Protein 2IH3 (pdb70)

B-factor: mean 35.13, std 12.29, range [11.4, 79.04]

GO terms:
  GO:0042802 identical protein binding (F, IPI)

Secondary structure (DSSP, 8-state):
--SEE--SEEEE-TT--EEEEEEE-S---TT-EEEEEEE-TTS--EEEEEEETTTTEEEE-TTS---EEEEEETTTTEEEEEE-S--GGG-EEEEEEEE-SSSS--EE---EEEEE-SSPPBPPEEEEE---TTPPP-SEEEEEEEEEEEBSS--EEEEGGGTB-TTEEEPPPEE-SS-EEEEEEEEEEGGGTTTS--EEEEEEGGGTEEEEEE-----/---EE---SEEEE-TT--EEEEEEESS--TT-EEEEEE-TT---EEEEETTTEE-TTS-TTEEEEEETTEEEEEESS--GGG-SEEEEEE-SSSSPEE---EEEEE----BPPEEEEEPPPHHHHTTTEEEEEEEEEEEBSS--EEEEEETTEEE-TTEEEEEPPPPTTTS-EEEEEEEEEEHHHHHT--EEEEEEE-TT-SSPEEEEEE--/-HHHHHHHHHHHHHHHHHHHHHHHHHHHTTSTT----SHHHHHHHHHHHHTT---SS---SHHHHHHHHHHHHHHHHHHHHHHHHHHHHHHHHHHH-

Radius of gyration: 29.9 Å; Cα contacts (8 Å, |Δi|>4): 1295; chains: 3; bounding box: 66×59×108 Å

Structure (mmCIF, N/CA/C/O backbone):
data_2IH3
#
_entry.id   2IH3
#
_cell.length_a   155.724
_cell.length_b   155.724
_cell.length_c   75.741
_cell.angle_alpha   90.000
_cell.angle_beta   90.000
_cell.angle_gamma   90.000
#
_symmetry.space_group_name_H-M   'I 4'
#
loop_
_entity.id
_entity.type
_entity.pdbx_description
1 polymer 'FAB Heavy Chain'
2 polymer 'FAB Light Chain'
3 polymer 'Voltage-gated potassium channel'
4 non-polymer 'POTASSIUM ION'
5 non-polymer '(1S)-2-HYDROXY-1-[(NONANOYLOXY)METHYL]ETHYL MYRISTATE'
6 water water
#
loop_
_atom_site.group_PDB
_atom_site.id
_atom_site.type_symbol
_atom_site.label_atom_id
_atom_site.label_alt_id
_atom_site.label_comp_id
_atom_site.label_asym_id
_atom_site.label_entity_id
_atom_site.label_seq_id
_atom_site.pdbx_PDB_ins_code
_atom_site.Cartn_x
_atom_site.Cartn_y
_atom_site.Cartn_z
_atom_site.occupancy
_atom_site.B_iso_or_equiv
_atom_site.auth_seq_id
_atom_site.auth_comp_id
_atom_site.auth_asym_id
_atom_site.auth_atom_id
_atom_site.pdbx_PDB_model_num
ATOM 1 N N . GLN A 1 1 ? 32.786 124.338 -15.197 1.00 37.66 1 GLN A N 1
ATOM 2 C CA . GLN A 1 1 ? 33.974 125.020 -14.617 1.00 38.93 1 GLN A CA 1
ATOM 3 C C . GLN A 1 1 ? 33.599 126.388 -13.946 1.00 39.00 1 GLN A C 1
ATOM 4 O O . GLN A 1 1 ? 32.568 126.982 -14.339 1.00 38.22 1 GLN A O 1
ATOM 10 N N . VAL A 1 2 ? 34.376 126.853 -12.951 1.00 37.16 2 VAL A N 1
ATOM 11 C CA . VAL A 1 2 ? 34.107 128.139 -12.269 1.00 36.83 2 VAL A CA 1
ATOM 12 C C . VAL A 1 2 ? 33.908 129.260 -13.311 1.00 35.22 2 VAL A C 1
ATOM 13 O O . VAL A 1 2 ? 34.834 129.582 -14.070 1.00 36.03 2 VAL A O 1
ATOM 17 N N . GLN A 1 3 ? 32.752 129.914 -13.308 1.00 33.71 3 GLN A N 1
ATOM 18 C CA . GLN A 1 3 ? 32.539 130.949 -14.327 1.00 31.83 3 GLN A CA 1
ATOM 19 C C . GLN A 1 3 ? 33.294 132.277 -14.086 1.00 30.55 3 GLN A C 1
ATOM 20 O O . GLN A 1 3 ? 33.787 132.946 -15.038 1.00 30.31 3 GLN A O 1
ATOM 26 N N . LEU A 1 4 ? 33.451 132.663 -12.819 1.00 28.10 4 LEU A N 1
ATOM 27 C CA . LEU A 1 4 ? 34.121 133.914 -12.504 1.00 28.43 4 LEU A CA 1
ATOM 28 C C . LEU A 1 4 ? 35.201 133.677 -11.446 1.00 28.71 4 LEU A C 1
ATOM 29 O O . LEU A 1 4 ? 34.869 133.307 -10.321 1.00 28.92 4 LEU A O 1
ATOM 34 N N . GLN A 1 5 ? 36.452 133.965 -11.795 1.00 28.75 5 GLN A N 1
ATOM 35 C CA . GLN A 1 5 ? 37.592 133.694 -10.899 1.00 30.46 5 GLN A CA 1
ATOM 36 C C . GLN A 1 5 ? 38.143 134.922 -10.296 1.00 27.29 5 GLN A C 1
ATOM 37 O O . GLN A 1 5 ? 38.597 135.803 -11.018 1.00 28.43 5 GLN A O 1
ATOM 43 N N . GLN A 1 6 ? 38.114 135.026 -8.968 1.00 27.31 6 GLN A N 1
ATOM 44 C CA . GLN A 1 6 ? 38.690 136.187 -8.319 1.00 27.05 6 GLN A CA 1
ATOM 45 C C . GLN A 1 6 ? 39.782 135.736 -7.317 1.00 28.71 6 GLN A C 1
ATOM 46 O O . GLN A 1 6 ? 39.627 134.689 -6.693 1.00 29.29 6 GLN A O 1
ATOM 52 N N . PRO A 1 7 ? 40.808 136.553 -7.107 1.00 30.50 7 PRO A N 1
ATOM 53 C CA . PRO A 1 7 ? 41.899 136.268 -6.155 1.00 31.52 7 PRO A CA 1
ATOM 54 C C . PRO A 1 7 ? 41.270 136.268 -4.740 1.00 32.03 7 PRO A C 1
ATOM 55 O O . PRO A 1 7 ? 40.326 137.031 -4.459 1.00 30.67 7 PRO A O 1
ATOM 59 N N . GLY A 1 8 ? 41.800 135.452 -3.826 1.00 29.58 8 GLY A N 1
ATOM 60 C CA . GLY A 1 8 ? 41.196 135.395 -2.509 1.00 29.06 8 GLY A CA 1
ATOM 61 C C . GLY A 1 8 ? 41.348 136.602 -1.601 1.00 28.66 8 GLY A C 1
ATOM 62 O O . GLY A 1 8 ? 40.506 136.851 -0.742 1.00 29.02 8 GLY A O 1
ATOM 63 N N . ALA A 1 9 ? 42.419 137.375 -1.744 1.00 29.11 9 ALA A N 1
ATOM 64 C CA . ALA A 1 9 ? 42.628 138.467 -0.826 1.00 30.43 9 ALA A CA 1
ATOM 65 C C . ALA A 1 9 ? 43.589 139.510 -1.322 1.00 31.77 9 ALA A C 1
ATOM 66 O O . ALA A 1 9 ? 44.410 139.265 -2.214 1.00 33.31 9 ALA A O 1
ATOM 68 N N . GLU A 1 10 ? 43.451 140.691 -0.754 1.00 32.82 10 GLU A N 1
ATOM 69 C CA . GLU A 1 10 ? 44.350 141.801 -1.065 1.00 34.19 10 GLU A CA 1
ATOM 70 C C . GLU A 1 10 ? 44.500 142.618 0.210 1.00 35.87 10 GLU A C 1
ATOM 71 O O . GLU A 1 10 ? 43.495 143.017 0.833 1.00 35.15 10 GLU A O 1
ATOM 77 N N . LEU A 1 11 ? 45.751 142.872 0.629 1.00 36.54 11 LEU A N 1
ATOM 78 C CA . LEU A 1 11 ? 46.022 143.695 1.818 1.00 37.07 11 LEU A CA 1
ATOM 79 C C . LEU A 1 11 ? 46.395 145.068 1.269 1.00 37.74 11 LEU A C 1
ATOM 80 O O . LEU A 1 11 ? 47.226 145.153 0.385 1.00 38.12 11 LEU A O 1
ATOM 85 N N . VAL A 1 12 ? 45.801 146.129 1.809 1.00 38.41 12 VAL A N 1
ATOM 86 C CA . VAL A 1 12 ? 46.035 147.490 1.320 1.00 39.85 12 VAL A CA 1
ATOM 87 C C . VAL A 1 12 ? 46.291 148.477 2.467 1.00 41.22 12 VAL A C 1
ATOM 88 O O . VAL A 1 12 ? 45.544 148.552 3.449 1.00 41.22 12 VAL A O 1
ATOM 92 N N . LYS A 1 13 ? 47.346 149.273 2.349 1.00 43.70 13 LYS A N 1
ATOM 93 C CA . LYS A 1 13 ? 47.621 150.249 3.418 1.00 45.45 13 LYS A CA 1
ATOM 94 C C . LYS A 1 13 ? 46.681 151.421 3.256 1.00 46.35 13 LYS A C 1
ATOM 95 O O . LYS A 1 13 ? 46.337 151.769 2.129 1.00 46.58 13 LYS A O 1
ATOM 101 N N . PRO A 1 14 ? 46.242 152.038 4.372 1.00 46.96 14 PRO A N 1
ATOM 102 C CA . PRO A 1 14 ? 45.343 153.184 4.283 1.00 47.12 14 PRO A CA 1
ATOM 103 C C . PRO A 1 14 ? 45.912 154.227 3.361 1.00 47.62 14 PRO A C 1
ATOM 104 O O . PRO A 1 14 ? 47.064 154.645 3.525 1.00 47.49 14 PRO A O 1
ATOM 108 N N . GLY A 1 15 ? 45.100 154.630 2.389 1.00 47.46 15 GLY A N 1
ATOM 109 C CA . GLY A 1 15 ? 45.480 155.653 1.435 1.00 46.50 15 GLY A CA 1
ATOM 110 C C . GLY A 1 15 ? 45.957 155.102 0.135 1.00 45.47 15 GLY A C 1
ATOM 111 O O . GLY A 1 15 ? 45.986 155.840 -0.831 1.00 47.41 15 GLY A O 1
ATOM 112 N N . ALA A 1 16 ? 46.340 153.829 0.092 1.00 44.52 16 ALA A N 1
ATOM 113 C CA . ALA A 1 16 ? 46.813 153.230 -1.157 1.00 44.33 16 ALA A CA 1
ATOM 114 C C . ALA A 1 16 ? 45.629 152.725 -1.967 1.00 44.64 16 ALA A C 1
ATOM 115 O O . ALA A 1 16 ? 44.507 152.690 -1.468 1.00 45.42 16 ALA A O 1
ATOM 117 N N . SER A 1 17 ? 45.885 152.339 -3.204 1.00 44.66 17 SER A N 1
ATOM 118 C CA . SER A 1 17 ? 44.829 151.834 -4.058 1.00 44.59 17 SER A CA 1
ATOM 119 C C . SER A 1 17 ? 45.141 150.381 -4.466 1.00 43.85 17 SER A C 1
ATOM 120 O O . SER A 1 17 ? 46.262 149.899 -4.282 1.00 43.88 17 SER A O 1
ATOM 123 N N . VAL A 1 18 ? 44.140 149.661 -4.969 1.00 41.45 18 VAL A N 1
ATOM 124 C CA . VAL A 1 18 ? 44.331 148.277 -5.386 1.00 39.74 18 VAL A CA 1
ATOM 125 C C . VAL A 1 18 ? 43.397 147.985 -6.551 1.00 39.46 18 VAL A C 1
ATOM 126 O O . VAL A 1 18 ? 42.324 148.562 -6.640 1.00 39.41 18 VAL A O 1
ATOM 130 N N . LYS A 1 19 ? 43.819 147.113 -7.444 1.00 38.62 19 LYS A N 1
ATOM 131 C CA . LYS A 1 19 ? 43.031 146.769 -8.611 1.00 38.86 19 LYS A CA 1
ATOM 132 C C . LYS A 1 19 ? 42.595 145.305 -8.538 1.00 37.60 19 LYS A C 1
ATOM 133 O O . LYS A 1 19 ? 43.417 144.392 -8.661 1.00 37.36 19 LYS A O 1
ATOM 139 N N . LEU A 1 20 ? 41.304 145.073 -8.317 1.00 34.66 20 LEU A N 1
ATOM 140 C CA . LEU A 1 20 ? 40.766 143.737 -8.220 1.00 33.39 20 LEU A CA 1
ATOM 141 C C . LEU A 1 20 ? 40.441 143.181 -9.598 1.00 33.76 20 LEU A C 1
ATOM 142 O O . LEU A 1 20 ? 40.063 143.934 -10.514 1.00 34.30 20 LEU A O 1
ATOM 147 N N . SER A 1 21 ? 40.560 141.872 -9.744 1.00 32.36 21 SER A N 1
ATOM 148 C CA . SER A 1 21 ? 40.283 141.249 -11.014 1.00 32.41 21 SER A CA 1
ATOM 149 C C . SER A 1 21 ? 39.204 140.164 -10.957 1.00 31.31 21 SER A C 1
ATOM 150 O O . SER A 1 21 ? 38.950 139.522 -9.932 1.00 30.32 21 SER A O 1
ATOM 153 N N . CYS A 1 22 ? 38.578 139.933 -12.097 1.00 30.62 22 CYS A N 1
ATOM 154 C CA . CYS A 1 22 ? 37.497 138.942 -12.186 1.00 31.12 22 CYS A CA 1
ATOM 155 C C . CYS A 1 22 ? 37.578 138.338 -13.567 1.00 32.35 22 CYS A C 1
ATOM 156 O O . CYS A 1 22 ? 37.139 138.953 -14.538 1.00 31.96 22 CYS A O 1
ATOM 159 N N . LYS A 1 23 ? 38.148 137.143 -13.673 1.00 31.54 23 LYS A N 1
ATOM 160 C CA . LYS A 1 23 ? 38.316 136.471 -14.966 1.00 33.13 23 LYS A CA 1
ATOM 161 C C . LYS A 1 23 ? 37.114 135.606 -15.273 1.00 32.45 23 LYS A C 1
ATOM 162 O O . LYS A 1 23 ? 36.750 134.687 -14.495 1.00 32.11 23 LYS A O 1
ATOM 168 N N . ALA A 1 24 ? 36.494 135.876 -16.418 1.00 31.46 24 ALA A N 1
ATOM 169 C CA . ALA A 1 24 ? 35.291 135.143 -16.806 1.00 33.08 24 ALA A CA 1
ATOM 170 C C . ALA A 1 24 ? 35.490 134.034 -17.803 1.00 34.00 24 ALA A C 1
ATOM 171 O O . ALA A 1 24 ? 36.281 134.192 -18.720 1.00 36.68 24 ALA A O 1
ATOM 173 N N . SER A 1 25 ? 34.742 132.951 -17.656 1.00 35.03 25 SER A N 1
ATOM 174 C CA . SER A 1 25 ? 34.788 131.856 -18.619 1.00 36.51 25 SER A CA 1
ATOM 175 C C . SER A 1 25 ? 33.316 131.441 -18.902 1.00 36.05 25 SER A C 1
ATOM 176 O O . SER A 1 25 ? 32.356 132.128 -18.466 1.00 37.36 25 SER A O 1
ATOM 179 N N . GLY A 1 26 ? 33.116 130.394 -19.675 1.00 34.37 26 GLY A N 1
ATOM 180 C CA . GLY A 1 26 ? 31.772 129.968 -20.001 1.00 35.47 26 GLY A CA 1
ATOM 181 C C . GLY A 1 26 ? 31.271 130.838 -21.170 1.00 35.27 26 GLY A C 1
ATOM 182 O O . GLY A 1 26 ? 32.059 131.587 -21.790 1.00 33.98 26 GLY A O 1
ATOM 183 N N . TYR A 1 27 ? 29.974 130.752 -21.467 1.00 35.54 27 TYR A N 1
ATOM 184 C CA . TYR A 1 27 ? 29.410 131.566 -22.561 1.00 36.93 27 TYR A CA 1
ATOM 185 C C . TYR A 1 27 ? 29.508 133.060 -22.300 1.00 37.39 27 TYR A C 1
ATOM 186 O O . TYR A 1 27 ? 29.263 133.523 -21.171 1.00 35.58 27 TYR A O 1
ATOM 195 N N . THR A 1 28 ? 29.871 133.811 -23.341 1.00 38.19 28 THR A N 1
ATOM 196 C CA . THR A 1 28 ? 29.990 135.259 -23.252 1.00 39.91 28 THR A CA 1
ATOM 197 C C . THR A 1 28 ? 29.161 135.881 -24.385 1.00 40.00 28 THR A C 1
ATOM 198 O O . THR A 1 28 ? 29.205 135.424 -25.540 1.00 39.32 28 THR A O 1
ATOM 202 N N . PHE A 1 29 ? 28.370 136.887 -24.042 1.00 38.62 29 PHE A N 1
ATOM 203 C CA . PHE A 1 29 ? 27.509 137.534 -25.026 1.00 37.97 29 PHE A CA 1
ATOM 204 C C . PHE A 1 29 ? 27.675 139.028 -24.960 1.00 37.05 29 PHE A C 1
ATOM 205 O O . PHE A 1 29 ? 28.154 139.569 -23.936 1.00 36.38 29 PHE A O 1
ATOM 213 N N . THR A 1 30 ? 27.267 139.708 -26.048 1.00 34.86 30 THR A N 1
ATOM 214 C CA . THR A 1 30 ? 27.426 141.151 -26.113 1.00 33.63 30 THR A CA 1
ATOM 215 C C . THR A 1 30 ? 26.513 141.837 -25.109 1.00 31.14 30 THR A C 1
ATOM 216 O O . THR A 1 30 ? 26.741 142.971 -24.750 1.00 30.48 30 THR A O 1
ATOM 220 N N . SER A 1 31 ? 25.477 141.130 -24.695 1.00 28.67 31 SER A N 1
ATOM 221 C CA . SER A 1 31 ? 24.584 141.680 -23.726 1.00 29.11 31 SER A CA 1
ATOM 222 C C . SER A 1 31 ? 25.082 141.432 -22.267 1.00 27.34 31 SER A C 1
ATOM 223 O O . SER A 1 31 ? 24.331 141.678 -21.290 1.00 24.42 31 SER A O 1
ATOM 226 N N . ASP A 1 32 ? 26.303 140.863 -22.077 1.00 25.37 32 ASP A N 1
ATOM 227 C CA . ASP A 1 32 ? 26.666 140.640 -20.671 1.00 23.30 32 ASP A CA 1
ATOM 228 C C . ASP A 1 32 ? 27.119 141.842 -19.941 1.00 21.93 32 ASP A C 1
ATOM 229 O O . ASP A 1 32 ? 27.868 142.677 -20.486 1.00 22.79 32 ASP A O 1
ATOM 234 N N . TRP A 1 33 ? 26.717 141.923 -18.659 1.00 20.66 33 TRP A N 1
ATOM 235 C CA . TRP A 1 33 ? 27.215 142.990 -17.818 1.00 21.29 33 TRP A CA 1
ATOM 236 C C . TRP A 1 33 ? 27.887 142.294 -16.602 1.00 21.43 33 TRP A C 1
ATOM 237 O O . TRP A 1 33 ? 27.308 141.326 -16.046 1.00 21.88 33 TRP A O 1
ATOM 248 N N . ILE A 1 34 ? 29.001 142.852 -16.161 1.00 21.72 34 ILE A N 1
ATOM 249 C CA . ILE A 1 34 ? 29.684 142.379 -14.937 1.00 22.58 34 ILE A CA 1
ATOM 250 C C . ILE A 1 34 ? 29.454 143.431 -13.866 1.00 21.67 34 ILE A C 1
ATOM 251 O O . ILE A 1 34 ? 29.730 144.617 -14.051 1.00 22.89 34 ILE A O 1
ATOM 256 N N . HIS A 1 35 ? 28.947 142.982 -12.731 1.00 20.62 35 HIS A N 1
ATOM 257 C CA . HIS A 1 35 ? 28.651 143.840 -11.593 1.00 20.44 35 HIS A CA 1
ATOM 258 C C . HIS A 1 35 ? 29.606 143.568 -10.425 1.00 20.79 35 HIS A C 1
ATOM 259 O O . HIS A 1 35 ? 30.145 142.459 -10.331 1.00 21.10 35 HIS A O 1
ATOM 266 N N . TRP A 1 36 ? 29.747 144.542 -9.552 1.00 20.27 36 TRP A N 1
ATOM 267 C CA . TRP A 1 36 ? 30.594 144.372 -8.364 1.00 21.96 36 TRP A CA 1
ATOM 268 C C . TRP A 1 36 ? 29.739 144.681 -7.193 1.00 22.78 36 TRP A C 1
ATOM 269 O O . TRP A 1 36 ? 28.988 145.669 -7.228 1.00 21.42 36 TRP A O 1
ATOM 280 N N . VAL A 1 37 ? 29.865 143.858 -6.141 1.00 21.55 37 VAL A N 1
ATOM 281 C CA . VAL A 1 37 ? 29.052 143.974 -4.951 1.00 21.37 37 VAL A CA 1
ATOM 282 C C . VAL A 1 37 ? 29.927 143.954 -3.707 1.00 23.67 37 VAL A C 1
ATOM 283 O O . VAL A 1 37 ? 30.807 143.105 -3.626 1.00 23.54 37 VAL A O 1
ATOM 287 N N . LYS A 1 38 ? 29.655 144.844 -2.766 1.00 22.18 38 LYS A N 1
ATOM 288 C CA . LYS A 1 38 ? 30.483 144.933 -1.565 1.00 24.51 38 LYS A CA 1
ATOM 289 C C . LYS A 1 38 ? 29.759 144.358 -0.393 1.00 24.93 38 LYS A C 1
ATOM 290 O O . LYS A 1 38 ? 28.563 144.602 -0.220 1.00 24.10 38 LYS A O 1
ATOM 296 N N . GLN A 1 39 ? 30.463 143.557 0.439 1.00 23.94 39 GLN A N 1
ATOM 297 C CA . GLN A 1 39 ? 29.814 143.027 1.621 1.00 24.29 39 GLN A CA 1
ATOM 298 C C . GLN A 1 39 ? 30.769 143.101 2.849 1.00 27.35 39 GLN A C 1
ATOM 299 O O . GLN A 1 39 ? 31.775 142.420 2.898 1.00 25.33 39 GLN A O 1
ATOM 305 N N . ARG A 1 40 ? 30.432 143.932 3.811 1.00 29.96 40 ARG A N 1
ATOM 306 C CA . ARG A 1 40 ? 31.242 144.038 5.024 1.00 35.87 40 ARG A CA 1
ATOM 307 C C . ARG A 1 40 ? 30.876 142.893 5.922 1.00 37.36 40 ARG A C 1
ATOM 308 O O . ARG A 1 40 ? 29.744 142.399 5.896 1.00 36.04 40 ARG A O 1
ATOM 316 N N . PRO A 1 41 ? 31.845 142.441 6.759 1.00 39.72 41 PRO A N 1
ATOM 317 C CA . PRO A 1 41 ? 31.583 141.318 7.662 1.00 41.04 41 PRO A CA 1
ATOM 318 C C . PRO A 1 41 ? 30.352 141.513 8.502 1.00 41.12 41 PRO A C 1
ATOM 319 O O . PRO A 1 41 ? 30.175 142.572 9.084 1.00 42.94 41 PRO A O 1
ATOM 323 N N . GLY A 1 42 ? 29.493 140.493 8.521 1.00 41.08 42 GLY A N 1
ATOM 324 C CA . GLY A 1 42 ? 28.261 140.570 9.276 1.00 40.67 42 GLY A CA 1
ATOM 325 C C . GLY A 1 42 ? 27.192 141.460 8.669 1.00 41.17 42 GLY A C 1
ATOM 326 O O . GLY A 1 42 ? 26.126 141.610 9.270 1.00 41.27 42 GLY A O 1
ATOM 327 N N . HIS A 1 43 ? 27.439 142.048 7.492 1.00 39.64 43 HIS A N 1
ATOM 328 C CA . HIS A 1 43 ? 26.427 142.930 6.888 1.00 37.39 43 HIS A CA 1
ATOM 329 C C . HIS A 1 43 ? 25.880 142.418 5.547 1.00 34.14 43 HIS A C 1
ATOM 330 O O . HIS A 1 43 ? 26.250 141.324 5.097 1.00 30.77 43 HIS A O 1
ATOM 337 N N . GLY A 1 44 ? 25.031 143.236 4.915 1.00 30.81 44 GLY A N 1
ATOM 338 C CA . GLY A 1 44 ? 24.375 142.821 3.680 1.00 28.35 44 GLY A CA 1
ATOM 339 C C . GLY A 1 44 ? 25.172 143.068 2.410 1.00 27.45 44 GLY A C 1
ATOM 340 O O . GLY A 1 44 ? 26.331 143.441 2.434 1.00 25.78 44 GLY A O 1
ATOM 341 N N . LEU A 1 45 ? 24.492 142.892 1.283 1.00 26.47 45 LEU A N 1
ATOM 342 C CA . LEU A 1 45 ? 25.072 143.092 -0.051 1.00 25.21 45 LEU A CA 1
ATOM 343 C C . LEU A 1 45 ? 24.819 144.528 -0.551 1.00 26.40 45 LEU A C 1
ATOM 344 O O . LEU A 1 45 ? 23.679 144.978 -0.568 1.00 28.51 45 LEU A O 1
ATOM 349 N N . GLU A 1 46 ? 25.864 145.239 -0.917 1.00 23.59 46 GLU A N 1
ATOM 350 C CA . GLU A 1 46 ? 25.765 146.599 -1.424 1.00 26.37 46 GLU A CA 1
ATOM 351 C C . GLU A 1 46 ? 26.253 146.670 -2.886 1.00 24.70 46 GLU A C 1
ATOM 352 O O . GLU A 1 46 ? 27.363 146.315 -3.227 1.00 23.87 46 GLU A O 1
ATOM 358 N N . TRP A 1 47 ? 25.406 147.157 -3.782 1.00 23.10 47 TRP A N 1
ATOM 359 C CA . TRP A 1 47 ? 25.819 147.241 -5.171 1.00 22.45 47 TRP A CA 1
ATOM 360 C C . TRP A 1 47 ? 26.797 148.403 -5.356 1.00 23.11 47 TRP A C 1
ATOM 361 O O . TRP A 1 47 ? 26.505 149.552 -4.936 1.00 24.15 47 TRP A O 1
ATOM 372 N N . ILE A 1 48 ? 27.909 148.139 -6.045 1.00 20.26 48 ILE A N 1
ATOM 373 C CA . ILE A 1 48 ? 28.932 149.186 -6.296 1.00 21.94 48 ILE A CA 1
ATOM 374 C C . ILE A 1 48 ? 28.800 149.779 -7.679 1.00 21.65 48 ILE A C 1
ATOM 375 O O . ILE A 1 48 ? 28.782 151.016 -7.840 1.00 24.08 48 ILE A O 1
ATOM 380 N N . GLY A 1 49 ? 28.666 148.910 -8.676 1.00 20.52 49 GLY A N 1
ATOM 381 C CA . GLY A 1 49 ? 28.517 149.378 -10.055 1.00 20.47 49 GLY A CA 1
ATOM 382 C C . GLY A 1 49 ? 28.554 148.231 -11.074 1.00 20.18 49 GLY A C 1
ATOM 383 O O . GLY A 1 49 ? 28.616 147.027 -10.713 1.00 21.40 49 GLY A O 1
ATOM 384 N N . GLU A 1 50 ? 28.474 148.582 -12.352 1.00 19.86 50 GLU A N 1
ATOM 385 C CA . GLU A 1 50 ? 28.487 147.585 -13.400 1.00 20.46 50 GLU A CA 1
ATOM 386 C C . GLU A 1 50 ? 29.239 148.112 -14.625 1.00 22.08 50 GLU A C 1
ATOM 387 O O . GLU A 1 50 ? 29.419 149.312 -14.819 1.00 23.60 50 GLU A O 1
ATOM 393 N N . ILE A 1 51 ? 29.689 147.183 -15.435 1.00 22.41 51 ILE A N 1
ATOM 394 C CA . ILE A 1 51 ? 30.319 147.520 -16.701 1.00 24.01 51 ILE A CA 1
ATOM 395 C C . ILE A 1 51 ? 29.851 146.537 -17.769 1.00 23.06 51 ILE A C 1
ATOM 396 O O . ILE A 1 51 ? 29.519 145.343 -17.481 1.00 23.57 51 ILE A O 1
ATOM 401 N N . ILE A 1 52 ? 29.674 147.027 -19.006 1.00 25.04 52 ILE A N 1
ATOM 402 C CA . ILE A 1 52 ? 29.303 146.135 -20.121 1.00 25.39 52 ILE A CA 1
ATOM 403 C C . ILE A 1 52 ? 30.585 146.031 -20.957 1.00 28.53 52 ILE A C 1
ATOM 404 O O . ILE A 1 52 ? 31.036 147.004 -21.576 1.00 28.90 52 ILE A O 1
ATOM 409 N N . PRO A 1 53 ? 31.244 144.852 -20.912 1.00 29.47 53 PRO A N 1
ATOM 410 C CA . PRO A 1 53 ? 32.491 144.668 -21.665 1.00 33.68 53 PRO A CA 1
ATOM 411 C C . PRO A 1 53 ? 32.423 144.959 -23.141 1.00 34.10 53 PRO A C 1
ATOM 412 O O . PRO A 1 53 ? 33.314 145.582 -23.674 1.00 36.36 53 PRO A O 1
ATOM 416 N N . SER A 1 54 ? 31.345 144.548 -23.782 1.00 35.08 54 SER A N 1
ATOM 417 C CA . SER A 1 54 ? 31.219 144.722 -25.217 1.00 36.26 54 SER A CA 1
ATOM 418 C C . SER A 1 54 ? 31.341 146.179 -25.682 1.00 38.48 54 SER A C 1
ATOM 419 O O . SER A 1 54 ? 31.799 146.458 -26.805 1.00 39.85 54 SER A O 1
ATOM 422 N N . TYR A 1 55 ? 30.966 147.118 -24.819 1.00 37.67 55 TYR A N 1
ATOM 423 C CA . TYR A 1 55 ? 31.047 148.531 -25.142 1.00 38.61 55 TYR A CA 1
ATOM 424 C C . TYR A 1 55 ? 32.006 149.310 -24.199 1.00 37.19 55 TYR A C 1
ATOM 425 O O . TYR A 1 55 ? 32.448 150.396 -24.535 1.00 38.18 55 TYR A O 1
ATOM 434 N N . GLY A 1 56 ? 32.311 148.773 -23.017 1.00 37.91 56 GLY A N 1
ATOM 435 C CA . GLY A 1 56 ? 33.230 149.444 -22.094 1.00 35.47 56 GLY A CA 1
ATOM 436 C C . GLY A 1 56 ? 32.611 150.527 -21.192 1.00 35.60 56 GLY A C 1
ATOM 437 O O . GLY A 1 56 ? 33.330 151.227 -20.419 1.00 36.57 56 GLY A O 1
ATOM 438 N N . ARG A 1 57 ? 31.291 150.683 -21.229 1.00 32.91 57 ARG A N 1
ATOM 439 C CA . ARG A 1 57 ? 30.668 151.695 -20.379 1.00 32.55 57 ARG A CA 1
ATOM 440 C C . ARG A 1 57 ? 30.387 151.172 -18.978 1.00 30.23 57 ARG A C 1
ATOM 441 O O . ARG A 1 57 ? 29.969 150.051 -18.837 1.00 29.77 57 ARG A O 1
ATOM 449 N N . ALA A 1 58 ? 30.562 152.021 -17.977 1.00 29.30 58 ALA A N 1
ATOM 450 C CA . ALA A 1 58 ? 30.352 151.653 -16.568 1.00 27.45 58 ALA A CA 1
ATOM 451 C C . ALA A 1 58 ? 29.434 152.631 -15.860 1.00 26.84 58 ALA A C 1
ATOM 452 O O . ALA A 1 58 ? 29.468 153.843 -16.161 1.00 25.92 58 ALA A O 1
ATOM 454 N N . ASN A 1 59 ? 28.589 152.125 -14.953 1.00 23.09 59 ASN A N 1
ATOM 455 C CA . ASN A 1 59 ? 27.704 152.991 -14.137 1.00 23.37 59 ASN A CA 1
ATOM 456 C C . ASN A 1 59 ? 27.991 152.648 -12.702 1.00 23.43 59 ASN A C 1
ATOM 457 O O . ASN A 1 59 ? 28.437 151.484 -12.417 1.00 22.92 59 ASN A O 1
ATOM 462 N N . TYR A 1 60 ? 27.712 153.585 -11.796 1.00 23.51 60 TYR A N 1
ATOM 463 C CA . TYR A 1 60 ? 28.030 153.423 -10.387 1.00 24.83 60 TYR A CA 1
ATOM 464 C C . TYR A 1 60 ? 26.929 153.798 -9.483 1.00 25.01 60 TYR A C 1
ATOM 465 O O . TYR A 1 60 ? 26.110 154.701 -9.817 1.00 24.81 60 TYR A O 1
ATOM 474 N N . ASN A 1 61 ? 26.920 153.180 -8.298 1.00 26.11 61 ASN A N 1
ATOM 475 C CA . ASN A 1 61 ? 25.899 153.505 -7.263 1.00 27.60 61 ASN A CA 1
ATOM 476 C C . ASN A 1 61 ? 26.045 154.995 -6.881 1.00 30.07 61 ASN A C 1
ATOM 477 O O . ASN A 1 61 ? 27.101 155.390 -6.430 1.00 29.45 61 ASN A O 1
ATOM 482 N N . GLU A 1 62 ? 25.010 155.818 -7.057 1.00 29.65 62 GLU A N 1
ATOM 483 C CA . GLU A 1 62 ? 25.164 157.238 -6.712 1.00 33.31 62 GLU A CA 1
ATOM 484 C C . GLU A 1 62 ? 25.038 157.533 -5.222 1.00 33.84 62 GLU A C 1
ATOM 485 O O . GLU A 1 62 ? 25.378 158.661 -4.812 1.00 35.18 62 GLU A O 1
ATOM 491 N N . LYS A 1 63 ? 24.526 156.565 -4.454 1.00 33.44 63 LYS A N 1
ATOM 492 C CA . LYS A 1 63 ? 24.257 156.769 -3.046 1.00 37.16 63 LYS A CA 1
ATOM 493 C C . LYS A 1 63 ? 25.499 156.673 -2.184 1.00 38.62 63 LYS A C 1
ATOM 494 O O . LYS A 1 63 ? 25.520 157.175 -1.059 1.00 38.76 63 LYS A O 1
ATOM 500 N N . ILE A 1 64 ? 26.562 156.086 -2.717 1.00 38.66 64 ILE A N 1
ATOM 501 C CA . ILE A 1 64 ? 27.752 155.947 -1.896 1.00 40.06 64 ILE A CA 1
ATOM 502 C C . ILE A 1 64 ? 28.943 156.725 -2.444 1.00 41.29 64 ILE A C 1
ATOM 503 O O . ILE A 1 64 ? 28.963 157.135 -3.591 1.00 40.68 64 ILE A O 1
ATOM 508 N N . GLN A 1 65 ? 29.946 156.944 -1.605 1.00 43.86 65 GLN A N 1
ATOM 509 C CA . GLN A 1 65 ? 31.151 157.636 -2.043 1.00 45.86 65 GLN A CA 1
ATOM 510 C C . GLN A 1 65 ? 31.826 156.761 -3.096 1.00 45.91 65 GLN A C 1
ATOM 511 O O . GLN A 1 65 ? 32.003 155.557 -2.876 1.00 46.37 65 GLN A O 1
ATOM 517 N N . LYS A 1 66 ? 32.203 157.353 -4.225 1.00 45.16 66 LYS A N 1
ATOM 518 C CA . LYS A 1 66 ? 32.822 156.605 -5.300 1.00 45.18 66 LYS A CA 1
ATOM 519 C C . LYS A 1 66 ? 34.286 156.231 -5.075 1.00 44.78 66 LYS A C 1
ATOM 520 O O . LYS A 1 66 ? 35.174 157.070 -5.206 1.00 45.73 66 LYS A O 1
ATOM 526 N N . LYS A 1 67 ? 34.533 154.964 -4.777 1.00 43.69 67 LYS A N 1
ATOM 527 C CA . LYS A 1 67 ? 35.889 154.477 -4.537 1.00 42.36 67 LYS A CA 1
ATOM 528 C C . LYS A 1 67 ? 36.371 153.639 -5.709 1.00 41.19 67 LYS A C 1
ATOM 529 O O . LYS A 1 67 ? 37.579 153.357 -5.863 1.00 39.99 67 LYS A O 1
ATOM 535 N N . ALA A 1 68 ? 35.425 153.262 -6.562 1.00 38.23 68 ALA A N 1
ATOM 536 C CA . ALA A 1 68 ? 35.702 152.361 -7.677 1.00 36.80 68 ALA A CA 1
ATOM 537 C C . ALA A 1 68 ? 35.735 152.906 -9.081 1.00 36.08 68 ALA A C 1
ATOM 538 O O . ALA A 1 68 ? 34.992 153.777 -9.397 1.00 37.59 68 ALA A O 1
ATOM 540 N N . THR A 1 69 ? 36.567 152.321 -9.922 1.00 35.25 69 THR A N 1
ATOM 541 C CA . THR A 1 69 ? 36.659 152.627 -11.333 1.00 34.45 69 THR A CA 1
ATOM 542 C C . THR A 1 69 ? 36.672 151.284 -12.068 1.00 34.31 69 THR A C 1
ATOM 543 O O . THR A 1 69 ? 37.579 150.449 -11.881 1.00 32.82 69 THR A O 1
ATOM 547 N N . LEU A 1 70 ? 35.682 151.061 -12.943 1.00 31.27 70 LEU A N 1
ATOM 548 C CA . LEU A 1 70 ? 35.615 149.768 -13.639 1.00 31.07 70 LEU A CA 1
ATOM 549 C C . LEU A 1 70 ? 36.130 149.792 -15.058 1.00 31.98 70 LEU A C 1
ATOM 550 O O . LEU A 1 70 ? 35.904 150.746 -15.787 1.00 31.78 70 LEU A O 1
ATOM 555 N N . THR A 1 71 ? 36.821 148.724 -15.431 1.00 32.54 71 THR A N 1
ATOM 556 C CA . THR A 1 71 ? 37.324 148.567 -16.761 1.00 34.00 71 THR A CA 1
ATOM 557 C C . THR A 1 71 ? 37.208 147.098 -17.107 1.00 34.25 71 THR A C 1
ATOM 558 O O . THR A 1 71 ? 36.940 146.252 -16.238 1.00 32.32 71 THR A O 1
ATOM 562 N N . ALA A 1 72 ? 37.397 146.784 -18.380 1.00 34.94 72 ALA A N 1
ATOM 563 C CA . ALA A 1 72 ? 37.304 145.397 -18.807 1.00 38.09 72 ALA A CA 1
ATOM 564 C C . ALA A 1 72 ? 38.224 145.173 -19.987 1.00 41.42 72 ALA A C 1
ATOM 565 O O . ALA A 1 72 ? 38.452 146.080 -20.793 1.00 42.02 72 ALA A O 1
ATOM 567 N N . ASP A 1 73 ? 38.804 143.976 -20.050 1.00 43.37 73 ASP A N 1
ATOM 568 C CA . ASP A 1 73 ? 39.718 143.612 -21.136 1.00 45.30 73 ASP A CA 1
ATOM 569 C C . ASP A 1 73 ? 39.009 142.538 -21.927 1.00 45.54 73 ASP A C 1
ATOM 570 O O . ASP A 1 73 ? 38.781 141.462 -21.403 1.00 44.53 73 ASP A O 1
ATOM 575 N N . LYS A 1 74 ? 38.679 142.820 -23.182 1.00 46.67 74 LYS A N 1
ATOM 576 C CA . LYS A 1 74 ? 37.964 141.851 -24.012 1.00 48.32 74 LYS A CA 1
ATOM 577 C C . LYS A 1 74 ? 38.733 140.570 -24.354 1.00 47.93 74 LYS A C 1
ATOM 578 O O . LYS A 1 74 ? 38.195 139.461 -24.281 1.00 47.27 74 LYS A O 1
ATOM 584 N N . SER A 1 75 ? 39.990 140.725 -24.741 1.00 48.18 75 SER A N 1
ATOM 585 C CA . SER A 1 75 ? 40.822 139.576 -25.129 1.00 48.20 75 SER A CA 1
ATOM 586 C C . SER A 1 75 ? 41.123 138.631 -23.974 1.00 47.47 75 SER A C 1
ATOM 587 O O . SER A 1 75 ? 41.176 137.409 -24.182 1.00 47.99 75 SER A O 1
ATOM 590 N N . SER A 1 76 ? 41.308 139.166 -22.761 1.00 45.88 76 SER A N 1
ATOM 591 C CA . SER A 1 76 ? 41.581 138.297 -21.610 1.00 44.69 76 SER A CA 1
ATOM 592 C C . SER A 1 76 ? 40.317 137.963 -20.825 1.00 43.12 76 SER A C 1
ATOM 593 O O . SER A 1 76 ? 40.389 137.345 -19.777 1.00 42.89 76 SER A O 1
ATOM 596 N N . SER A 1 77 ? 39.170 138.382 -21.353 1.00 40.90 77 SER A N 1
ATOM 597 C CA . SER A 1 77 ? 37.875 138.179 -20.708 1.00 39.76 77 SER A CA 1
ATOM 598 C C . SER A 1 77 ? 37.954 138.477 -19.214 1.00 37.15 77 SER A C 1
ATOM 599 O O . SER A 1 77 ? 37.415 137.732 -18.384 1.00 36.91 77 SER A O 1
ATOM 602 N N . THR A 1 78 ? 38.644 139.555 -18.884 1.00 35.07 78 THR A N 1
ATOM 603 C CA . THR A 1 78 ? 38.776 139.973 -17.505 1.00 34.61 78 THR A CA 1
ATOM 604 C C . THR A 1 78 ? 38.187 141.350 -17.215 1.00 34.53 78 THR A C 1
ATOM 605 O O . THR A 1 78 ? 38.392 142.329 -17.984 1.00 34.68 78 THR A O 1
ATOM 609 N N . ALA A 1 79 ? 37.443 141.427 -16.107 1.00 32.77 79 ALA A N 1
ATOM 610 C CA . ALA A 1 79 ? 36.852 142.685 -15.650 1.00 32.07 79 ALA A CA 1
ATOM 611 C C . ALA A 1 79 ? 37.697 143.154 -14.456 1.00 31.67 79 ALA A C 1
ATOM 612 O O . ALA A 1 79 ? 38.102 142.339 -13.640 1.00 32.90 79 ALA A O 1
ATOM 614 N N . PHE A 1 80 ? 37.950 144.448 -14.340 1.00 31.32 80 PHE A N 1
ATOM 615 C CA . PHE A 1 80 ? 38.730 145.004 -13.245 1.00 32.38 80 PHE A CA 1
ATOM 616 C C . PHE A 1 80 ? 38.030 146.075 -12.414 1.00 32.36 80 PHE A C 1
ATOM 617 O O . PHE A 1 80 ? 37.247 146.887 -12.956 1.00 33.05 80 PHE A O 1
ATOM 625 N N . MET A 1 81 ? 38.298 146.097 -11.110 1.00 30.65 81 MET A N 1
ATOM 626 C CA . MET A 1 81 ? 37.774 147.158 -10.276 1.00 32.02 81 MET A CA 1
ATOM 627 C C . MET A 1 81 ? 38.898 147.830 -9.526 1.00 33.47 81 MET A C 1
ATOM 628 O O . MET A 1 81 ? 39.487 147.229 -8.626 1.00 33.42 81 MET A O 1
ATOM 633 N N . GLN A 1 82 ? 39.188 149.073 -9.882 1.00 36.04 82 GLN A N 1
ATOM 634 C CA . GLN A 1 82 ? 40.235 149.848 -9.222 1.00 37.58 82 GLN A CA 1
ATOM 635 C C . GLN A 1 82 ? 39.659 150.573 -8.017 1.00 37.94 82 GLN A C 1
ATOM 636 O O . GLN A 1 82 ? 38.808 151.435 -8.160 1.00 38.23 82 GLN A O 1
ATOM 642 N N . LEU A 1 83 ? 40.109 150.215 -6.826 1.00 37.26 83 LEU A N 1
ATOM 643 C CA . LEU A 1 83 ? 39.647 150.852 -5.613 1.00 39.03 83 LEU A CA 1
ATOM 644 C C . LEU A 1 83 ? 40.771 151.790 -5.217 1.00 41.31 83 LEU A C 1
ATOM 645 O O . LEU A 1 83 ? 41.925 151.373 -5.195 1.00 41.58 83 LEU A O 1
ATOM 650 N N . SER A 1 84 ? 40.464 153.045 -4.912 1.00 42.67 84 SER A N 1
ATOM 651 C CA . SER A 1 84 ? 41.567 153.967 -4.533 1.00 45.29 84 SER A CA 1
ATOM 652 C C . SER A 1 84 ? 41.420 154.754 -3.249 1.00 45.07 84 SER A C 1
ATOM 653 O O . SER A 1 84 ? 40.317 154.976 -2.796 1.00 44.40 84 SER A O 1
ATOM 656 N N . SER A 1 85 ? 42.544 155.189 -2.677 1.00 46.52 85 SER A N 1
ATOM 657 C CA . SER A 1 85 ? 42.541 155.950 -1.432 1.00 47.14 85 SER A CA 1
ATOM 658 C C . SER A 1 85 ? 41.653 155.323 -0.374 1.00 45.82 85 SER A C 1
ATOM 659 O O . SER A 1 85 ? 40.807 155.987 0.236 1.00 46.05 85 SER A O 1
ATOM 662 N N . LEU A 1 86 ? 41.898 154.048 -0.110 1.00 45.74 86 LEU A N 1
ATOM 663 C CA . LEU A 1 86 ? 41.075 153.299 0.834 1.00 45.52 86 LEU A CA 1
ATOM 664 C C . LEU A 1 86 ? 41.270 153.591 2.312 1.00 46.05 86 LEU A C 1
ATOM 665 O O . LEU A 1 86 ? 42.316 154.105 2.732 1.00 46.55 86 LEU A O 1
ATOM 670 N N . THR A 1 87 ? 40.247 153.279 3.092 1.00 45.84 87 THR A N 1
ATOM 671 C CA . THR A 1 87 ? 40.307 153.425 4.533 1.00 46.05 87 THR A CA 1
ATOM 672 C C . THR A 1 87 ? 39.705 152.119 5.053 1.00 45.67 87 THR A C 1
ATOM 673 O O . THR A 1 87 ? 39.284 151.277 4.251 1.00 44.44 87 THR A O 1
ATOM 677 N N . SER A 1 88 ? 39.667 151.956 6.378 1.00 44.84 88 SER A N 1
ATOM 678 C CA . SER A 1 88 ? 39.130 150.749 7.002 1.00 43.71 88 SER A CA 1
ATOM 679 C C . SER A 1 88 ? 37.672 150.525 6.627 1.00 42.97 88 SER A C 1
ATOM 680 O O . SER A 1 88 ? 37.168 149.397 6.672 1.00 40.84 88 SER A O 1
ATOM 683 N N . GLU A 1 89 ? 36.980 151.607 6.283 1.00 42.53 89 GLU A N 1
ATOM 684 C CA . GLU A 1 89 ? 35.578 151.487 5.867 1.00 43.22 89 GLU A CA 1
ATOM 685 C C . GLU A 1 89 ? 35.466 150.667 4.563 1.00 40.35 89 GLU A C 1
ATOM 686 O O . GLU A 1 89 ? 34.387 150.103 4.258 1.00 40.40 89 GLU A O 1
ATOM 692 N N . ASP A 1 90 ? 36.574 150.587 3.823 1.00 37.42 90 ASP A N 1
ATOM 693 C CA . ASP A 1 90 ? 36.615 149.851 2.568 1.00 34.80 90 ASP A CA 1
ATOM 694 C C . ASP A 1 90 ? 36.982 148.368 2.739 1.00 32.70 90 ASP A C 1
ATOM 695 O O . ASP A 1 90 ? 36.991 147.610 1.759 1.00 30.60 90 ASP A O 1
ATOM 700 N N . SER A 1 91 ? 37.305 147.973 3.975 1.00 30.19 91 SER A N 1
ATOM 701 C CA . SER A 1 91 ? 37.629 146.567 4.245 1.00 29.69 91 SER A CA 1
ATOM 702 C C . SER A 1 91 ? 36.311 145.773 4.096 1.00 28.03 91 SER A C 1
ATOM 703 O O . SER A 1 91 ? 35.346 146.095 4.755 1.00 28.33 91 SER A O 1
ATOM 706 N N . ALA A 1 92 ? 36.324 144.754 3.256 1.00 28.26 92 ALA A N 1
ATOM 707 C CA . ALA A 1 92 ? 35.115 143.922 2.997 1.00 27.03 92 ALA A CA 1
ATOM 708 C C . ALA A 1 92 ? 35.421 142.877 1.938 1.00 26.19 92 ALA A C 1
ATOM 709 O O . ALA A 1 92 ? 36.502 142.867 1.350 1.00 28.13 92 ALA A O 1
ATOM 711 N N . VAL A 1 93 ? 34.467 141.984 1.678 1.00 25.48 93 VAL A N 1
ATOM 712 C CA . VAL A 1 93 ? 34.617 141.028 0.575 1.00 24.18 93 VAL A CA 1
ATOM 713 C C . VAL A 1 93 ? 33.950 141.740 -0.639 1.00 25.19 93 VAL A C 1
ATOM 714 O O . VAL A 1 93 ? 32.891 142.340 -0.470 1.00 24.02 93 VAL A O 1
ATOM 718 N N . TYR A 1 94 ? 34.592 141.720 -1.793 1.00 23.00 94 TYR A N 1
ATOM 719 C CA . TYR A 1 94 ? 34.054 142.339 -3.009 1.00 24.66 94 TYR A CA 1
ATOM 720 C C . TYR A 1 94 ? 33.825 141.225 -3.993 1.00 24.36 94 TYR A C 1
ATOM 721 O O . TYR A 1 94 ? 34.768 140.506 -4.404 1.00 24.80 94 TYR A O 1
ATOM 730 N N . TYR A 1 95 ? 32.561 141.029 -4.373 1.00 22.22 95 TYR A N 1
ATOM 731 C CA . TYR A 1 95 ? 32.236 140.020 -5.332 1.00 21.30 95 TYR A CA 1
ATOM 732 C C . TYR A 1 95 ? 32.051 140.582 -6.698 1.00 22.18 95 TYR A C 1
ATOM 733 O O . TYR A 1 95 ? 31.612 141.742 -6.842 1.00 22.76 95 TYR A O 1
ATOM 742 N N . CYS A 1 96 ? 32.379 139.797 -7.707 1.00 22.33 96 CYS A N 1
ATOM 743 C CA . CYS A 1 96 ? 31.985 140.179 -9.062 1.00 23.51 96 CYS A CA 1
ATOM 744 C C . CYS A 1 96 ? 30.848 139.214 -9.416 1.00 23.59 96 CYS A C 1
ATOM 745 O O . CYS A 1 96 ? 30.718 138.113 -8.857 1.00 23.21 96 CYS A O 1
ATOM 748 N N . ALA A 1 97 ? 29.919 139.648 -10.289 1.00 21.56 97 ALA A N 1
ATOM 749 C CA . ALA A 1 97 ? 28.801 138.753 -10.642 1.00 20.03 97 ALA A CA 1
ATOM 750 C C . ALA A 1 97 ? 28.469 139.049 -12.119 1.00 21.03 97 ALA A C 1
ATOM 751 O O . ALA A 1 97 ? 28.759 140.141 -12.605 1.00 20.03 97 ALA A O 1
ATOM 753 N N . ARG A 1 98 ? 27.890 138.070 -12.792 1.00 20.05 98 ARG A N 1
ATOM 754 C CA . ARG A 1 98 ? 27.559 138.231 -14.217 1.00 19.63 98 ARG A CA 1
ATOM 755 C C . ARG A 1 98 ? 26.074 138.223 -14.391 1.00 20.38 98 ARG A C 1
ATOM 756 O O . ARG A 1 98 ? 25.367 137.357 -13.835 1.00 21.19 98 ARG A O 1
ATOM 764 N N . GLU A 1 99 ? 25.603 139.212 -15.193 1.00 21.73 99 GLU A N 1
ATOM 765 C CA . GLU A 1 99 ? 24.172 139.387 -15.483 1.00 21.23 99 GLU A CA 1
ATOM 766 C C . GLU A 1 99 ? 24.047 139.390 -17.021 1.00 19.94 99 GLU A C 1
ATOM 767 O O . GLU A 1 99 ? 24.774 140.113 -17.684 1.00 21.57 99 GLU A O 1
ATOM 773 N N . ARG A 1 100 ? 23.161 138.565 -17.535 1.00 21.13 100 ARG A N 1
ATOM 774 C CA . ARG A 1 100 ? 23.025 138.425 -18.980 1.00 23.94 100 ARG A CA 1
ATOM 775 C C . ARG A 1 100 ? 22.117 139.519 -19.568 1.00 24.62 100 ARG A C 1
ATOM 776 O O . ARG A 1 100 ? 21.444 139.251 -20.578 1.00 27.57 100 ARG A O 1
ATOM 784 N N . GLY A 1 101 ? 22.069 140.687 -18.920 1.00 21.30 101 GLY A N 1
ATOM 785 C CA . GLY A 1 101 ? 21.269 141.790 -19.460 1.00 20.03 101 GLY A CA 1
ATOM 786 C C . GLY A 1 101 ? 19.796 141.601 -19.165 1.00 19.64 101 GLY A C 1
ATOM 787 O O . GLY A 1 101 ? 18.972 142.416 -19.687 1.00 19.96 101 GLY A O 1
ATOM 788 N N . ASP A 1 102 ? 19.446 140.602 -18.345 1.00 18.17 102 ASP A N 1
ATOM 789 C CA . ASP A 1 102 ? 18.069 140.343 -18.004 1.00 19.39 102 ASP A CA 1
ATOM 790 C C . ASP A 1 102 ? 17.714 140.556 -16.516 1.00 17.64 102 ASP A C 1
ATOM 791 O O . ASP A 1 102 ? 16.699 140.056 -16.036 1.00 19.70 102 ASP A O 1
ATOM 796 N N . GLY A 1 103 ? 18.615 141.252 -15.821 1.00 17.46 103 GLY A N 1
ATOM 797 C CA . GLY A 1 103 ? 18.323 141.697 -14.459 1.00 17.44 103 GLY A CA 1
ATOM 798 C C . GLY A 1 103 ? 18.688 140.900 -13.249 1.00 19.65 103 GLY A C 1
ATOM 799 O O . GLY A 1 103 ? 18.622 141.427 -12.141 1.00 18.95 103 GLY A O 1
ATOM 800 N N . TYR A 1 104 ? 19.105 139.646 -13.414 1.00 19.89 104 TYR A N 1
ATOM 801 C CA . TYR A 1 104 ? 19.472 138.832 -12.223 1.00 18.76 104 TYR A CA 1
ATOM 802 C C . TYR A 1 104 ? 20.906 138.372 -12.383 1.00 19.26 104 TYR A C 1
ATOM 803 O O . TYR A 1 104 ? 21.473 138.347 -13.490 1.00 20.15 104 TYR A O 1
ATOM 812 N N . PHE A 1 105 ? 21.508 138.060 -11.257 1.00 20.55 105 PHE A N 1
ATOM 813 C CA . PHE A 1 105 ? 22.908 137.660 -11.237 1.00 22.56 105 PHE A CA 1
ATOM 814 C C . PHE A 1 105 ? 22.962 136.132 -11.223 1.00 24.17 105 PHE A C 1
ATOM 815 O O . PHE A 1 105 ? 22.838 135.489 -10.177 1.00 22.86 105 PHE A O 1
ATOM 823 N N . ALA A 1 106 ? 23.171 135.576 -12.409 1.00 24.77 106 ALA A N 1
ATOM 824 C CA . ALA A 1 106 ? 23.166 134.158 -12.659 1.00 25.26 106 ALA A CA 1
ATOM 825 C C . ALA A 1 106 ? 24.332 133.480 -11.921 1.00 25.21 106 ALA A C 1
ATOM 826 O O . ALA A 1 106 ? 24.193 132.383 -11.471 1.00 26.72 106 ALA A O 1
ATOM 828 N N . VAL A 1 107 ? 25.477 134.150 -11.874 1.00 23.06 107 VAL A N 1
ATOM 829 C CA . VAL A 1 107 ? 26.616 133.564 -11.215 1.00 26.13 107 VAL A CA 1
ATOM 830 C C . VAL A 1 107 ? 27.468 134.615 -10.540 1.00 26.05 107 VAL A C 1
ATOM 831 O O . VAL A 1 107 ? 27.534 135.758 -10.992 1.00 23.26 107 VAL A O 1
ATOM 835 N N . TRP A 1 108 ? 28.129 134.191 -9.449 1.00 24.96 108 TRP A N 1
ATOM 836 C CA . TRP A 1 108 ? 28.938 135.070 -8.648 1.00 24.22 108 TRP A CA 1
ATOM 837 C C . TRP A 1 108 ? 30.340 134.521 -8.497 1.00 24.92 108 TRP A C 1
ATOM 838 O O . TRP A 1 108 ? 30.515 133.270 -8.600 1.00 25.22 108 TRP A O 1
ATOM 849 N N . GLY A 1 109 ? 31.315 135.418 -8.354 1.00 23.90 109 GLY A N 1
ATOM 850 C CA . GLY A 1 109 ? 32.684 134.978 -8.081 1.00 24.97 109 GLY A CA 1
ATOM 851 C C . GLY A 1 109 ? 32.725 134.582 -6.592 1.00 24.49 109 GLY A C 1
ATOM 852 O O . GLY A 1 109 ? 31.736 134.725 -5.852 1.00 23.55 109 GLY A O 1
ATOM 853 N N . ALA A 1 110 ? 33.898 134.086 -6.121 1.00 24.74 110 ALA A N 1
ATOM 854 C CA . ALA A 1 110 ? 34.029 133.664 -4.745 1.00 25.77 110 ALA A CA 1
ATOM 855 C C . ALA A 1 110 ? 34.305 134.808 -3.841 1.00 25.75 110 ALA A C 1
ATOM 856 O O . ALA A 1 110 ? 34.260 134.661 -2.614 1.00 26.56 110 ALA A O 1
ATOM 858 N N . GLY A 1 111 ? 34.608 135.943 -4.449 1.00 26.69 111 GLY A N 1
ATOM 859 C CA . GLY A 1 111 ? 34.875 137.150 -3.697 1.00 26.23 111 GLY A CA 1
ATOM 860 C C . GLY A 1 111 ? 36.327 137.344 -3.286 1.00 28.00 111 GLY A C 1
ATOM 861 O O . GLY A 1 111 ? 37.070 136.380 -3.062 1.00 28.25 111 GLY A O 1
ATOM 862 N N . THR A 1 112 ? 36.741 138.587 -3.234 1.00 27.61 112 THR A N 1
ATOM 863 C CA . THR A 1 112 ? 38.097 138.946 -2.794 1.00 27.12 112 THR A CA 1
ATOM 864 C C . THR A 1 112 ? 37.968 139.675 -1.486 1.00 27.00 112 THR A C 1
ATOM 865 O O . THR A 1 112 ? 37.262 140.702 -1.387 1.00 25.83 112 THR A O 1
ATOM 869 N N . THR A 1 113 ? 38.641 139.156 -0.452 1.00 26.54 113 THR A N 1
ATOM 870 C CA . THR A 1 113 ? 38.612 139.785 0.852 1.00 26.39 113 THR A CA 1
ATOM 871 C C . THR A 1 113 ? 39.693 140.856 0.857 1.00 29.25 113 THR A C 1
ATOM 872 O O . THR A 1 113 ? 40.898 140.550 0.783 1.00 28.93 113 THR A O 1
ATOM 876 N N . VAL A 1 114 ? 39.276 142.119 0.937 1.00 27.74 114 VAL A N 1
ATOM 877 C CA . VAL A 1 114 ? 40.206 143.247 0.957 1.00 30.19 114 VAL A CA 1
ATOM 878 C C . VAL A 1 114 ? 40.299 143.780 2.377 1.00 30.92 114 VAL A C 1
ATOM 879 O O . VAL A 1 114 ? 39.317 144.099 3.013 1.00 31.31 114 VAL A O 1
ATOM 883 N N . THR A 1 115 ? 41.515 143.798 2.915 1.00 31.85 115 THR A N 1
ATOM 884 C CA . THR A 1 115 ? 41.758 144.305 4.253 1.00 32.81 115 THR A CA 1
ATOM 885 C C . THR A 1 115 ? 42.605 145.578 4.137 1.00 32.91 115 THR A C 1
ATOM 886 O O . THR A 1 115 ? 43.636 145.573 3.490 1.00 33.96 115 THR A O 1
ATOM 890 N N . VAL A 1 116 ? 42.123 146.672 4.703 1.00 35.73 116 VAL A N 1
ATOM 891 C CA . VAL A 1 116 ? 42.852 147.945 4.689 1.00 38.08 116 VAL A CA 1
ATOM 892 C C . VAL A 1 116 ? 43.492 148.070 6.076 1.00 39.12 116 VAL A C 1
ATOM 893 O O . VAL A 1 116 ? 42.797 148.261 7.077 1.00 39.08 116 VAL A O 1
ATOM 897 N N . SER A 1 117 ? 44.818 147.976 6.114 1.00 41.60 117 SER A N 1
ATOM 898 C CA . SER A 1 117 ? 45.555 148.015 7.394 1.00 43.08 117 SER A CA 1
ATOM 899 C C . SER A 1 117 ? 47.031 148.297 7.144 1.00 44.33 117 SER A C 1
ATOM 900 O O . SER A 1 117 ? 47.566 148.009 6.060 1.00 42.33 117 SER A O 1
ATOM 903 N N . SER A 1 118 ? 47.697 148.837 8.166 1.00 46.84 118 SER A N 1
ATOM 904 C CA . SER A 1 118 ? 49.131 149.152 8.051 1.00 48.85 118 SER A CA 1
ATOM 905 C C . SER A 1 118 ? 49.957 147.932 8.415 1.00 49.49 118 SER A C 1
ATOM 906 O O . SER A 1 118 ? 51.132 147.841 8.082 1.00 49.98 118 SER A O 1
ATOM 909 N N . ALA A 1 119 ? 49.317 146.986 9.089 1.00 49.94 119 ALA A N 1
ATOM 910 C CA . ALA A 1 119 ? 49.958 145.751 9.515 1.00 50.70 119 ALA A CA 1
ATOM 911 C C . ALA A 1 119 ? 50.580 144.981 8.366 1.00 51.08 119 ALA A C 1
ATOM 912 O O . ALA A 1 119 ? 50.217 145.188 7.214 1.00 52.17 119 ALA A O 1
ATOM 914 N N . LYS A 1 120 ? 51.504 144.071 8.669 1.00 50.76 120 LYS A N 1
ATOM 915 C CA . LYS A 1 120 ? 52.151 143.313 7.605 1.00 50.61 120 LYS A CA 1
ATOM 916 C C . LYS A 1 120 ? 51.606 141.900 7.446 1.00 49.14 120 LYS A C 1
ATOM 917 O O . LYS A 1 120 ? 51.055 141.330 8.379 1.00 47.88 120 LYS A O 1
ATOM 923 N N . THR A 1 121 ? 51.747 141.359 6.241 1.00 47.87 121 THR A N 1
ATOM 924 C CA . THR A 1 121 ? 51.285 140.010 5.922 1.00 47.42 121 THR A CA 1
ATOM 925 C C . THR A 1 121 ? 52.054 139.026 6.766 1.00 47.43 121 THR A C 1
ATOM 926 O O . THR A 1 121 ? 53.221 139.259 7.042 1.00 48.56 121 THR A O 1
ATOM 930 N N . THR A 1 122 ? 51.409 137.940 7.181 1.00 46.34 122 THR A N 1
ATOM 931 C CA . THR A 1 122 ? 52.058 136.922 8.007 1.00 44.94 122 THR A CA 1
ATOM 932 C C . THR A 1 122 ? 51.370 135.580 7.797 1.00 44.00 122 THR A C 1
ATOM 933 O O . THR A 1 122 ? 50.166 135.438 8.085 1.00 43.70 122 THR A O 1
ATOM 937 N N . PRO A 1 123 ? 52.104 134.579 7.276 1.00 42.48 123 PRO A N 1
ATOM 938 C CA . PRO A 1 123 ? 51.497 133.262 7.062 1.00 41.25 123 PRO A CA 1
ATOM 939 C C . PRO A 1 123 ? 51.195 132.629 8.432 1.00 39.58 123 PRO A C 1
ATOM 940 O O . PRO A 1 123 ? 51.812 132.959 9.438 1.00 39.39 123 PRO A O 1
ATOM 944 N N . PRO A 1 124 ? 50.245 131.713 8.486 1.00 38.16 124 PRO A N 1
ATOM 945 C CA . PRO A 1 124 ? 49.886 131.067 9.746 1.00 37.77 124 PRO A CA 1
ATOM 946 C C . PRO A 1 124 ? 50.818 129.918 10.163 1.00 38.06 124 PRO A C 1
ATOM 947 O O . PRO A 1 124 ? 51.397 129.268 9.324 1.00 37.25 124 PRO A O 1
ATOM 951 N N . SER A 1 125 ? 50.922 129.656 11.456 1.00 38.70 125 SER A N 1
ATOM 952 C CA . SER A 1 125 ? 51.680 128.472 11.916 1.00 38.69 125 SER A CA 1
ATOM 953 C C . SER A 1 125 ? 50.556 127.452 12.166 1.00 38.37 125 SER A C 1
ATOM 954 O O . SER A 1 125 ? 49.555 127.751 12.889 1.00 39.87 125 SER A O 1
ATOM 957 N N . VAL A 1 126 ? 50.681 126.276 11.570 1.00 37.35 126 VAL A N 1
ATOM 958 C CA . VAL A 1 126 ? 49.667 125.235 11.710 1.00 36.45 126 VAL A CA 1
ATOM 959 C C . VAL A 1 126 ? 50.138 124.128 12.663 1.00 37.91 126 VAL A C 1
ATOM 960 O O . VAL A 1 126 ? 51.138 123.458 12.385 1.00 37.16 126 VAL A O 1
ATOM 964 N N . TYR A 1 127 ? 49.419 123.940 13.770 1.00 37.54 127 TYR A N 1
ATOM 965 C CA . TYR A 1 127 ? 49.785 122.906 14.729 1.00 37.93 127 TYR A CA 1
ATOM 966 C C . TYR A 1 127 ? 48.698 121.852 14.810 1.00 38.32 127 TYR A C 1
ATOM 967 O O . TYR A 1 127 ? 47.499 122.133 14.670 1.00 36.07 127 TYR A O 1
ATOM 976 N N . PRO A 1 128 ? 49.107 120.598 15.055 1.00 38.03 128 PRO A N 1
ATOM 977 C CA . PRO A 1 128 ? 48.179 119.473 15.162 1.00 37.97 128 PRO A CA 1
ATOM 978 C C . PRO A 1 128 ? 47.488 119.466 16.516 1.00 36.90 128 PRO A C 1
ATOM 979 O O . PRO A 1 128 ? 48.083 119.917 17.524 1.00 37.12 128 PRO A O 1
ATOM 983 N N . LEU A 1 129 ? 46.268 118.926 16.515 1.00 35.66 129 LEU A N 1
ATOM 984 C CA . LEU A 1 129 ? 45.429 118.748 17.712 1.00 35.57 129 LEU A CA 1
ATOM 985 C C . LEU A 1 129 ? 45.025 117.297 17.749 1.00 35.11 129 LEU A C 1
ATOM 986 O O . LEU A 1 129 ? 44.100 116.874 17.032 1.00 34.71 129 LEU A O 1
ATOM 991 N N . ALA A 1 130 ? 45.728 116.521 18.588 1.00 34.64 130 ALA A N 1
ATOM 992 C CA . ALA A 1 130 ? 45.500 115.080 18.746 1.00 34.73 130 ALA A CA 1
ATOM 993 C C . ALA A 1 130 ? 45.205 114.874 20.239 1.00 34.60 130 ALA A C 1
ATOM 994 O O . ALA A 1 130 ? 45.770 115.561 21.082 1.00 33.88 130 ALA A O 1
ATOM 996 N N . PRO A 1 131 ? 44.335 113.923 20.567 1.00 34.63 131 PRO A N 1
ATOM 997 C CA . PRO A 1 131 ? 43.962 113.661 21.957 1.00 36.20 131 PRO A CA 1
ATOM 998 C C . PRO A 1 131 ? 45.147 113.362 22.853 1.00 37.82 131 PRO A C 1
ATOM 999 O O . PRO A 1 131 ? 46.201 112.953 22.374 1.00 37.22 131 PRO A O 1
ATOM 1003 N N . GLY A 1 132 ? 44.966 113.609 24.146 1.00 38.19 132 GLY A N 1
ATOM 1004 C CA . GLY A 1 132 ? 46.008 113.284 25.097 1.00 40.57 132 GLY A CA 1
ATOM 1005 C C . GLY A 1 132 ? 45.932 111.790 25.338 1.00 40.55 132 GLY A C 1
ATOM 1006 O O . GLY A 1 132 ? 44.990 111.100 24.924 1.00 39.25 132 GLY A O 1
ATOM 1007 N N . SER A 1 133 ? 46.929 111.291 26.059 1.00 43.68 133 SER A N 1
ATOM 1008 C CA . SER A 1 133 ? 47.005 109.871 26.337 1.00 46.12 133 SER A CA 1
ATOM 1009 C C . SER A 1 133 ? 45.904 109.317 27.249 1.00 46.32 133 SER A C 1
ATOM 1010 O O . SER A 1 133 ? 45.587 108.142 27.197 1.00 46.47 133 SER A O 1
ATOM 1013 N N . ALA A 1 134 ? 45.307 110.155 28.086 1.00 47.05 134 ALA A N 1
ATOM 1014 C CA . ALA A 1 134 ? 44.251 109.672 28.977 1.00 47.98 134 ALA A CA 1
ATOM 1015 C C . ALA A 1 134 ? 42.851 109.811 28.384 1.00 48.89 134 ALA A C 1
ATOM 1016 O O . ALA A 1 134 ? 41.883 109.317 28.943 1.00 48.58 134 ALA A O 1
ATOM 1018 N N . ALA A 1 135 ? 42.743 110.472 27.237 1.00 49.47 135 ALA A N 1
ATOM 1019 C CA . ALA A 1 135 ? 41.449 110.656 26.601 1.00 50.73 135 ALA A CA 1
ATOM 1020 C C . ALA A 1 135 ? 40.841 109.336 26.114 1.00 52.45 135 ALA A C 1
ATOM 1021 O O . ALA A 1 135 ? 41.457 108.612 25.302 1.00 51.75 135 ALA A O 1
ATOM 1023 N N . GLN A 1 136 ? 39.652 109.003 26.616 1.00 53.71 136 GLN A N 1
ATOM 1024 C CA . GLN A 1 136 ? 38.959 107.792 26.181 1.00 57.04 136 GLN A CA 1
ATOM 1025 C C . GLN A 1 136 ? 38.143 108.101 24.931 1.00 57.99 136 GLN A C 1
ATOM 1026 O O . GLN A 1 136 ? 37.505 109.142 24.838 1.00 58.28 136 GLN A O 1
ATOM 1032 N N . THR A 1 137 ? 38.150 107.204 23.956 1.00 59.22 137 THR A N 1
ATOM 1033 C CA . THR A 1 137 ? 37.401 107.470 22.727 1.00 59.96 137 THR A CA 1
ATOM 1034 C C . THR A 1 137 ? 36.096 106.668 22.668 1.00 59.51 137 THR A C 1
ATOM 1035 O O . THR A 1 137 ? 35.975 105.612 23.274 1.00 59.95 137 THR A O 1
ATOM 1039 N N . ASN A 1 138 ? 35.107 107.189 21.959 1.00 59.10 138 ASN A N 1
ATOM 1040 C CA . ASN A 1 138 ? 33.829 106.490 21.782 1.00 58.15 138 ASN A CA 1
ATOM 1041 C C . ASN A 1 138 ? 33.882 105.811 20.412 1.00 55.92 138 ASN A C 1
ATOM 1042 O O . ASN A 1 138 ? 34.893 105.255 20.038 1.00 56.08 138 ASN A O 1
ATOM 1047 N N . SER A 1 139 ? 32.784 105.839 19.673 1.00 52.78 139 SER A N 1
ATOM 1048 C CA . SER A 1 139 ? 32.778 105.257 18.351 1.00 49.86 139 SER A CA 1
ATOM 1049 C C . SER A 1 139 ? 33.389 106.288 17.390 1.00 46.75 139 SER A C 1
ATOM 1050 O O . SER A 1 139 ? 33.788 105.961 16.270 1.00 47.10 139 SER A O 1
ATOM 1053 N N . MET A 1 140 ? 33.482 107.532 17.843 1.00 43.19 140 MET A N 1
ATOM 1054 C CA . MET A 1 140 ? 34.042 108.614 17.028 1.00 39.86 140 MET A CA 1
ATOM 1055 C C . MET A 1 140 ? 35.209 109.288 17.737 1.00 37.46 140 MET A C 1
ATOM 1056 O O . MET A 1 140 ? 35.269 109.336 18.954 1.00 38.56 140 MET A O 1
ATOM 1061 N N . VAL A 1 141 ? 36.133 109.838 16.981 1.00 34.35 141 VAL A N 1
ATOM 1062 C CA . VAL A 1 141 ? 37.255 110.545 17.564 1.00 32.00 141 VAL A CA 1
ATOM 1063 C C . VAL A 1 141 ? 37.337 111.942 16.927 1.00 31.49 141 VAL A C 1
ATOM 1064 O O . VAL A 1 141 ? 37.153 112.106 15.707 1.00 30.65 141 VAL A O 1
ATOM 1068 N N . THR A 1 142 ? 37.616 112.952 17.751 1.00 30.37 142 THR A N 1
ATOM 1069 C CA . THR A 1 142 ? 37.769 114.300 17.241 1.00 28.41 142 THR A CA 1
ATOM 1070 C C . THR A 1 142 ? 39.183 114.777 17.232 1.00 29.38 142 THR A C 1
ATOM 1071 O O . THR A 1 142 ? 39.914 114.654 18.253 1.00 29.69 142 THR A O 1
ATOM 1075 N N . LEU A 1 143 ? 39.597 115.313 16.080 1.00 26.79 143 LEU A N 1
ATOM 1076 C CA . LEU A 1 143 ? 40.945 115.849 15.880 1.00 28.29 143 LEU A CA 1
ATOM 1077 C C . LEU A 1 143 ? 40.819 117.268 15.374 1.00 29.38 143 LEU A C 1
ATOM 1078 O O . LEU A 1 143 ? 39.697 117.767 15.111 1.00 29.24 143 LEU A O 1
ATOM 1083 N N . GLY A 1 144 ? 41.932 117.959 15.232 1.00 28.91 144 GLY A N 1
ATOM 1084 C CA . GLY A 1 144 ? 41.835 119.310 14.722 1.00 30.59 144 GLY A CA 1
ATOM 1085 C C . GLY A 1 144 ? 43.171 119.926 14.379 1.00 32.41 144 GLY A C 1
ATOM 1086 O O . GLY A 1 144 ? 44.251 119.285 14.457 1.00 30.78 144 GLY A O 1
ATOM 1087 N N . CYS A 1 145 ? 43.133 121.159 13.916 1.00 31.33 145 CYS A N 1
ATOM 1088 C CA . CYS A 1 145 ? 44.377 121.820 13.677 1.00 34.68 145 CYS A CA 1
ATOM 1089 C C . CYS A 1 145 ? 44.221 123.300 14.071 1.00 34.96 145 CYS A C 1
ATOM 1090 O O . CYS A 1 145 ? 43.170 123.940 13.856 1.00 34.28 145 CYS A O 1
ATOM 1093 N N . LEU A 1 146 ? 45.260 123.807 14.726 1.00 32.93 146 LEU A N 1
ATOM 1094 C CA . LEU A 1 146 ? 45.328 125.135 15.244 1.00 33.48 146 LEU A CA 1
ATOM 1095 C C . LEU A 1 146 ? 46.052 125.988 14.229 1.00 34.13 146 LEU A C 1
ATOM 1096 O O . LEU A 1 146 ? 47.168 125.659 13.825 1.00 32.81 146 LEU A O 1
ATOM 1101 N N . VAL A 1 147 ? 45.396 127.075 13.776 1.00 32.29 147 VAL A N 1
ATOM 1102 C CA . VAL A 1 147 ? 45.991 127.946 12.752 1.00 33.59 147 VAL A CA 1
ATOM 1103 C C . VAL A 1 147 ? 46.208 129.291 13.406 1.00 36.21 147 VAL A C 1
ATOM 1104 O O . VAL A 1 147 ? 45.256 130.061 13.594 1.00 36.12 147 VAL A O 1
ATOM 1108 N N . LYS A 1 148 ? 47.448 129.609 13.799 1.00 38.03 148 LYS A N 1
ATOM 1109 C CA . LYS A 1 148 ? 47.614 130.895 14.485 1.00 39.33 148 LYS A CA 1
ATOM 1110 C C . LYS A 1 148 ? 48.676 131.818 13.990 1.00 39.36 148 LYS A C 1
ATOM 1111 O O . LYS A 1 148 ? 49.616 131.403 13.288 1.00 37.99 148 LYS A O 1
ATOM 1117 N N . GLY A 1 149 ? 48.475 133.094 14.335 1.00 38.24 149 GLY A N 1
ATOM 1118 C CA . GLY A 1 149 ? 49.416 134.129 13.973 1.00 38.12 149 GLY A CA 1
ATOM 1119 C C . GLY A 1 149 ? 49.439 134.508 12.520 1.00 38.24 149 GLY A C 1
ATOM 1120 O O . GLY A 1 149 ? 50.520 134.596 11.927 1.00 38.14 149 GLY A O 1
ATOM 1121 N N . TYR A 1 150 ? 48.263 134.755 11.925 1.00 36.56 150 TYR A N 1
ATOM 1122 C CA . TYR A 1 150 ? 48.269 135.111 10.515 1.00 36.28 150 TYR A CA 1
ATOM 1123 C C . TYR A 1 150 ? 47.549 136.422 10.309 1.00 35.39 150 TYR A C 1
ATOM 1124 O O . TYR A 1 150 ? 46.770 136.868 11.163 1.00 34.09 150 TYR A O 1
ATOM 1133 N N . PHE A 1 151 ? 47.878 137.034 9.185 1.00 36.46 151 PHE A N 1
ATOM 1134 C CA . PHE A 1 151 ? 47.278 138.312 8.805 1.00 36.04 151 PHE A CA 1
ATOM 1135 C C . PHE A 1 151 ? 47.559 138.557 7.343 1.00 36.49 151 PHE A C 1
ATOM 1136 O O . PHE A 1 151 ? 48.632 138.237 6.851 1.00 36.20 151 PHE A O 1
ATOM 1144 N N . PRO A 1 152 ? 46.554 139.047 6.581 1.00 35.22 152 PRO A N 1
ATOM 1145 C CA . PRO A 1 152 ? 45.200 139.357 7.023 1.00 34.39 152 PRO A CA 1
ATOM 1146 C C . PRO A 1 152 ? 44.323 138.129 6.784 1.00 33.42 152 PRO A C 1
ATOM 1147 O O . PRO A 1 152 ? 44.819 137.040 6.419 1.00 34.40 152 PRO A O 1
ATOM 1151 N N . GLU A 1 153 ? 43.017 138.276 6.988 1.00 32.32 153 GLU A N 1
ATOM 1152 C CA . GLU A 1 153 ? 42.092 137.184 6.681 1.00 31.37 153 GLU A CA 1
ATOM 1153 C C . GLU A 1 153 ? 42.077 137.050 5.149 1.00 30.92 153 GLU A C 1
ATOM 1154 O O . GLU A 1 153 ? 42.518 137.942 4.458 1.00 30.72 153 GLU A O 1
ATOM 1160 N N . PRO A 1 154 ? 41.619 135.910 4.607 1.00 29.29 154 PRO A N 1
ATOM 1161 C CA . PRO A 1 154 ? 41.121 134.745 5.335 1.00 29.63 154 PRO A CA 1
ATOM 1162 C C . PRO A 1 154 ? 42.144 133.595 5.156 1.00 29.36 154 PRO A C 1
ATOM 1163 O O . PRO A 1 154 ? 43.173 133.754 4.498 1.00 29.69 154 PRO A O 1
ATOM 1167 N N . VAL A 1 155 ? 41.813 132.457 5.744 1.00 30.13 155 VAL A N 1
ATOM 1168 C CA . VAL A 1 155 ? 42.542 131.232 5.465 1.00 30.94 155 VAL A CA 1
ATOM 1169 C C . VAL A 1 155 ? 41.406 130.298 5.087 1.00 32.10 155 VAL A C 1
ATOM 1170 O O . VAL A 1 155 ? 40.248 130.525 5.461 1.00 32.70 155 VAL A O 1
ATOM 1174 N N . THR A 1 156 ? 41.716 129.280 4.300 1.00 32.20 156 THR A N 1
ATOM 1175 C CA . THR A 1 156 ? 40.754 128.255 3.963 1.00 31.39 156 THR A CA 1
ATOM 1176 C C . THR A 1 156 ? 41.349 126.933 4.469 1.00 31.68 156 THR A C 1
ATOM 1177 O O . THR A 1 156 ? 42.461 126.587 4.088 1.00 32.31 156 THR A O 1
ATOM 1181 N N . VAL A 1 157 ? 40.585 126.185 5.249 1.00 29.77 157 VAL A N 1
ATOM 1182 C CA . VAL A 1 157 ? 41.050 124.926 5.795 1.00 29.97 157 VAL A CA 1
ATOM 1183 C C . VAL A 1 157 ? 40.251 123.797 5.202 1.00 30.23 157 VAL A C 1
ATOM 1184 O O . VAL A 1 157 ? 39.019 123.843 5.147 1.00 30.45 157 VAL A O 1
ATOM 1188 N N . THR A 1 158 ? 40.948 122.765 4.711 1.00 28.10 158 THR A N 1
ATOM 1189 C CA . THR A 1 158 ? 40.256 121.601 4.230 1.00 28.73 158 THR A CA 1
ATOM 1190 C C . THR A 1 158 ? 40.891 120.373 4.930 1.00 29.34 158 THR A C 1
ATOM 1191 O O . THR A 1 158 ? 41.943 120.486 5.518 1.00 28.98 158 THR A O 1
ATOM 1195 N N . TRP A 1 159 ? 40.215 119.250 4.857 1.00 29.12 159 TRP A N 1
ATOM 1196 C CA . TRP A 1 159 ? 40.711 118.019 5.430 1.00 31.49 159 TRP A CA 1
ATOM 1197 C C . TRP A 1 159 ? 40.855 116.977 4.321 1.00 32.34 159 TRP A C 1
ATOM 1198 O O . TRP A 1 159 ? 39.920 116.706 3.539 1.00 32.53 159 TRP A O 1
ATOM 1209 N N . ASN A 1 160 ? 42.035 116.364 4.301 1.00 32.98 160 ASN A N 1
ATOM 1210 C CA . ASN A 1 160 ? 42.346 115.345 3.291 1.00 32.65 160 ASN A CA 1
ATOM 1211 C C . ASN A 1 160 ? 42.095 115.864 1.899 1.00 34.29 160 ASN A C 1
ATOM 1212 O O . ASN A 1 160 ? 41.396 115.216 1.101 1.00 35.19 160 ASN A O 1
ATOM 1217 N N . SER A 1 161 ? 42.649 117.046 1.659 1.00 35.83 161 SER A N 1
ATOM 1218 C CA . SER A 1 161 ? 42.539 117.736 0.370 1.00 38.37 161 SER A CA 1
ATOM 1219 C C . SER A 1 161 ? 41.148 117.953 -0.139 1.00 39.95 161 SER A C 1
ATOM 1220 O O . SER A 1 161 ? 40.938 118.005 -1.376 1.00 40.03 161 SER A O 1
ATOM 1223 N N . GLY A 1 162 ? 40.210 118.057 0.797 1.00 39.51 162 GLY A N 1
ATOM 1224 C CA . GLY A 1 162 ? 38.817 118.270 0.454 1.00 41.05 162 GLY A CA 1
ATOM 1225 C C . GLY A 1 162 ? 37.934 117.042 0.437 1.00 42.40 162 GLY A C 1
ATOM 1226 O O . GLY A 1 162 ? 36.700 117.168 0.471 1.00 43.24 162 GLY A O 1
ATOM 1227 N N . SER A 1 163 ? 38.536 115.850 0.393 1.00 41.73 163 SER A N 1
ATOM 1228 C CA . SER A 1 163 ? 37.763 114.608 0.356 1.00 42.57 163 SER A CA 1
ATOM 1229 C C . SER A 1 163 ? 36.986 114.308 1.623 1.00 42.39 163 SER A C 1
ATOM 1230 O O . SER A 1 163 ? 36.046 113.527 1.614 1.00 43.21 163 SER A O 1
ATOM 1233 N N . LEU A 1 164 ? 37.410 114.906 2.730 1.00 42.51 164 LEU A N 1
ATOM 1234 C CA . LEU A 1 164 ? 36.762 114.720 4.024 1.00 42.77 164 LEU A CA 1
ATOM 1235 C C . 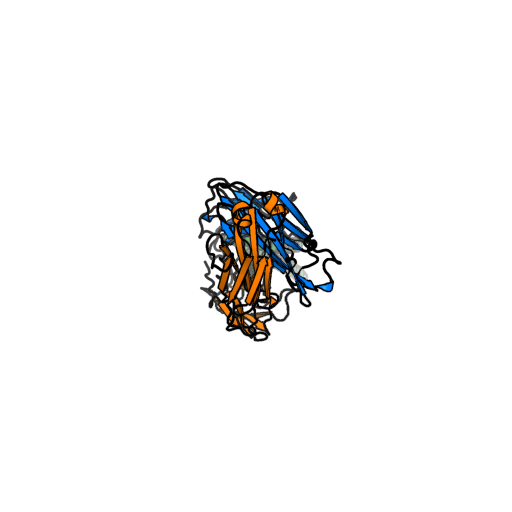LEU A 1 164 ? 36.057 116.050 4.375 1.00 43.56 164 LEU A C 1
ATOM 1236 O O . LEU A 1 164 ? 36.721 117.033 4.702 1.00 42.24 164 LEU A O 1
ATOM 1241 N N . SER A 1 165 ? 34.731 116.068 4.266 1.00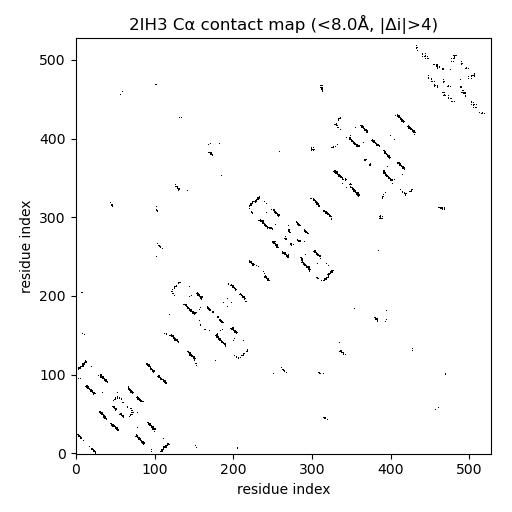 45.04 165 SER A N 1
ATOM 1242 C CA . SER A 1 165 ? 33.917 117.277 4.501 1.00 47.08 165 SER A CA 1
ATOM 1243 C C . SER A 1 165 ? 32.969 117.154 5.664 1.00 46.91 165 SER A C 1
ATOM 1244 O O . SER A 1 165 ? 32.863 118.046 6.500 1.00 48.07 165 SER A O 1
ATOM 1247 N N . SER A 1 166 ? 32.226 116.067 5.699 1.00 47.61 166 SER A N 1
ATOM 1248 C CA . SER A 1 166 ? 31.278 115.887 6.785 1.00 47.54 166 SER A CA 1
ATOM 1249 C C . SER A 1 166 ? 32.080 115.806 8.104 1.00 46.63 166 SER A C 1
ATOM 1250 O O . SER A 1 166 ? 33.231 115.341 8.132 1.00 46.93 166 SER A O 1
ATOM 1253 N N . GLY A 1 167 ? 31.462 116.263 9.188 1.00 44.75 167 GLY A N 1
ATOM 1254 C CA . GLY A 1 167 ? 32.115 116.233 10.484 1.00 40.89 167 GLY A CA 1
ATOM 1255 C C . GLY A 1 167 ? 33.190 117.302 10.654 1.00 39.43 167 GLY A C 1
ATOM 1256 O O . GLY A 1 167 ? 34.025 117.170 11.539 1.00 39.16 167 GLY A O 1
ATOM 1257 N N . VAL A 1 168 ? 33.191 118.348 9.823 1.00 36.07 168 VAL A N 1
ATOM 1258 C CA . VAL A 1 168 ? 34.170 119.404 9.947 1.00 34.95 168 VAL A CA 1
ATOM 1259 C C . VAL A 1 168 ? 33.559 120.730 10.466 1.00 36.25 168 VAL A C 1
ATOM 1260 O O . VAL A 1 168 ? 32.478 121.101 10.030 1.00 36.27 168 VAL A O 1
ATOM 1264 N N . HIS A 1 169 ? 34.245 121.395 11.394 1.00 36.03 169 HIS A N 1
ATOM 1265 C CA . HIS A 1 169 ? 33.826 122.723 11.948 1.00 36.12 169 HIS A CA 1
ATOM 1266 C C . HIS A 1 169 ? 35.055 123.606 11.914 1.00 34.09 169 HIS A C 1
ATOM 1267 O O . HIS A 1 169 ? 36.026 123.287 12.592 1.00 34.66 169 HIS A O 1
ATOM 1274 N N . THR A 1 170 ? 35.041 124.712 11.169 1.00 32.39 170 THR A N 1
ATOM 1275 C CA . THR A 1 170 ? 36.181 125.614 11.199 1.00 30.29 170 THR A CA 1
ATOM 1276 C C . THR A 1 170 ? 35.651 126.856 11.918 1.00 30.71 170 THR A C 1
ATOM 1277 O O . THR A 1 170 ? 34.655 127.449 11.496 1.00 30.73 170 THR A O 1
ATOM 1281 N N . PHE A 1 171 ? 36.270 127.222 13.028 1.00 28.53 171 PHE A N 1
ATOM 1282 C CA . PHE A 1 171 ? 35.755 128.345 13.810 1.00 27.32 171 PHE A CA 1
ATOM 1283 C C . PHE A 1 171 ? 36.149 129.690 13.280 1.00 27.29 171 PHE A C 1
ATOM 1284 O O . PHE A 1 171 ? 37.157 129.849 12.605 1.00 27.35 171 PHE A O 1
ATOM 1292 N N . PRO A 1 172 ? 35.313 130.723 13.550 1.00 27.58 172 PRO A N 1
ATOM 1293 C CA . PRO A 1 172 ? 35.645 132.080 13.098 1.00 27.50 172 PRO A CA 1
ATOM 1294 C C . PRO A 1 172 ? 36.952 132.494 13.767 1.00 28.43 172 PRO A C 1
ATOM 1295 O O . PRO A 1 172 ? 37.155 132.191 14.948 1.00 28.75 172 PRO A O 1
ATOM 1299 N N . ALA A 1 173 ? 37.783 133.253 13.075 1.00 28.30 173 ALA A N 1
ATOM 1300 C CA . ALA A 1 173 ? 39.046 133.716 13.634 1.00 32.91 173 ALA A CA 1
ATOM 1301 C C . ALA A 1 173 ? 38.846 134.782 14.707 1.00 35.43 173 ALA A C 1
ATOM 1302 O O . ALA A 1 173 ? 37.824 135.473 14.709 1.00 34.92 173 ALA A O 1
ATOM 1304 N N . VAL A 1 174 ? 39.804 134.876 15.630 1.00 37.12 174 VAL A N 1
ATOM 1305 C CA . VAL A 1 174 ? 39.808 135.889 16.690 1.00 39.11 174 VAL A CA 1
ATOM 1306 C C . VAL A 1 174 ? 41.024 136.742 16.454 1.00 40.96 174 VAL A C 1
ATOM 1307 O O . VAL A 1 174 ? 42.108 136.232 16.115 1.00 40.79 174 VAL A O 1
ATOM 1311 N N . LEU A 1 175 ? 40.852 138.050 16.596 1.00 43.03 175 LEU A N 1
ATOM 1312 C CA . LEU A 1 175 ? 41.929 138.986 16.343 1.00 45.48 175 LEU A CA 1
ATOM 1313 C C . LEU A 1 175 ? 42.539 139.524 17.618 1.00 47.32 175 LEU A C 1
ATOM 1314 O O . LEU A 1 175 ? 41.889 140.179 18.412 1.00 47.48 175 LEU A O 1
ATOM 1319 N N . GLN A 1 176 ? 43.815 139.249 17.793 1.00 49.28 176 GLN A N 1
ATOM 1320 C CA . GLN A 1 176 ? 44.521 139.721 18.972 1.00 51.77 176 GLN A CA 1
ATOM 1321 C C . GLN A 1 176 ? 45.925 140.121 18.559 1.00 52.64 176 GLN A C 1
ATOM 1322 O O . GLN A 1 176 ? 46.704 139.318 18.051 1.00 52.75 176 GLN A O 1
ATOM 1328 N N . SER A 1 177 ? 46.214 141.407 18.730 1.00 54.00 177 SER A N 1
ATOM 1329 C CA . SER A 1 177 ? 47.518 141.951 18.401 1.00 55.07 177 SER A CA 1
ATOM 1330 C C . SER A 1 177 ? 47.872 141.796 16.922 1.00 54.85 177 SER A C 1
ATOM 1331 O O . SER A 1 177 ? 48.803 141.068 16.576 1.00 55.88 177 SER A O 1
ATOM 1334 N N . ASP A 1 178 ? 47.137 142.485 16.054 1.00 54.32 178 ASP A N 1
ATOM 1335 C CA . ASP A 1 178 ? 47.374 142.429 14.612 1.00 53.39 178 ASP A CA 1
ATOM 1336 C C . ASP A 1 178 ? 47.582 141.015 14.046 1.00 50.23 178 ASP A C 1
ATOM 1337 O O . ASP A 1 178 ? 48.182 140.834 12.983 1.00 49.41 178 ASP A O 1
ATOM 1342 N N . LEU A 1 179 ? 47.073 140.008 14.743 1.00 46.95 179 LEU A N 1
ATOM 1343 C CA . LEU A 1 179 ? 47.212 138.647 14.236 1.00 44.43 179 LEU A CA 1
ATOM 1344 C C . LEU A 1 179 ? 45.960 137.816 14.497 1.00 41.93 179 LEU A C 1
ATOM 1345 O O . LEU A 1 179 ? 45.341 137.935 15.557 1.00 42.13 179 LEU A O 1
ATOM 1350 N N . TYR A 1 180 ? 45.598 136.962 13.536 1.00 39.59 180 TYR A N 1
ATOM 1351 C CA . TYR A 1 180 ? 44.421 136.116 13.698 1.00 36.51 180 TYR A CA 1
ATOM 1352 C C . TYR A 1 180 ? 44.757 134.704 14.089 1.00 34.80 180 TYR A C 1
ATOM 1353 O O . TYR A 1 180 ? 45.828 134.224 13.779 1.00 35.51 180 TYR A O 1
ATOM 1362 N N . THR A 1 181 ? 43.804 134.024 14.720 1.00 32.08 181 THR A N 1
ATOM 1363 C CA . THR A 1 181 ? 43.976 132.640 15.094 1.00 31.05 181 THR A CA 1
ATOM 1364 C C . THR A 1 181 ? 42.649 131.935 15.019 1.00 29.46 181 THR A C 1
ATOM 1365 O O . THR A 1 181 ? 41.638 132.515 15.378 1.00 29.20 181 THR A O 1
ATOM 1369 N N . LEU A 1 182 ? 42.641 130.693 14.549 1.00 28.56 182 LEU A N 1
ATOM 1370 C CA . LEU A 1 182 ? 41.414 129.895 14.573 1.00 28.31 182 LEU A CA 1
ATOM 1371 C C . LEU A 1 182 ? 41.814 128.457 14.615 1.00 29.71 182 LEU A C 1
ATOM 1372 O O . LEU A 1 182 ? 43.009 128.144 14.425 1.00 30.09 182 LEU A O 1
ATOM 1377 N N . SER A 1 183 ? 40.841 127.573 14.826 1.00 29.68 183 SER A N 1
ATOM 1378 C CA . SER A 1 183 ? 41.125 126.142 14.785 1.00 29.58 183 SER A CA 1
ATOM 1379 C C . SER A 1 183 ? 39.993 125.526 13.983 1.00 30.18 183 SER A C 1
ATOM 1380 O O . SER A 1 183 ? 38.886 126.141 13.832 1.00 29.86 183 SER A O 1
ATOM 1383 N N . SER A 1 184 ? 40.259 124.342 13.452 1.00 26.81 184 SER A N 1
ATOM 1384 C CA . SER A 1 184 ? 39.271 123.608 12.682 1.00 28.57 184 SER A CA 1
ATOM 1385 C C . SER A 1 184 ? 39.166 122.267 13.336 1.00 30.08 184 SER A C 1
ATOM 1386 O O . SER A 1 184 ? 40.173 121.729 13.800 1.00 31.06 184 SER A O 1
ATOM 1389 N N . SER A 1 185 ? 37.964 121.711 13.362 1.00 29.71 185 SER A N 1
ATOM 1390 C CA . SER A 1 185 ? 37.707 120.456 13.963 1.00 32.05 185 SER A CA 1
ATOM 1391 C C . SER A 1 185 ? 37.180 119.408 12.956 1.00 31.97 185 SER A C 1
ATOM 1392 O O . SER A 1 185 ? 36.402 119.740 12.056 1.00 30.78 185 SER A O 1
ATOM 1395 N N . VAL A 1 186 ? 37.630 118.146 13.091 1.00 30.48 186 VAL A N 1
ATOM 1396 C CA . VAL A 1 186 ? 37.114 117.091 12.248 1.00 30.78 186 VAL A CA 1
ATOM 1397 C C . VAL A 1 186 ? 36.846 115.871 13.121 1.00 31.88 186 VAL A C 1
ATOM 1398 O O . VAL A 1 186 ? 37.616 115.586 14.042 1.00 31.88 186 VAL A O 1
ATOM 1402 N N . THR A 1 187 ? 35.755 115.168 12.859 1.00 33.32 187 THR A N 1
ATOM 1403 C CA . THR A 1 187 ? 35.384 113.990 13.591 1.00 35.28 187 THR A CA 1
ATOM 1404 C C . THR A 1 187 ? 35.213 112.793 12.636 1.00 36.18 187 THR A C 1
ATOM 1405 O O . THR A 1 187 ? 34.433 112.856 11.663 1.00 35.43 187 THR A O 1
ATOM 1409 N N . VAL A 1 188 ? 35.954 111.712 12.908 1.00 35.74 188 VAL A N 1
ATOM 1410 C CA . VAL A 1 188 ? 35.904 110.488 12.105 1.00 36.44 188 VAL A CA 1
ATOM 1411 C C . VAL A 1 188 ? 35.681 109.262 13.006 1.00 36.14 188 VAL A C 1
ATOM 1412 O O . VAL A 1 188 ? 35.825 109.349 14.246 1.00 34.12 188 VAL A O 1
ATOM 1416 N N . PRO A 1 189 ? 35.252 108.117 12.415 1.00 37.06 189 PRO A N 1
ATOM 1417 C CA . PRO A 1 189 ? 35.049 106.952 13.291 1.00 36.95 189 PRO A CA 1
ATOM 1418 C C . PRO A 1 189 ? 36.403 106.625 13.938 1.00 37.22 189 PRO A C 1
ATOM 1419 O O . PRO A 1 189 ? 37.453 106.693 13.287 1.00 36.22 189 PRO A O 1
ATOM 1423 N N . SER A 1 190 ? 36.365 106.331 15.230 1.00 38.09 190 SER A N 1
ATOM 1424 C CA . SER A 1 190 ? 37.586 106.045 15.997 1.00 40.09 190 SER A CA 1
ATOM 1425 C C . SER A 1 190 ? 38.386 104.887 15.389 1.00 40.55 190 SER A C 1
ATOM 1426 O O . SER A 1 190 ? 39.619 104.889 15.422 1.00 40.82 190 SER A O 1
ATOM 1429 N N . SER A 1 191 ? 37.685 103.932 14.803 1.00 40.98 191 SER A N 1
ATOM 1430 C CA . SER A 1 191 ? 38.353 102.805 14.171 1.00 42.93 191 SER A CA 1
ATOM 1431 C C . SER A 1 191 ? 39.165 103.178 12.952 1.00 42.93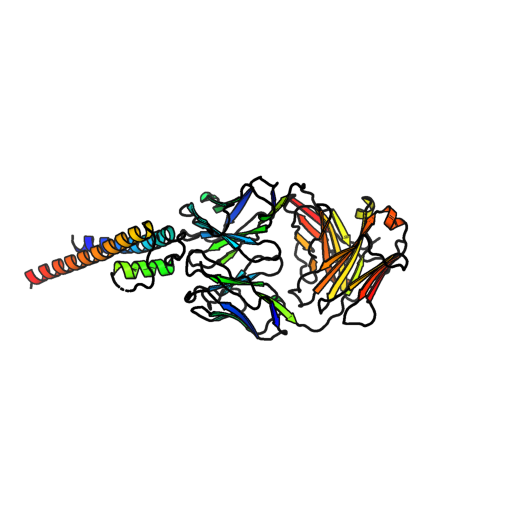 191 SER A C 1
ATOM 1432 O O . SER A 1 191 ? 40.105 102.460 12.623 1.00 44.71 191 SER A O 1
ATOM 1435 N N . SER A 1 192 ? 38.844 104.281 12.277 1.00 41.67 192 SER A N 1
ATOM 1436 C CA . SER A 1 192 ? 39.584 104.661 11.064 1.00 40.62 192 SER A CA 1
ATOM 1437 C C . SER A 1 192 ? 40.858 105.483 11.259 1.00 39.94 192 SER A C 1
ATOM 1438 O O . SER A 1 192 ? 41.601 105.711 10.299 1.00 41.84 192 SER A O 1
ATOM 1441 N N . TRP A 1 193 ? 41.133 105.951 12.472 1.00 37.35 193 TRP A N 1
ATOM 1442 C CA . TRP A 1 193 ? 42.345 106.746 12.680 1.00 36.91 193 TRP A CA 1
ATOM 1443 C C . TRP A 1 193 ? 43.131 106.081 13.815 1.00 38.46 193 TRP A C 1
ATOM 1444 O O . TRP A 1 193 ? 42.548 105.672 14.817 1.00 39.08 193 TRP A O 1
ATOM 1455 N N . PRO A 1 194 ? 44.460 106.012 13.690 1.00 39.65 194 PRO A N 1
ATOM 1456 C CA . PRO A 1 194 ? 45.286 106.497 12.584 1.00 40.22 194 PRO A CA 1
ATOM 1457 C C . PRO A 1 194 ? 45.466 105.591 11.377 1.00 40.06 194 PRO A C 1
ATOM 1458 O O . PRO A 1 194 ? 46.287 105.896 10.544 1.00 39.31 194 PRO A O 1
ATOM 1462 N N . SER A 1 195 ? 44.705 104.513 11.265 1.00 42.12 195 SER A N 1
ATOM 1463 C CA . SER A 1 195 ? 44.887 103.615 10.112 1.00 44.02 195 SER A CA 1
ATOM 1464 C C . SER A 1 195 ? 44.700 104.330 8.785 1.00 44.78 195 SER A C 1
ATOM 1465 O O . SER A 1 195 ? 45.474 104.108 7.830 1.00 44.67 195 SER A O 1
ATOM 1468 N N . GLU A 1 196 ? 43.690 105.185 8.717 1.00 44.43 196 GLU A N 1
ATOM 1469 C CA . GLU A 1 196 ? 43.432 105.971 7.513 1.00 45.16 196 GLU A CA 1
ATOM 1470 C C . GLU A 1 196 ? 43.920 107.352 7.940 1.00 44.28 196 GLU A C 1
ATOM 1471 O O . GLU A 1 196 ? 43.556 107.842 9.016 1.00 45.58 196 GLU A O 1
ATOM 1477 N N . THR A 1 197 ? 44.778 107.959 7.127 1.00 41.65 197 THR A N 1
ATOM 1478 C CA . THR A 1 197 ? 45.372 109.231 7.456 1.00 39.50 197 THR A CA 1
ATOM 1479 C C . THR A 1 197 ? 44.373 110.410 7.452 1.00 37.54 197 THR A C 1
ATOM 1480 O O . THR A 1 197 ? 43.369 110.375 6.738 1.00 35.74 197 THR A O 1
ATOM 1484 N N . VAL A 1 198 ? 44.656 111.391 8.309 1.00 35.90 198 VAL A N 1
ATOM 1485 C CA . VAL A 1 198 ? 43.847 112.640 8.428 1.00 32.99 198 VAL A CA 1
ATOM 1486 C C . VAL A 1 198 ? 44.857 113.783 8.433 1.00 32.55 198 VAL A C 1
ATOM 1487 O O . VAL A 1 198 ? 45.710 113.872 9.312 1.00 33.16 198 VAL A O 1
ATOM 1491 N N . THR A 1 199 ? 44.768 114.664 7.436 1.00 31.79 199 THR A N 1
ATOM 1492 C CA . THR A 1 199 ? 45.665 115.795 7.298 1.00 31.74 199 THR A CA 1
ATOM 1493 C C . THR A 1 199 ? 44.810 117.062 7.051 1.00 32.77 199 THR A C 1
ATOM 1494 O O . THR A 1 199 ? 43.844 117.036 6.292 1.00 31.36 199 THR A O 1
ATOM 1498 N N . CYS A 1 200 ? 45.194 118.158 7.659 1.00 32.88 200 CYS A N 1
ATOM 1499 C CA . CYS A 1 200 ? 44.447 119.390 7.414 1.00 35.08 200 CYS A CA 1
ATOM 1500 C C . CYS A 1 200 ? 45.326 120.202 6.431 1.00 35.95 200 CYS A C 1
ATOM 1501 O O . CYS A 1 200 ? 46.565 120.133 6.477 1.00 35.59 200 CYS A O 1
ATOM 1504 N N . ASN A 1 201 ? 44.676 120.864 5.468 1.00 34.89 201 ASN A N 1
ATOM 1505 C CA . ASN A 1 201 ? 45.354 121.688 4.463 1.00 35.31 201 ASN A CA 1
ATOM 1506 C C . ASN A 1 201 ? 44.914 123.127 4.720 1.00 34.52 201 ASN A C 1
ATOM 1507 O O . ASN A 1 201 ? 43.720 123.408 4.744 1.00 35.18 201 ASN A O 1
ATOM 1512 N N . VAL A 1 202 ? 45.869 124.008 4.916 1.00 33.04 202 VAL A N 1
ATOM 1513 C CA . VAL A 1 202 ? 45.608 125.389 5.215 1.00 33.71 202 VAL A CA 1
ATOM 1514 C C . VAL A 1 202 ? 46.160 126.330 4.165 1.00 34.90 202 VAL A C 1
ATOM 1515 O O . VAL A 1 202 ? 47.368 126.484 4.008 1.00 34.90 202 VAL A O 1
ATOM 1519 N N . ALA A 1 203 ? 45.251 127.006 3.476 1.00 35.04 203 ALA A N 1
ATOM 1520 C CA . ALA A 1 203 ? 45.621 127.963 2.447 1.00 35.40 203 ALA A CA 1
ATOM 1521 C C . ALA A 1 203 ? 45.490 129.404 2.960 1.00 35.73 203 ALA A C 1
ATOM 1522 O O . ALA A 1 203 ? 44.474 129.757 3.592 1.00 35.72 203 ALA A O 1
ATOM 1524 N N . HIS A 1 204 ? 46.513 130.229 2.730 1.00 35.68 204 HIS A N 1
ATOM 1525 C CA . HIS A 1 204 ? 46.466 131.621 3.150 1.00 35.47 204 HIS A CA 1
ATOM 1526 C C . HIS A 1 204 ? 46.766 132.465 1.905 1.00 36.36 204 HIS A C 1
ATOM 1527 O O . HIS A 1 204 ? 47.903 132.850 1.652 1.00 36.20 204 HIS A O 1
ATOM 1534 N N . PRO A 1 205 ? 45.723 132.784 1.122 1.00 37.43 205 PRO A N 1
ATOM 1535 C CA . PRO A 1 205 ? 45.872 133.568 -0.105 1.00 37.77 205 PRO A CA 1
ATOM 1536 C C . PRO A 1 205 ? 46.777 134.781 -0.008 1.00 37.76 205 PRO A C 1
ATOM 1537 O O . PRO A 1 205 ? 47.599 134.993 -0.903 1.00 38.71 205 PRO A O 1
ATOM 1541 N N . ALA A 1 206 ? 46.639 135.578 1.051 1.00 37.62 206 ALA A N 1
ATOM 1542 C CA . ALA A 1 206 ? 47.435 136.807 1.154 1.00 39.66 206 ALA A CA 1
ATOM 1543 C C . ALA A 1 206 ? 48.946 136.627 1.127 1.00 41.78 206 ALA A C 1
ATOM 1544 O O . ALA A 1 206 ? 49.683 137.554 0.773 1.00 42.71 206 ALA A O 1
ATOM 1546 N N . SER A 1 207 ? 49.408 135.451 1.533 1.00 43.09 207 SER A N 1
ATOM 1547 C CA . SER A 1 207 ? 50.840 135.181 1.554 1.00 44.18 207 SER A CA 1
ATOM 1548 C C . SER A 1 207 ? 51.185 134.125 0.526 1.00 45.89 207 SER A C 1
ATOM 1549 O O . SER A 1 207 ? 52.331 133.646 0.475 1.00 47.15 207 SER A O 1
ATOM 1552 N N . SER A 1 208 ? 50.196 133.735 -0.280 1.00 46.51 208 SER A N 1
ATOM 1553 C CA . SER A 1 208 ? 50.406 132.729 -1.316 1.00 47.82 208 SER A CA 1
ATOM 1554 C C . SER A 1 208 ? 51.004 131.455 -0.734 1.00 48.11 208 SER A C 1
ATOM 1555 O O . SER A 1 208 ? 51.887 130.838 -1.349 1.00 48.18 208 SER A O 1
ATOM 1558 N N . THR A 1 209 ? 50.531 131.059 0.441 1.00 47.25 209 THR A N 1
ATOM 1559 C CA . THR A 1 209 ? 51.031 129.839 1.054 1.00 46.80 209 THR A CA 1
ATOM 1560 C C . THR A 1 209 ? 49.914 128.825 1.297 1.00 46.55 209 THR A C 1
ATOM 1561 O O . THR A 1 209 ? 48.764 129.193 1.499 1.00 47.39 209 THR A O 1
ATOM 1565 N N . LYS A 1 210 ? 50.258 127.547 1.231 1.00 45.44 210 LYS A N 1
ATOM 1566 C CA . LYS A 1 210 ? 49.322 126.464 1.465 1.00 44.91 210 LYS A CA 1
ATOM 1567 C C . LYS A 1 210 ? 50.112 125.338 2.119 1.00 45.11 210 LYS A C 1
ATOM 1568 O O . LYS A 1 210 ? 50.918 124.685 1.461 1.00 45.85 210 LYS A O 1
ATOM 1574 N N . VAL A 1 211 ? 49.865 125.082 3.395 1.00 44.33 211 VAL A N 1
ATOM 1575 C CA . VAL A 1 211 ? 50.610 124.041 4.098 1.00 44.14 211 VAL A CA 1
ATOM 1576 C C . VAL A 1 211 ? 49.761 122.874 4.576 1.00 44.35 211 VAL A C 1
ATOM 1577 O O . VAL A 1 211 ? 48.525 122.984 4.727 1.00 42.81 211 VAL A O 1
ATOM 1581 N N . ASP A 1 212 ? 50.401 121.724 4.794 1.00 43.27 212 ASP A N 1
ATOM 1582 C CA . ASP A 1 212 ? 49.656 120.550 5.246 1.00 43.89 212 ASP A CA 1
ATOM 1583 C C . ASP A 1 212 ? 50.190 120.107 6.591 1.00 43.63 212 ASP A C 1
ATOM 1584 O O . ASP A 1 212 ? 51.389 120.276 6.869 1.00 43.79 212 ASP A O 1
ATOM 1589 N N . LYS A 1 213 ? 49.312 119.583 7.437 1.00 41.16 213 LYS A N 1
ATOM 1590 C CA . LYS A 1 213 ? 49.742 119.089 8.736 1.00 40.10 213 LYS A CA 1
ATOM 1591 C C . LYS A 1 213 ? 49.030 117.783 8.982 1.00 39.12 213 LYS A C 1
ATOM 1592 O O . LYS A 1 213 ? 47.824 117.752 9.174 1.00 35.69 213 LYS A O 1
ATOM 1598 N N . LYS A 1 214 ? 49.790 116.684 8.936 1.00 37.16 214 LYS A N 1
ATOM 1599 C CA . LYS A 1 214 ? 49.216 115.384 9.173 1.00 36.52 214 LYS A CA 1
ATOM 1600 C C . LYS A 1 214 ? 48.966 115.272 10.676 1.00 35.92 214 LYS A C 1
ATOM 1601 O O . LYS A 1 214 ? 49.760 115.761 11.470 1.00 35.58 214 LYS A O 1
ATOM 1607 N N . ILE A 1 215 ? 47.855 114.663 11.056 1.00 34.48 215 ILE A N 1
ATOM 1608 C CA . ILE A 1 215 ? 47.531 114.511 12.477 1.00 35.16 215 ILE A CA 1
ATOM 1609 C C . ILE A 1 215 ? 47.817 113.064 12.911 1.00 35.91 215 ILE A C 1
ATOM 1610 O O . ILE A 1 215 ? 47.103 112.105 12.548 1.00 34.51 215 ILE A O 1
ATOM 1615 N N . VAL A 1 216 ? 48.858 112.920 13.721 1.00 36.94 216 VAL A N 1
ATOM 1616 C CA . VAL A 1 216 ? 49.231 111.588 14.195 1.00 39.67 216 VAL A CA 1
ATOM 1617 C C . VAL A 1 216 ? 49.074 111.476 15.701 1.00 41.13 216 VAL A C 1
ATOM 1618 O O . VAL A 1 216 ? 49.188 112.460 16.428 1.00 40.56 216 VAL A O 1
ATOM 1622 N N . PRO A 1 217 ? 48.828 110.258 16.189 1.00 43.16 217 PRO A N 1
ATOM 1623 C CA . PRO A 1 217 ? 48.674 110.165 17.638 1.00 44.64 217 PRO A CA 1
ATOM 1624 C C . PRO A 1 217 ? 49.893 110.639 18.403 1.00 46.48 217 PRO A C 1
ATOM 1625 O O . PRO A 1 217 ? 51.008 110.618 17.904 1.00 45.82 217 PRO A O 1
ATOM 1629 N N . ARG A 1 218 ? 49.680 111.136 19.607 1.00 49.33 218 ARG A N 1
ATOM 1630 C CA . ARG A 1 218 ? 50.803 111.621 20.406 1.00 52.88 218 ARG A CA 1
ATOM 1631 C C . ARG A 1 218 ? 51.668 110.435 20.826 1.00 54.99 218 ARG A C 1
ATOM 1632 O O . ARG A 1 218 ? 51.148 109.442 21.338 1.00 54.89 218 ARG A O 1
ATOM 1640 N N . ASP A 1 219 ? 52.976 110.559 20.603 1.00 58.04 219 ASP A N 1
ATOM 1641 C CA . ASP A 1 219 ? 53.963 109.508 20.930 1.00 61.53 219 ASP A CA 1
ATOM 1642 C C . ASP A 1 219 ? 53.798 108.858 22.324 1.00 62.27 219 ASP A C 1
ATOM 1643 O O . ASP A 1 219 ? 54.700 109.040 23.171 1.00 63.02 219 ASP A O 1
ATOM 1649 N N . ASP B 2 1 ? 15.472 155.749 -5.705 1.00 40.35 1 ASP B N 1
ATOM 1650 C CA . ASP B 2 1 ? 15.904 154.310 -5.850 1.00 37.98 1 ASP B CA 1
ATOM 1651 C C . ASP B 2 1 ? 14.979 153.421 -5.048 1.00 35.44 1 ASP B C 1
ATOM 1652 O O . ASP B 2 1 ? 14.427 153.829 -4.044 1.00 36.30 1 ASP B O 1
ATOM 1657 N N . ILE B 2 2 ? 14.792 152.203 -5.509 1.00 29.51 2 ILE B N 1
ATOM 1658 C CA . ILE B 2 2 ? 13.846 151.292 -4.874 1.00 26.31 2 ILE B CA 1
ATOM 1659 C C . ILE B 2 2 ? 14.346 150.664 -3.592 1.00 26.37 2 ILE B C 1
ATOM 1660 O O . ILE B 2 2 ? 15.393 150.004 -3.557 1.00 25.97 2 ILE B O 1
ATOM 1665 N N . LEU B 2 3 ? 13.611 150.867 -2.526 1.00 24.32 3 LEU B N 1
ATOM 1666 C CA . LEU B 2 3 ? 13.964 150.286 -1.271 1.00 25.66 3 LEU B CA 1
ATOM 1667 C C . LEU B 2 3 ? 13.280 148.943 -1.094 1.00 23.56 3 LEU B C 1
ATOM 1668 O O . LEU B 2 3 ? 12.071 148.844 -1.244 1.00 23.97 3 LEU B O 1
ATOM 1673 N N . LEU B 2 4 ? 14.051 147.892 -0.746 1.00 21.54 4 LEU B N 1
ATOM 1674 C CA . LEU B 2 4 ? 13.465 146.559 -0.540 1.00 19.81 4 LEU B CA 1
ATOM 1675 C C . LEU B 2 4 ? 13.581 146.240 0.937 1.00 23.62 4 LEU B C 1
ATOM 1676 O O . LEU B 2 4 ? 14.722 146.133 1.456 1.00 24.67 4 LEU B O 1
ATOM 1681 N N . THR B 2 5 ? 12.441 146.047 1.584 1.00 21.90 5 THR B N 1
ATOM 1682 C CA . THR B 2 5 ? 12.429 145.768 3.020 1.00 23.21 5 THR B CA 1
ATOM 1683 C C . THR B 2 5 ? 12.196 144.307 3.286 1.00 23.34 5 THR B C 1
ATOM 1684 O O . THR B 2 5 ? 11.196 143.752 2.865 1.00 23.50 5 THR B O 1
ATOM 1688 N N . GLN B 2 6 ? 13.130 143.650 3.980 1.00 22.55 6 GLN B N 1
ATOM 1689 C CA . GLN B 2 6 ? 12.939 142.259 4.303 1.00 23.73 6 GLN B CA 1
ATOM 1690 C C . GLN B 2 6 ? 12.699 142.191 5.796 1.00 27.37 6 GLN B C 1
ATOM 1691 O O . GLN B 2 6 ? 13.601 142.453 6.558 1.00 31.20 6 GLN B O 1
ATOM 1697 N N . SER B 2 7 ? 11.537 141.800 6.217 1.00 29.78 7 SER B N 1
ATOM 1698 C CA . SER B 2 7 ? 11.296 141.786 7.702 1.00 33.47 7 SER B CA 1
ATOM 1699 C C . SER B 2 7 ? 10.336 140.651 7.907 1.00 35.00 7 SER B C 1
ATOM 1700 O O . SER B 2 7 ? 9.411 140.508 7.124 1.00 36.44 7 SER B O 1
ATOM 1703 N N . PRO B 2 8 ? 10.531 139.828 8.974 1.00 36.39 8 PRO B N 1
ATOM 1704 C CA . PRO B 2 8 ? 11.619 139.968 9.949 1.00 36.10 8 PRO B CA 1
ATOM 1705 C C . PRO B 2 8 ? 13.004 139.618 9.433 1.00 34.66 8 PRO B C 1
ATOM 1706 O O . PRO B 2 8 ? 13.147 138.930 8.430 1.00 34.25 8 PRO B O 1
ATOM 1710 N N . ALA B 2 9 ? 14.017 140.123 10.118 1.00 33.32 9 ALA B N 1
ATOM 1711 C CA . ALA B 2 9 ? 15.399 139.865 9.758 1.00 32.53 9 ALA B CA 1
ATOM 1712 C C . ALA B 2 9 ? 15.846 138.461 10.134 1.00 31.37 9 ALA B C 1
ATOM 1713 O O . ALA B 2 9 ? 16.839 138.004 9.610 1.00 29.47 9 ALA B O 1
ATOM 1715 N N . ILE B 2 10 ? 15.121 137.795 11.044 1.00 31.93 10 ILE B N 1
ATOM 1716 C CA . ILE B 2 10 ? 15.461 136.432 11.489 1.00 31.28 10 ILE B CA 1
ATOM 1717 C C . ILE B 2 10 ? 14.186 135.615 11.570 1.00 31.96 10 ILE B C 1
ATOM 1718 O O . ILE B 2 10 ? 13.188 136.043 12.191 1.00 32.39 10 ILE B O 1
ATOM 1723 N N . LEU B 2 11 ? 14.187 134.471 10.922 1.00 30.52 11 LEU B N 1
ATOM 1724 C CA . LEU B 2 11 ? 13.029 133.589 10.945 1.00 33.28 11 LEU B CA 1
ATOM 1725 C C . LEU B 2 11 ? 13.464 132.253 11.542 1.00 34.64 11 LEU B C 1
ATOM 1726 O O . LEU B 2 11 ? 14.414 131.651 11.051 1.00 33.81 11 LEU B O 1
ATOM 1731 N N . SER B 2 12 ? 12.764 131.793 12.587 1.00 36.76 12 SER B N 1
ATOM 1732 C CA . SER B 2 12 ? 13.029 130.498 13.274 1.00 39.78 12 SER B CA 1
ATOM 1733 C C . SER B 2 12 ? 11.880 129.535 13.057 1.00 40.94 12 SER B C 1
ATOM 1734 O O . SER B 2 12 ? 10.743 129.819 13.471 1.00 41.58 12 SER B O 1
ATOM 1737 N N . VAL B 2 13 ? 12.166 128.383 12.475 1.00 41.05 13 VAL B N 1
ATOM 1738 C CA . VAL B 2 13 ? 11.133 127.417 12.186 1.00 43.83 13 VAL B CA 1
ATOM 1739 C C . VAL B 2 13 ? 11.551 126.047 12.694 1.00 44.96 13 VAL B C 1
ATOM 1740 O O . VAL B 2 13 ? 12.714 125.830 13.008 1.00 44.92 13 VAL B O 1
ATOM 1744 N N . SER B 2 14 ? 10.611 125.112 12.763 1.00 46.11 14 SER B N 1
ATOM 1745 C CA . SER B 2 14 ? 10.934 123.756 13.199 1.00 47.87 14 SER B CA 1
ATOM 1746 C C . SER B 2 14 ? 11.211 122.907 11.951 1.00 48.28 14 SER B C 1
ATOM 1747 O O . SER B 2 14 ? 10.654 123.146 10.894 1.00 48.44 14 SER B O 1
ATOM 1750 N N . PRO B 2 15 ? 12.062 121.887 12.067 1.00 49.49 15 PRO B N 1
ATOM 1751 C CA . PRO B 2 15 ? 12.387 121.035 10.919 1.00 50.13 15 PRO B CA 1
ATOM 1752 C C . PRO B 2 15 ? 11.180 120.466 10.170 1.00 51.07 15 PRO B C 1
ATOM 1753 O O . PRO B 2 15 ? 10.254 119.954 10.786 1.00 51.83 15 PRO B O 1
ATOM 1757 N N . GLY B 2 16 ? 11.195 120.579 8.844 1.00 51.00 16 GLY B N 1
ATOM 1758 C CA . GLY B 2 16 ? 10.121 120.060 8.018 1.00 51.04 16 GLY B CA 1
ATOM 1759 C C . GLY B 2 16 ? 8.932 120.992 7.836 1.00 51.22 16 GLY B C 1
ATOM 1760 O O . GLY B 2 16 ? 8.021 120.720 7.069 1.00 51.32 16 GLY B O 1
ATOM 1761 N N . GLU B 2 17 ? 8.938 122.099 8.549 1.00 51.06 17 GLU B N 1
ATOM 1762 C CA . GLU B 2 17 ? 7.845 123.054 8.461 1.00 51.78 17 GLU B CA 1
ATOM 1763 C C . GLU B 2 17 ? 8.013 123.935 7.204 1.00 50.78 17 GLU B C 1
ATOM 1764 O O . GLU B 2 17 ? 9.112 123.999 6.645 1.00 50.50 17 GLU B O 1
ATOM 1770 N N . ARG B 2 18 ? 6.923 124.578 6.760 1.00 49.27 18 ARG B N 1
ATOM 1771 C CA . ARG B 2 18 ? 6.915 125.485 5.576 1.00 48.02 18 ARG B CA 1
ATOM 1772 C C . ARG B 2 18 ? 7.213 126.863 6.068 1.00 45.94 18 ARG B C 1
ATOM 1773 O O . ARG B 2 18 ? 6.643 127.296 7.076 1.00 46.74 18 ARG B O 1
ATOM 1781 N N . VAL B 2 19 ? 8.164 127.532 5.428 1.00 41.17 19 VAL B N 1
ATOM 1782 C CA . VAL B 2 19 ? 8.523 128.848 5.897 1.00 37.79 19 VAL B CA 1
ATOM 1783 C C . VAL B 2 19 ? 8.437 129.793 4.707 1.00 34.19 19 VAL B C 1
ATOM 1784 O O . VAL B 2 19 ? 8.579 129.370 3.569 1.00 33.00 19 VAL B O 1
ATOM 1788 N N . SER B 2 20 ? 8.186 131.052 5.012 1.00 32.83 20 SER B N 1
ATOM 1789 C CA . SER B 2 20 ? 8.057 132.097 3.996 1.00 32.20 20 SER B CA 1
ATOM 1790 C C . SER B 2 20 ? 8.814 133.362 4.394 1.00 30.95 20 SER B C 1
ATOM 1791 O O . SER B 2 20 ? 8.658 133.847 5.501 1.00 32.13 20 SER B O 1
ATOM 1794 N N . PHE B 2 21 ? 9.604 133.898 3.461 1.00 28.07 21 PHE B N 1
ATOM 1795 C CA . PHE B 2 21 ? 10.396 135.108 3.663 1.00 27.69 21 PHE B CA 1
ATOM 1796 C C . PHE B 2 21 ? 9.657 136.202 2.921 1.00 26.55 21 PHE B C 1
ATOM 1797 O O . PHE B 2 21 ? 9.216 135.962 1.797 1.00 26.82 21 PHE B O 1
ATOM 1805 N N . SER B 2 22 ? 9.644 137.394 3.493 1.00 25.24 22 SER B N 1
ATOM 1806 C CA . SER B 2 22 ? 8.947 138.518 2.889 1.00 24.92 22 SER B CA 1
ATOM 1807 C C . SER B 2 22 ? 9.889 139.574 2.316 1.00 23.34 22 SER B C 1
ATOM 1808 O O . SER B 2 22 ? 10.933 139.877 2.916 1.00 22.65 22 SER B O 1
ATOM 1811 N N . CYS B 2 23 ? 9.526 140.148 1.162 1.00 22.13 23 CYS B N 1
ATOM 1812 C CA . CYS B 2 23 ? 10.320 141.257 0.576 1.00 22.02 23 CYS B CA 1
ATOM 1813 C C . CYS B 2 23 ? 9.264 142.252 0.076 1.00 22.25 23 CYS B C 1
ATOM 1814 O O . CYS B 2 23 ? 8.399 141.908 -0.746 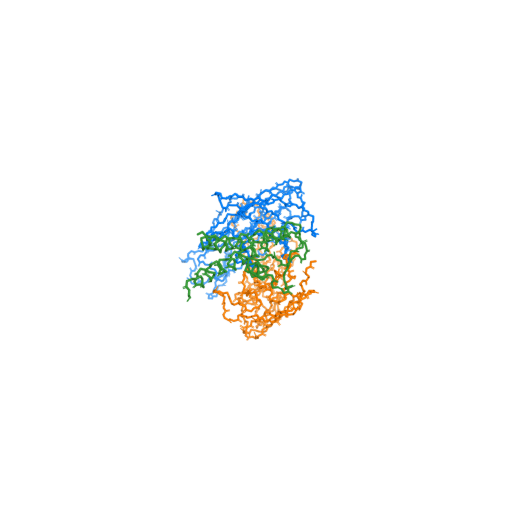1.00 24.51 23 CYS B O 1
ATOM 1817 N N . ARG B 2 24 ? 9.313 143.450 0.595 1.00 21.87 24 ARG B N 1
ATOM 1818 C CA . ARG B 2 24 ? 8.380 144.527 0.206 1.00 22.21 24 ARG B CA 1
ATOM 1819 C C . ARG B 2 24 ? 9.130 145.643 -0.477 1.00 22.09 24 ARG B C 1
ATOM 1820 O O . ARG B 2 24 ? 10.090 146.155 0.073 1.00 22.14 24 ARG B O 1
ATOM 1828 N N . ALA B 2 25 ? 8.672 146.038 -1.686 1.00 21.44 25 ALA B N 1
ATOM 1829 C CA . ALA B 2 25 ? 9.313 147.104 -2.451 1.00 22.46 25 ALA B CA 1
ATOM 1830 C C . ALA B 2 25 ? 8.615 148.454 -2.160 1.00 23.59 25 ALA B C 1
ATOM 1831 O O . ALA B 2 25 ? 7.399 148.451 -1.937 1.00 23.82 25 ALA B O 1
ATOM 1833 N N . SER B 2 26 ? 9.384 149.540 -2.229 1.00 23.40 26 SER B N 1
ATOM 1834 C CA . SER B 2 26 ? 8.887 150.891 -1.894 1.00 24.79 26 SER B CA 1
ATOM 1835 C C . SER B 2 26 ? 7.945 151.411 -2.969 1.00 27.31 26 SER B C 1
ATOM 1836 O O . SER B 2 26 ? 7.197 152.404 -2.752 1.00 26.45 26 SER B O 1
ATOM 1839 N N . GLN B 2 27 ? 7.943 150.740 -4.113 1.00 27.01 27 GLN B N 1
ATOM 1840 C CA . GLN B 2 27 ? 6.995 151.111 -5.169 1.00 28.88 27 GLN B CA 1
ATOM 1841 C C . GLN B 2 27 ? 6.794 149.847 -5.997 1.00 27.49 27 GLN B C 1
ATOM 1842 O O . GLN B 2 27 ? 7.537 148.844 -5.856 1.00 24.00 27 GLN B O 1
ATOM 1848 N N . SER B 2 28 ? 5.766 149.854 -6.830 1.00 26.04 28 SER B N 1
ATOM 1849 C CA . SER B 2 28 ? 5.437 148.660 -7.621 1.00 26.27 28 SER B CA 1
ATOM 1850 C C . SER B 2 28 ? 6.533 148.316 -8.671 1.00 25.63 28 SER B C 1
ATOM 1851 O O . SER B 2 28 ? 7.007 149.158 -9.423 1.00 26.63 28 SER B O 1
ATOM 1854 N N . ILE B 2 29 ? 6.995 147.076 -8.650 1.00 22.85 29 ILE B N 1
ATOM 1855 C CA . ILE B 2 29 ? 8.043 146.659 -9.583 1.00 22.74 29 ILE B CA 1
ATOM 1856 C C . ILE B 2 29 ? 7.674 145.442 -10.421 1.00 21.73 29 ILE B C 1
ATOM 1857 O O . ILE B 2 29 ? 8.554 144.654 -10.834 1.00 20.44 29 ILE B O 1
ATOM 1862 N N . GLY B 2 30 ? 6.370 145.216 -10.611 1.00 22.11 30 GLY B N 1
ATOM 1863 C CA . GLY B 2 30 ? 5.964 144.078 -11.451 1.00 21.56 30 GLY B CA 1
ATOM 1864 C C . GLY B 2 30 ? 6.418 142.754 -10.825 1.00 20.41 30 GLY B C 1
ATOM 1865 O O . GLY B 2 30 ? 6.090 142.470 -9.659 1.00 20.46 30 GLY B O 1
ATOM 1866 N N . THR B 2 31 ? 7.140 141.943 -11.599 1.00 18.96 31 THR B N 1
ATOM 1867 C CA . THR B 2 31 ? 7.605 140.700 -10.989 1.00 18.73 31 THR B CA 1
ATOM 1868 C C . THR B 2 31 ? 9.111 140.657 -11.074 1.00 18.06 31 THR B C 1
ATOM 1869 O O . THR B 2 31 ? 9.731 139.585 -11.032 1.00 18.69 31 THR B O 1
ATOM 1873 N N . ASP B 2 32 ? 9.726 141.838 -11.110 1.00 18.03 32 ASP B N 1
ATOM 1874 C CA . ASP B 2 32 ? 11.154 141.938 -11.295 1.00 18.34 32 ASP B CA 1
ATOM 1875 C C . ASP B 2 32 ? 11.966 141.809 -10.010 1.00 18.68 32 ASP B C 1
ATOM 1876 O O . ASP B 2 32 ? 12.796 142.707 -9.693 1.00 16.83 32 ASP B O 1
ATOM 1881 N N . ILE B 2 33 ? 11.670 140.733 -9.293 1.00 18.14 33 ILE B N 1
ATOM 1882 C CA . ILE B 2 33 ? 12.381 140.444 -8.062 1.00 17.62 33 ILE B CA 1
ATOM 1883 C C . ILE B 2 33 ? 13.115 139.069 -8.219 1.00 17.19 33 ILE B C 1
ATOM 1884 O O . ILE B 2 33 ? 12.556 138.140 -8.819 1.00 19.29 33 ILE B O 1
ATOM 1889 N N . HIS B 2 34 ? 14.317 138.952 -7.636 1.00 17.17 34 HIS B N 1
ATOM 1890 C CA . HIS B 2 34 ? 15.084 137.686 -7.755 1.00 16.26 34 HIS B CA 1
ATOM 1891 C C . HIS B 2 34 ? 15.556 137.403 -6.312 1.00 20.08 34 HIS B C 1
ATOM 1892 O O . HIS B 2 34 ? 15.865 138.358 -5.569 1.00 17.67 34 HIS B O 1
ATOM 1899 N N . TRP B 2 35 ? 15.732 136.115 -5.984 1.00 18.02 35 TRP B N 1
ATOM 1900 C CA . TRP B 2 35 ? 16.105 135.762 -4.615 1.00 18.28 35 TRP B CA 1
ATOM 1901 C C . TRP B 2 35 ? 17.423 134.999 -4.599 1.00 19.30 35 TRP B C 1
ATOM 1902 O O . TRP B 2 35 ? 17.622 134.169 -5.482 1.00 18.94 35 TRP B O 1
ATOM 1913 N N . TYR B 2 36 ? 18.254 135.260 -3.576 1.00 18.70 36 TYR B N 1
ATOM 1914 C CA . TYR B 2 36 ? 19.566 134.582 -3.447 1.00 18.31 36 TYR B CA 1
ATOM 1915 C C . TYR B 2 36 ? 19.677 133.998 -2.066 1.00 20.27 36 TYR B C 1
ATOM 1916 O O . TYR B 2 36 ? 19.117 134.505 -1.081 1.00 19.97 36 TYR B O 1
ATOM 1925 N N . GLN B 2 37 ? 20.409 132.878 -2.016 1.00 19.52 37 GLN B N 1
ATOM 1926 C CA . GLN B 2 37 ? 20.722 132.234 -0.742 1.00 20.76 37 GLN B CA 1
ATOM 1927 C C . GLN B 2 37 ? 22.229 132.451 -0.532 1.00 21.30 37 GLN B C 1
ATOM 1928 O O . GLN B 2 37 ? 23.010 132.289 -1.469 1.00 22.38 37 GLN B O 1
ATOM 1934 N N . GLN B 2 38 ? 22.631 132.831 0.687 1.00 21.47 38 GLN B N 1
ATOM 1935 C CA . GLN B 2 38 ? 24.041 132.931 0.968 1.00 22.04 38 GLN B CA 1
ATOM 1936 C C . GLN B 2 38 ? 24.353 132.179 2.280 1.00 23.53 38 GLN B C 1
ATOM 1937 O O . GLN B 2 38 ? 23.978 132.616 3.352 1.00 22.86 38 GLN B O 1
ATOM 1943 N N . ARG B 2 39 ? 24.970 131.004 2.169 1.00 24.80 39 ARG B N 1
ATOM 1944 C CA . ARG B 2 39 ? 25.393 130.278 3.362 1.00 25.89 39 ARG B CA 1
ATOM 1945 C C . ARG B 2 39 ? 26.630 130.905 3.975 1.00 27.78 39 ARG B C 1
ATOM 1946 O O . ARG B 2 39 ? 27.363 131.679 3.343 1.00 27.36 39 ARG B O 1
ATOM 1954 N N . THR B 2 40 ? 26.845 130.596 5.260 1.00 31.10 40 THR B N 1
ATOM 1955 C CA . THR B 2 40 ? 28.011 131.129 5.969 1.00 32.17 40 THR B CA 1
ATOM 1956 C C . THR B 2 40 ? 29.263 130.945 5.140 1.00 32.12 40 THR B C 1
ATOM 1957 O O . THR B 2 40 ? 29.493 129.868 4.662 1.00 32.36 40 THR B O 1
ATOM 1961 N N . ASN B 2 41 ? 30.048 132.001 4.996 1.00 33.49 41 ASN B N 1
ATOM 1962 C CA . ASN B 2 41 ? 31.302 131.995 4.224 1.00 37.01 41 ASN B CA 1
ATOM 1963 C C . ASN B 2 41 ? 31.155 131.566 2.763 1.00 36.76 41 ASN B C 1
ATOM 1964 O O . ASN B 2 41 ? 32.143 131.202 2.112 1.00 37.84 41 ASN B O 1
ATOM 1969 N N . GLY B 2 42 ? 29.931 131.612 2.237 1.00 33.84 42 GLY B N 1
ATOM 1970 C CA . GLY B 2 42 ? 29.717 131.218 0.851 1.00 29.97 42 GLY B CA 1
ATOM 1971 C C . GLY B 2 42 ? 29.361 132.416 -0.040 1.00 28.51 42 GLY B C 1
ATOM 1972 O O . GLY B 2 42 ? 29.170 133.522 0.449 1.00 25.85 42 GLY B O 1
ATOM 1973 N N . SER B 2 43 ? 29.337 132.237 -1.355 1.00 26.92 43 SER B N 1
ATOM 1974 C CA . SER B 2 43 ? 28.909 133.382 -2.135 1.00 27.18 43 SER B CA 1
ATOM 1975 C C . SER B 2 43 ? 27.419 133.238 -2.416 1.00 25.61 43 SER B C 1
ATOM 1976 O O . SER B 2 43 ? 26.823 132.166 -2.290 1.00 24.39 43 SER B O 1
ATOM 1979 N N . PRO B 2 44 ? 26.748 134.360 -2.755 1.00 23.73 44 PRO B N 1
ATOM 1980 C CA . PRO B 2 44 ? 25.313 134.230 -3.040 1.00 23.75 44 PRO B CA 1
ATOM 1981 C C . PRO B 2 44 ? 24.982 133.325 -4.214 1.00 23.20 44 PRO B C 1
ATOM 1982 O O . PRO B 2 44 ? 25.760 133.188 -5.157 1.00 24.42 44 PRO B O 1
ATOM 1986 N N . ARG B 2 45 ? 23.832 132.670 -4.117 1.00 23.06 45 ARG B N 1
ATOM 1987 C CA . ARG B 2 45 ? 23.401 131.755 -5.142 1.00 25.35 45 ARG B CA 1
ATOM 1988 C C . ARG B 2 45 ? 21.976 132.056 -5.538 1.00 22.76 45 ARG B C 1
ATOM 1989 O O . ARG B 2 45 ? 21.074 132.090 -4.691 1.00 21.98 45 ARG B O 1
ATOM 1997 N N . LEU B 2 46 ? 21.742 132.199 -6.850 1.00 21.46 46 LEU B N 1
ATOM 1998 C CA . LEU B 2 46 ? 20.384 132.521 -7.276 1.00 19.79 46 LEU B CA 1
ATOM 1999 C C . LEU B 2 46 ? 19.437 131.322 -7.094 1.00 21.59 46 LEU B C 1
ATOM 2000 O O . LEU B 2 46 ? 19.744 130.213 -7.531 1.00 22.47 46 LEU B O 1
ATOM 2005 N N . LEU B 2 47 ? 18.285 131.563 -6.513 1.00 20.94 47 LEU B N 1
ATOM 2006 C CA . LEU B 2 47 ? 17.274 130.533 -6.224 1.00 22.71 47 LEU B CA 1
ATOM 2007 C C . LEU B 2 47 ? 16.038 130.591 -7.072 1.00 24.29 47 LEU B C 1
ATOM 2008 O O . LEU B 2 47 ? 15.483 129.570 -7.480 1.00 24.13 47 LEU B O 1
ATOM 2013 N N . ILE B 2 48 ? 15.573 131.824 -7.281 1.00 23.09 48 ILE B N 1
ATOM 2014 C CA . ILE B 2 48 ? 14.294 132.087 -7.991 1.00 23.42 48 ILE B CA 1
ATOM 2015 C C . ILE B 2 48 ? 14.483 133.404 -8.772 1.00 22.84 48 ILE B C 1
ATOM 2016 O O . ILE B 2 48 ? 15.098 134.328 -8.277 1.00 21.85 48 ILE B O 1
ATOM 2021 N N . LYS B 2 49 ? 14.049 133.441 -10.022 1.00 21.14 49 LYS B N 1
ATOM 2022 C CA . LYS B 2 49 ? 14.167 134.686 -10.786 1.00 21.39 49 LYS B CA 1
ATOM 2023 C C . LYS B 2 49 ? 12.755 135.156 -11.194 1.00 20.31 49 LYS B C 1
ATOM 2024 O O . LYS B 2 49 ? 11.793 134.341 -11.248 1.00 20.64 49 LYS B O 1
ATOM 2030 N N . TYR B 2 50 ? 12.626 136.473 -11.414 1.00 19.82 50 TYR B N 1
ATOM 2031 C CA . TYR B 2 50 ? 11.342 137.048 -11.788 1.00 20.04 50 TYR B CA 1
ATOM 2032 C C . TYR B 2 50 ? 10.202 136.528 -10.922 1.00 20.85 50 TYR B C 1
ATOM 2033 O O . TYR B 2 50 ? 9.187 136.065 -11.444 1.00 19.74 50 TYR B O 1
ATOM 2042 N N . ALA B 2 51 ? 10.372 136.647 -9.605 1.00 19.21 51 ALA B N 1
ATOM 2043 C CA . ALA B 2 51 ? 9.398 136.327 -8.561 1.00 20.33 51 ALA B CA 1
ATOM 2044 C C . ALA B 2 51 ? 8.994 134.901 -8.344 1.00 21.26 51 ALA B C 1
ATOM 2045 O O . ALA B 2 51 ? 8.837 134.485 -7.201 1.00 22.39 51 ALA B O 1
ATOM 2047 N N . SER B 2 52 ? 8.872 134.122 -9.410 1.00 22.99 52 SER B N 1
ATOM 2048 C CA . SER B 2 52 ? 8.408 132.729 -9.256 1.00 24.34 52 SER B CA 1
ATOM 2049 C C . SER B 2 52 ? 9.090 131.704 -10.166 1.00 25.90 52 SER B C 1
ATOM 2050 O O . SER B 2 52 ? 8.738 130.531 -10.105 1.00 25.74 52 SER B O 1
ATOM 2053 N N . GLU B 2 53 ? 10.036 132.122 -11.002 1.00 25.41 53 GLU B N 1
ATOM 2054 C CA . GLU B 2 53 ? 10.642 131.199 -11.933 1.00 27.60 53 GLU B CA 1
ATOM 2055 C C . GLU B 2 53 ? 11.743 130.356 -11.343 1.00 28.50 53 GLU B C 1
ATOM 2056 O O . GLU B 2 53 ? 12.664 130.852 -10.650 1.00 26.42 53 GLU B O 1
ATOM 2062 N N . SER B 2 54 ? 11.652 129.061 -11.640 1.00 30.05 54 SER B N 1
ATOM 2063 C CA . SER B 2 54 ? 12.651 128.084 -11.160 1.00 32.67 54 SER B CA 1
ATOM 2064 C C . SER B 2 54 ? 13.988 128.213 -11.852 1.00 32.78 54 SER B C 1
ATOM 2065 O O . SER B 2 54 ? 14.105 128.676 -12.975 1.00 33.68 54 SER B O 1
ATOM 2068 N N . ILE B 2 55 ? 15.018 127.783 -11.140 1.00 32.39 55 ILE B N 1
ATOM 2069 C CA . ILE B 2 55 ? 16.349 127.813 -11.611 1.00 33.00 55 ILE B CA 1
ATOM 2070 C C . ILE B 2 55 ? 16.779 126.331 -11.589 1.00 35.16 55 ILE B C 1
ATOM 2071 O O . ILE B 2 55 ? 16.531 125.623 -10.583 1.00 34.82 55 ILE B O 1
ATOM 2076 N N . SER B 2 56 ? 17.389 125.861 -12.674 1.00 37.85 56 SER B N 1
ATOM 2077 C CA . SER B 2 56 ? 17.800 124.443 -12.682 1.00 41.00 56 SER B CA 1
ATOM 2078 C C . SER B 2 56 ? 18.877 124.202 -11.620 1.00 41.23 56 SER B C 1
ATOM 2079 O O . SER B 2 56 ? 19.735 125.041 -11.368 1.00 41.64 56 SER B O 1
ATOM 2082 N N . GLY B 2 57 ? 18.822 123.050 -10.974 1.00 41.27 57 GLY B N 1
ATOM 2083 C CA . GLY B 2 57 ? 19.805 122.773 -9.944 1.00 39.63 57 GLY B CA 1
ATOM 2084 C C . GLY B 2 57 ? 19.285 123.115 -8.564 1.00 39.53 57 GLY B C 1
ATOM 2085 O O . GLY B 2 57 ? 19.861 122.669 -7.573 1.00 39.99 57 GLY B O 1
ATOM 2086 N N . ILE B 2 58 ? 18.219 123.918 -8.473 1.00 37.08 58 ILE B N 1
ATOM 2087 C CA . ILE B 2 58 ? 17.680 124.293 -7.167 1.00 36.48 58 ILE B CA 1
ATOM 2088 C C . ILE B 2 58 ? 16.587 123.320 -6.746 1.00 37.48 58 ILE B C 1
ATOM 2089 O O . ILE B 2 58 ? 15.700 122.989 -7.510 1.00 38.64 58 ILE B O 1
ATOM 2094 N N . PRO B 2 59 ? 16.637 122.847 -5.503 1.00 38.45 59 PRO B N 1
ATOM 2095 C CA . PRO B 2 59 ? 15.614 121.904 -5.052 1.00 39.43 59 PRO B CA 1
ATOM 2096 C C . PRO B 2 59 ? 14.198 122.445 -5.271 1.00 41.05 59 PRO B C 1
ATOM 2097 O O . PRO B 2 59 ? 13.940 123.647 -5.081 1.00 39.53 59 PRO B O 1
ATOM 2101 N N . SER B 2 60 ? 13.290 121.538 -5.649 1.00 41.37 60 SER B N 1
ATOM 2102 C CA . SER B 2 60 ? 11.890 121.851 -5.935 1.00 41.74 60 SER B CA 1
ATOM 2103 C C . SER B 2 60 ? 11.196 122.405 -4.723 1.00 40.01 60 SER B C 1
ATOM 2104 O O . SER B 2 60 ? 10.085 122.945 -4.799 1.00 39.48 60 SER B O 1
ATOM 2107 N N . ARG B 2 61 ? 11.868 122.255 -3.588 1.00 39.14 61 ARG B N 1
ATOM 2108 C CA . ARG B 2 61 ? 11.403 122.737 -2.299 1.00 36.88 61 ARG B CA 1
ATOM 2109 C C . ARG B 2 61 ? 11.173 124.278 -2.265 1.00 34.06 61 ARG B C 1
ATOM 2110 O O . ARG B 2 61 ? 10.317 124.802 -1.535 1.00 33.35 61 ARG B O 1
ATOM 2118 N N . PHE B 2 62 ? 11.983 124.989 -3.035 1.00 31.48 62 PHE B N 1
ATOM 2119 C CA . PHE B 2 62 ? 11.897 126.436 -3.076 1.00 29.63 62 PHE B CA 1
ATOM 2120 C C . PHE B 2 62 ? 10.878 126.931 -4.102 1.00 27.91 62 PHE B C 1
ATOM 2121 O O . PHE B 2 62 ? 10.864 126.416 -5.211 1.00 28.32 62 PHE B O 1
ATOM 2129 N N . SER B 2 63 ? 10.140 127.974 -3.771 1.00 27.07 63 SER B N 1
ATOM 2130 C CA . SER B 2 63 ? 9.233 128.587 -4.757 1.00 27.49 63 SER B CA 1
ATOM 2131 C C . SER B 2 63 ? 9.063 130.057 -4.394 1.00 27.36 63 SER B C 1
ATOM 2132 O O . SER B 2 63 ? 9.336 130.465 -3.269 1.00 28.00 63 SER B O 1
ATOM 2135 N N . GLY B 2 64 ? 8.559 130.854 -5.342 1.00 26.11 64 GLY B N 1
ATOM 2136 C CA . GLY B 2 64 ? 8.373 132.268 -5.064 1.00 24.54 64 GLY B CA 1
ATOM 2137 C C . GLY B 2 64 ? 7.015 132.705 -5.572 1.00 24.48 64 GLY B C 1
ATOM 2138 O O . GLY B 2 64 ? 6.422 132.005 -6.430 1.00 25.15 64 GLY B O 1
ATOM 2139 N N . SER B 2 65 ? 6.511 133.784 -4.987 1.00 23.71 65 SER B N 1
ATOM 2140 C CA . SER B 2 65 ? 5.225 134.348 -5.413 1.00 24.22 65 SER B CA 1
ATOM 2141 C C . SER B 2 65 ? 5.151 135.820 -5.150 1.00 24.28 65 SER B C 1
ATOM 2142 O O . SER B 2 65 ? 6.036 136.406 -4.473 1.00 23.44 65 SER B O 1
ATOM 2145 N N . GLY B 2 66 ? 4.090 136.434 -5.717 1.00 22.14 66 GLY B N 1
ATOM 2146 C CA . GLY B 2 66 ? 3.841 137.859 -5.543 1.00 22.94 66 GLY B CA 1
ATOM 2147 C C . GLY B 2 66 ? 4.092 138.717 -6.785 1.00 22.80 66 GLY B C 1
ATOM 2148 O O . GLY B 2 66 ? 4.670 138.247 -7.740 1.00 23.66 66 GLY B O 1
ATOM 2149 N N . SER B 2 67 ? 3.630 139.956 -6.761 1.00 23.61 67 SER B N 1
ATOM 2150 C CA . SER B 2 67 ? 3.849 140.889 -7.858 1.00 23.42 67 SER B CA 1
ATOM 2151 C C . SER B 2 67 ? 3.487 142.232 -7.225 1.00 23.42 67 SER B C 1
ATOM 2152 O O . SER B 2 67 ? 2.865 142.276 -6.129 1.00 25.50 67 SER B O 1
ATOM 2155 N N . GLY B 2 68 ? 3.955 143.315 -7.826 1.00 22.23 68 GLY B N 1
ATOM 2156 C CA . GLY B 2 68 ? 3.656 144.660 -7.337 1.00 23.10 68 GLY B CA 1
ATOM 2157 C C . GLY B 2 68 ? 4.681 145.105 -6.307 1.00 23.68 68 GLY B C 1
ATOM 2158 O O . GLY B 2 68 ? 5.803 145.403 -6.654 1.00 22.13 68 GLY B O 1
ATOM 2159 N N . THR B 2 69 ? 4.288 145.124 -5.027 1.00 23.48 69 THR B N 1
ATOM 2160 C CA . THR B 2 69 ? 5.180 145.547 -3.982 1.00 26.00 69 THR B CA 1
ATOM 2161 C C . THR B 2 69 ? 5.484 144.444 -2.973 1.00 26.10 69 THR B C 1
ATOM 2162 O O . THR B 2 69 ? 6.421 144.579 -2.227 1.00 27.88 69 THR B O 1
ATOM 2166 N N . ASP B 2 70 ? 4.702 143.379 -2.946 1.00 25.52 70 ASP B N 1
ATOM 2167 C CA . ASP B 2 70 ? 4.909 142.320 -1.940 1.00 27.91 70 ASP B CA 1
ATOM 2168 C C . ASP B 2 70 ? 5.247 140.965 -2.527 1.00 26.01 70 ASP B C 1
ATOM 2169 O O . ASP B 2 70 ? 4.513 140.380 -3.351 1.00 25.58 70 ASP B O 1
ATOM 2174 N N . PHE B 2 71 ? 6.395 140.455 -2.093 1.00 24.32 71 PHE B N 1
ATOM 2175 C CA . PHE B 2 71 ? 6.935 139.207 -2.601 1.00 21.72 71 PHE B CA 1
ATOM 2176 C C . PHE B 2 71 ? 7.286 138.228 -1.481 1.00 23.06 71 PHE B C 1
ATOM 2177 O O . PHE B 2 71 ? 7.617 138.614 -0.384 1.00 21.49 71 PHE B O 1
ATOM 2185 N N . THR B 2 72 ? 7.165 136.952 -1.798 1.00 23.26 72 THR B N 1
ATOM 2186 C CA . THR B 2 72 ? 7.439 135.927 -0.842 1.00 24.45 72 THR B CA 1
ATOM 2187 C C . THR B 2 72 ? 8.292 134.829 -1.438 1.00 23.96 72 THR B C 1
ATOM 2188 O O . THR B 2 72 ? 8.092 134.380 -2.593 1.00 24.52 72 THR B O 1
ATOM 2192 N N . LEU B 2 73 ? 9.259 134.376 -0.641 1.00 22.69 73 LEU B N 1
ATOM 2193 C CA . LEU B 2 73 ? 10.079 133.214 -1.014 1.00 23.16 73 LEU B CA 1
ATOM 2194 C C . LEU B 2 73 ? 9.626 132.140 -0.022 1.00 24.50 73 LEU B C 1
ATOM 2195 O O . LEU B 2 73 ? 9.618 132.409 1.184 1.00 24.33 73 LEU B O 1
ATOM 2200 N N . SER B 2 74 ? 9.227 130.961 -0.499 1.00 26.35 74 SER B N 1
ATOM 2201 C CA . SER B 2 74 ? 8.772 129.932 0.397 1.00 28.02 74 SER B CA 1
ATOM 2202 C C . SER B 2 74 ? 9.644 128.714 0.298 1.00 27.21 74 SER B C 1
ATOM 2203 O O . SER B 2 74 ? 10.192 128.405 -0.753 1.00 25.18 74 SER B O 1
ATOM 2206 N N . ILE B 2 75 ? 9.777 128.011 1.432 1.00 28.89 75 ILE B N 1
ATOM 2207 C CA . ILE B 2 75 ? 10.520 126.736 1.441 1.00 29.86 75 ILE B CA 1
ATOM 2208 C C . ILE B 2 75 ? 9.538 125.712 2.038 1.00 31.86 75 ILE B C 1
ATOM 2209 O O . ILE B 2 75 ? 9.069 125.892 3.180 1.00 31.36 75 ILE B O 1
ATOM 2214 N N . ASN B 2 76 ? 9.217 124.680 1.278 1.00 34.88 76 ASN B N 1
ATOM 2215 C CA . ASN B 2 76 ? 8.313 123.641 1.789 1.00 40.40 76 ASN B CA 1
ATOM 2216 C C . ASN B 2 76 ? 9.205 122.633 2.532 1.00 42.24 76 ASN B C 1
ATOM 2217 O O . ASN B 2 76 ? 10.184 122.139 1.978 1.00 42.93 76 ASN B O 1
ATOM 2222 N N . SER B 2 77 ? 8.900 122.372 3.790 1.00 44.30 77 SER B N 1
ATOM 2223 C CA . SER B 2 77 ? 9.682 121.417 4.559 1.00 44.89 77 SER B CA 1
ATOM 2224 C C . SER B 2 77 ? 11.171 121.813 4.625 1.00 43.40 77 SER B C 1
ATOM 2225 O O . SER B 2 77 ? 12.005 121.273 3.912 1.00 43.66 77 SER B O 1
ATOM 2228 N N . VAL B 2 78 ? 11.496 122.731 5.518 1.00 42.47 78 VAL B N 1
ATOM 2229 C CA . VAL B 2 78 ? 12.857 123.205 5.658 1.00 42.30 78 VAL B CA 1
ATOM 2230 C C . VAL B 2 78 ? 13.744 122.109 6.221 1.00 41.55 78 VAL B C 1
ATOM 2231 O O . VAL B 2 78 ? 13.271 121.227 6.947 1.00 41.29 78 VAL B O 1
ATOM 2235 N N . GLU B 2 79 ? 15.013 122.148 5.852 1.00 39.71 79 GLU B N 1
ATOM 2236 C CA . GLU B 2 79 ? 15.972 121.206 6.398 1.00 39.13 79 GLU B CA 1
ATOM 2237 C C . GLU B 2 79 ? 17.241 121.968 6.709 1.00 37.51 79 GLU B C 1
ATOM 2238 O O . GLU B 2 79 ? 17.384 123.116 6.318 1.00 33.82 79 GLU B O 1
ATOM 2244 N N . SER B 2 80 ? 18.170 121.329 7.439 1.00 35.15 80 SER B N 1
ATOM 2245 C CA . SER B 2 80 ? 19.415 121.973 7.785 1.00 33.22 80 SER B CA 1
ATOM 2246 C C . SER B 2 80 ? 20.182 122.729 6.711 1.00 32.19 80 SER B C 1
ATOM 2247 O O . SER B 2 80 ? 20.743 123.774 6.975 1.00 29.85 80 SER B O 1
ATOM 2250 N N . GLU B 2 81 ? 20.273 122.177 5.509 1.00 32.10 81 GLU B N 1
ATOM 2251 C CA . GLU B 2 81 ? 21.038 122.836 4.460 1.00 33.14 81 GLU B CA 1
ATOM 2252 C C . GLU B 2 81 ? 20.391 124.176 4.085 1.00 31.17 81 GLU B C 1
ATOM 2253 O O . GLU B 2 81 ? 21.012 124.989 3.441 1.00 32.02 81 GLU B O 1
ATOM 2259 N N . ASP B 2 82 ? 19.171 124.416 4.525 1.00 28.99 82 ASP B N 1
ATOM 2260 C CA . ASP B 2 82 ? 18.529 125.705 4.197 1.00 28.03 82 ASP B CA 1
ATOM 2261 C C . ASP B 2 82 ? 18.986 126.829 5.123 1.00 27.49 82 ASP B C 1
ATOM 2262 O O . ASP B 2 82 ? 18.668 127.997 4.911 1.00 26.89 82 ASP B O 1
ATOM 2267 N N . ILE B 2 83 ? 19.709 126.487 6.200 1.00 26.27 83 ILE B N 1
ATOM 2268 C CA . ILE B 2 83 ? 20.236 127.511 7.079 1.00 26.16 83 ILE B CA 1
ATOM 2269 C C . ILE B 2 83 ? 21.183 128.441 6.299 1.00 26.86 83 ILE B C 1
ATOM 2270 O O . ILE B 2 83 ? 22.189 127.998 5.751 1.00 27.52 83 ILE B O 1
ATOM 2275 N N . ALA B 2 84 ? 20.848 129.746 6.237 1.00 24.26 84 ALA B N 1
ATOM 2276 C CA . ALA B 2 84 ? 21.621 130.681 5.423 1.00 23.63 84 ALA B CA 1
ATOM 2277 C C . ALA B 2 84 ? 20.882 132.043 5.512 1.00 23.93 84 ALA B C 1
ATOM 2278 O O . ALA B 2 84 ? 19.876 132.133 6.153 1.00 23.82 84 ALA B O 1
ATOM 2280 N N . ASN B 2 85 ? 21.450 133.062 4.888 1.00 23.75 85 ASN B N 1
ATOM 2281 C CA . ASN B 2 85 ? 20.847 134.390 4.801 1.00 22.50 85 ASN B CA 1
ATOM 2282 C C . ASN B 2 85 ? 20.194 134.412 3.409 1.00 22.69 85 ASN B C 1
ATOM 2283 O O . ASN B 2 85 ? 20.752 133.888 2.464 1.00 23.79 85 ASN B O 1
ATOM 2288 N N . TYR B 2 86 ? 19.057 135.097 3.271 1.00 20.88 86 TYR B N 1
ATOM 2289 C CA . TYR B 2 86 ? 18.367 135.121 1.976 1.00 21.05 86 TYR B CA 1
ATOM 2290 C C . TYR B 2 86 ? 18.119 136.567 1.632 1.00 20.93 86 TYR B C 1
ATOM 2291 O O . TYR B 2 86 ? 17.694 137.322 2.509 1.00 20.96 86 TYR B O 1
ATOM 2300 N N . TYR B 2 87 ? 18.420 136.952 0.375 1.00 19.53 87 TYR B N 1
ATOM 2301 C CA . TYR B 2 87 ? 18.296 138.300 -0.051 1.00 18.06 87 TYR B CA 1
ATOM 2302 C C . TYR B 2 87 ? 17.406 138.434 -1.270 1.00 19.14 87 TYR B C 1
ATOM 2303 O O . TYR B 2 87 ? 17.455 137.592 -2.159 1.00 19.16 87 TYR B O 1
ATOM 2312 N N . CYS B 2 88 ? 16.617 139.498 -1.333 1.00 18.90 88 CYS B N 1
ATOM 2313 C CA . CYS B 2 88 ? 15.855 139.731 -2.586 1.00 17.73 88 CYS B CA 1
ATOM 2314 C C . CYS B 2 88 ? 16.589 140.849 -3.329 1.00 18.40 88 CYS B C 1
ATOM 2315 O O . CYS B 2 88 ? 17.409 141.531 -2.740 1.00 17.92 88 CYS B O 1
ATOM 2318 N N . GLN B 2 89 ? 16.347 141.006 -4.638 1.00 15.80 89 GLN B N 1
ATOM 2319 C CA . GLN B 2 89 ? 17.052 142.010 -5.440 1.00 16.95 89 GLN B CA 1
ATOM 2320 C C . GLN B 2 89 ? 16.094 142.426 -6.581 1.00 17.21 89 GLN B C 1
ATOM 2321 O O . GLN B 2 89 ? 15.413 141.545 -7.125 1.00 16.18 89 GLN B O 1
ATOM 2327 N N . GLN B 2 90 ? 15.954 143.735 -6.851 1.00 17.97 90 GLN B N 1
ATOM 2328 C CA . GLN B 2 90 ? 15.039 144.125 -7.925 1.00 15.07 90 GLN B CA 1
ATOM 2329 C C . GLN B 2 90 ? 15.789 144.603 -9.154 1.00 16.54 90 GLN B C 1
ATOM 2330 O O . GLN B 2 90 ? 16.930 145.177 -9.056 1.00 16.28 90 GLN B O 1
ATOM 2336 N N . SER B 2 91 ? 15.158 144.404 -10.340 1.00 16.38 91 SER B N 1
ATOM 2337 C CA . SER B 2 91 ? 15.774 144.850 -11.582 1.00 15.47 91 SER B CA 1
ATOM 2338 C C . SER B 2 91 ? 14.768 145.668 -12.382 1.00 14.66 91 SER B C 1
ATOM 2339 O O . SER B 2 91 ? 14.975 145.834 -13.569 1.00 15.66 91 SER B O 1
ATOM 2342 N N . ASN B 2 92 ? 13.729 146.196 -11.715 1.00 15.63 92 ASN B N 1
ATOM 2343 C CA . ASN B 2 92 ? 12.727 146.985 -12.458 1.00 17.01 92 ASN B CA 1
ATOM 2344 C C . ASN B 2 92 ? 13.184 148.375 -12.889 1.00 17.70 92 ASN B C 1
ATOM 2345 O O . ASN B 2 92 ? 12.885 148.838 -14.016 1.00 14.96 92 ASN B O 1
ATOM 2350 N N . ARG B 2 93 ? 13.895 149.065 -11.995 1.00 16.12 93 ARG B N 1
ATOM 2351 C CA . ARG B 2 93 ? 14.402 150.392 -12.272 1.00 20.34 93 ARG B CA 1
ATOM 2352 C C . ARG B 2 93 ? 15.876 150.489 -11.881 1.00 19.05 93 ARG B C 1
ATOM 2353 O O . ARG B 2 93 ? 16.343 149.820 -10.947 1.00 19.80 93 ARG B O 1
ATOM 2361 N N . TRP B 2 94 ? 16.600 151.365 -12.552 1.00 16.96 94 TRP B N 1
ATOM 2362 C CA . TRP B 2 94 ? 18.000 151.577 -12.268 1.00 17.73 94 TRP B CA 1
ATOM 2363 C C . TRP B 2 94 ? 18.097 152.535 -11.088 1.00 20.26 94 TRP B C 1
ATOM 2364 O O . TRP B 2 94 ? 17.358 153.503 -10.943 1.00 19.15 94 TRP B O 1
ATOM 2375 N N . PRO B 2 95 ? 19.003 152.255 -10.118 1.00 18.89 95 PRO B N 1
ATOM 2376 C CA . PRO B 2 95 ? 19.951 151.126 -10.146 1.00 18.35 95 PRO B CA 1
ATOM 2377 C C . PRO B 2 95 ? 19.268 149.925 -9.479 1.00 16.87 95 PRO B C 1
ATOM 2378 O O . PRO B 2 95 ? 18.373 150.026 -8.660 1.00 17.28 95 PRO B O 1
ATOM 2382 N N . PHE B 2 96 ? 19.823 148.725 -9.774 1.00 18.79 96 PHE B N 1
ATOM 2383 C CA . PHE B 2 96 ? 19.374 147.532 -9.118 1.00 17.99 96 PHE B CA 1
ATOM 2384 C C . PHE B 2 96 ? 19.676 147.741 -7.616 1.00 17.71 96 PHE B C 1
ATOM 2385 O O . PHE B 2 96 ? 20.675 148.391 -7.232 1.00 19.12 96 PHE B O 1
ATOM 2393 N N . THR B 2 97 ? 18.848 147.162 -6.796 1.00 16.92 97 THR B N 1
ATOM 2394 C CA . THR B 2 97 ? 19.039 147.238 -5.356 1.00 18.70 97 THR B CA 1
ATOM 2395 C C . THR B 2 97 ? 18.747 145.900 -4.680 1.00 19.30 97 THR B C 1
ATOM 2396 O O . THR B 2 97 ? 18.018 145.028 -5.198 1.00 18.22 97 THR B O 1
ATOM 2400 N N . PHE B 2 98 ? 19.264 145.766 -3.445 1.00 19.54 98 PHE B N 1
ATOM 2401 C CA . PHE B 2 98 ? 19.094 144.541 -2.662 1.00 20.24 98 PHE B CA 1
ATOM 2402 C C . PHE B 2 98 ? 18.325 144.781 -1.384 1.00 19.16 98 PHE B C 1
ATOM 2403 O O . PHE B 2 98 ? 18.392 145.875 -0.839 1.00 21.80 98 PHE B O 1
ATOM 2411 N N . GLY B 2 99 ? 17.589 143.774 -0.911 1.00 17.81 99 GLY B N 1
ATOM 2412 C CA . GLY B 2 99 ? 16.929 143.860 0.399 1.00 19.23 99 GLY B CA 1
ATOM 2413 C C . GLY B 2 99 ? 18.019 143.638 1.484 1.00 21.83 99 GLY B C 1
ATOM 2414 O O . GLY B 2 99 ? 19.134 143.236 1.146 1.00 21.01 99 GLY B O 1
ATOM 2415 N N . SER B 2 100 ? 17.695 143.868 2.761 1.00 23.57 100 SER B N 1
ATOM 2416 C CA . SER B 2 100 ? 18.720 143.774 3.814 1.00 26.73 100 SER B CA 1
ATOM 2417 C C . SER B 2 100 ? 18.998 142.364 4.305 1.00 26.44 100 SER B C 1
ATOM 2418 O O . SER B 2 100 ? 19.919 142.160 5.142 1.00 26.58 100 SER B O 1
ATOM 2421 N N . GLY B 2 101 ? 18.191 141.403 3.855 1.00 24.06 101 GLY B N 1
ATOM 2422 C CA . GLY B 2 101 ? 18.440 140.011 4.180 1.00 25.16 101 GLY B CA 1
ATOM 2423 C C . GLY B 2 101 ? 17.682 139.441 5.352 1.00 24.31 101 GLY B C 1
ATOM 2424 O O . GLY B 2 101 ? 17.421 140.167 6.298 1.00 25.55 101 GLY B O 1
ATOM 2425 N N . THR B 2 102 ? 17.251 138.186 5.231 1.00 24.23 102 THR B N 1
ATOM 2426 C CA . THR B 2 102 ? 16.612 137.446 6.325 1.00 23.39 102 THR B CA 1
ATOM 2427 C C . THR B 2 102 ? 17.441 136.165 6.614 1.00 24.32 102 THR B C 1
ATOM 2428 O O . THR B 2 102 ? 17.777 135.423 5.706 1.00 22.67 102 THR B O 1
ATOM 2432 N N . LYS B 2 103 ? 17.739 135.942 7.899 1.00 23.67 103 LYS B N 1
ATOM 2433 C CA . LYS B 2 103 ? 18.480 134.723 8.296 1.00 25.25 103 LYS B CA 1
ATOM 2434 C C . LYS B 2 103 ? 17.467 133.647 8.707 1.00 24.82 103 LYS B C 1
ATOM 2435 O O . LYS B 2 103 ? 16.538 133.939 9.470 1.00 26.06 103 LYS B O 1
ATOM 2441 N N . LEU B 2 104 ? 17.615 132.422 8.196 1.00 24.78 104 LEU B N 1
ATOM 2442 C CA . LEU B 2 104 ? 16.753 131.301 8.593 1.00 25.66 104 LEU B CA 1
ATOM 2443 C C . LEU B 2 104 ? 17.473 130.516 9.709 1.00 28.28 104 LEU B C 1
ATOM 2444 O O . LEU B 2 104 ? 18.601 130.082 9.506 1.00 27.29 104 LEU B O 1
ATOM 2449 N N . GLU B 2 105 ? 16.780 130.319 10.813 1.00 27.78 105 GLU B N 1
ATOM 2450 C CA . GLU B 2 105 ? 17.280 129.569 11.981 1.00 32.21 105 GLU B CA 1
ATOM 2451 C C . GLU B 2 105 ? 16.354 128.359 12.148 1.00 32.63 105 GLU B C 1
ATOM 2452 O O . GLU B 2 105 ? 15.158 128.478 11.917 1.00 32.59 105 GLU B O 1
ATOM 2458 N N . ILE B 2 106 ? 16.903 127.189 12.495 1.00 33.12 106 ILE B N 1
ATOM 2459 C CA . ILE B 2 106 ? 1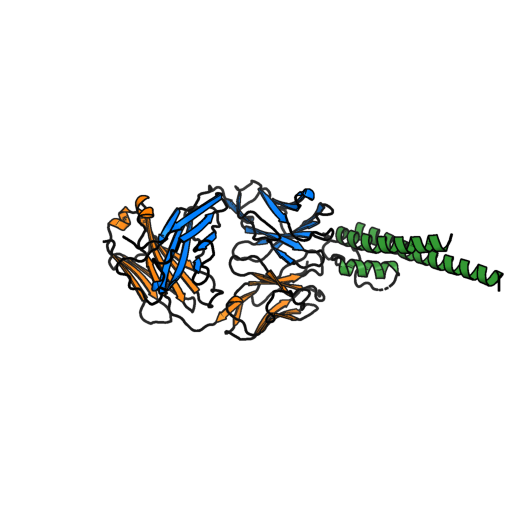6.082 126.015 12.671 1.00 35.13 106 ILE B CA 1
ATOM 2460 C C . ILE B 2 106 ? 16.100 125.611 14.144 1.00 37.36 106 ILE B C 1
ATOM 2461 O O . ILE B 2 106 ? 17.139 125.587 14.750 1.00 36.40 106 ILE B O 1
ATOM 2466 N N . LYS B 2 107 ? 14.928 125.376 14.718 1.00 39.43 107 LYS B N 1
ATOM 2467 C CA . LYS B 2 107 ? 14.825 124.966 16.133 1.00 42.90 107 LYS B CA 1
ATOM 2468 C C . LYS B 2 107 ? 14.757 123.450 16.228 1.00 43.08 107 LYS B C 1
ATOM 2469 O O . LYS B 2 107 ? 13.693 122.866 16.037 1.00 45.16 107 LYS B O 1
ATOM 2475 N N . ARG B 2 108 ? 15.902 122.812 16.487 1.00 42.84 108 ARG B N 1
ATOM 2476 C CA . ARG B 2 108 ? 16.006 121.345 16.576 1.00 41.59 108 ARG B CA 1
ATOM 2477 C C . ARG B 2 108 ? 15.981 120.847 18.012 1.00 41.31 108 ARG B C 1
ATOM 2478 O O . ARG B 2 108 ? 15.875 121.627 18.947 1.00 41.11 108 ARG B O 1
ATOM 2486 N N . ALA B 2 109 ? 16.061 119.535 18.171 1.00 40.84 109 ALA B N 1
ATOM 2487 C CA . ALA B 2 109 ? 16.074 118.948 19.516 1.00 40.19 109 ALA B CA 1
ATOM 2488 C C . ALA B 2 109 ? 17.376 119.299 20.256 1.00 40.39 109 ALA B C 1
ATOM 2489 O O . ALA B 2 109 ? 18.442 119.374 19.645 1.00 39.82 109 ALA B O 1
ATOM 2491 N N . ASP B 2 110 ? 17.274 119.533 21.566 1.00 39.88 110 ASP B N 1
ATOM 2492 C CA . ASP B 2 110 ? 18.434 119.858 22.386 1.00 40.19 110 ASP B CA 1
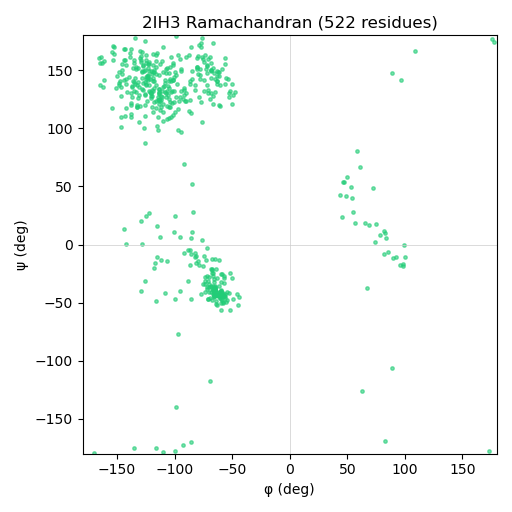ATOM 2493 C C . ASP B 2 110 ? 19.470 118.773 22.242 1.00 38.34 110 ASP B C 1
ATOM 2494 O O . ASP B 2 110 ? 19.124 117.611 22.113 1.00 38.80 110 ASP B O 1
ATOM 2499 N N . ALA B 2 111 ? 20.733 119.169 22.245 1.00 37.06 111 ALA B N 1
ATOM 2500 C CA . ALA B 2 111 ? 21.840 118.230 22.147 1.00 36.07 111 ALA B CA 1
ATOM 2501 C C . ALA B 2 111 ? 22.966 118.677 23.040 1.00 34.32 111 ALA B C 1
ATOM 2502 O O . ALA B 2 111 ? 23.356 119.820 23.004 1.00 33.91 111 ALA B O 1
ATOM 2504 N N . ALA B 2 112 ? 23.506 117.775 23.864 1.00 33.16 112 ALA B N 1
ATOM 2505 C CA . ALA B 2 112 ? 24.618 118.147 24.721 1.00 32.74 112 ALA B CA 1
ATOM 2506 C C . ALA B 2 112 ? 25.892 118.300 23.886 1.00 31.39 112 ALA B C 1
ATOM 2507 O O . ALA B 2 112 ? 26.072 117.640 22.886 1.00 33.17 112 ALA B O 1
ATOM 2509 N N . PRO B 2 113 ? 26.810 119.146 24.314 1.00 30.70 113 PRO B N 1
ATOM 2510 C CA . PRO B 2 113 ? 28.060 119.339 23.579 1.00 29.10 113 PRO B CA 1
ATOM 2511 C C . PRO B 2 113 ? 28.995 118.134 23.709 1.00 30.25 113 PRO B C 1
ATOM 2512 O O . PRO B 2 113 ? 28.940 117.438 24.712 1.00 30.69 113 PRO B O 1
ATOM 2516 N N . THR B 2 114 ? 29.765 117.882 22.662 1.00 29.75 114 THR B N 1
ATOM 2517 C CA . THR B 2 114 ? 30.810 116.833 22.697 1.00 29.26 114 THR B CA 1
ATOM 2518 C C . THR B 2 114 ? 32.049 117.645 23.004 1.00 27.61 114 THR B C 1
ATOM 2519 O O . THR B 2 114 ? 32.435 118.507 22.236 1.00 29.00 114 THR B O 1
ATOM 2523 N N . VAL B 2 115 ? 32.679 117.404 24.166 1.00 26.73 115 VAL B N 1
ATOM 2524 C CA . VAL B 2 115 ? 33.803 118.218 24.593 1.00 27.33 115 VAL B CA 1
ATOM 2525 C C . VAL B 2 115 ? 35.089 117.462 24.416 1.00 29.34 115 VAL B C 1
ATOM 2526 O O . VAL B 2 115 ? 35.140 116.309 24.790 1.00 30.38 115 VAL B O 1
ATOM 2530 N N . SER B 2 116 ? 36.091 118.128 23.868 1.00 30.04 116 SER B N 1
ATOM 2531 C CA . SER B 2 116 ? 37.395 117.558 23.606 1.00 30.19 116 SER B CA 1
ATOM 2532 C C . SER B 2 116 ? 38.443 118.567 23.997 1.00 29.83 116 SER B C 1
ATOM 2533 O O . SER B 2 116 ? 38.395 119.741 23.635 1.00 29.86 116 SER B O 1
ATOM 2536 N N . ILE B 2 117 ? 39.426 118.124 24.773 1.00 29.12 117 ILE B N 1
ATOM 2537 C CA . ILE B 2 117 ? 40.492 119.032 25.142 1.00 27.57 117 ILE B CA 1
ATOM 2538 C C . ILE B 2 117 ? 41.784 118.539 24.492 1.00 29.81 117 ILE B C 1
ATOM 2539 O O . ILE B 2 117 ? 41.999 117.338 24.347 1.00 31.24 117 ILE B O 1
ATOM 2544 N N . PHE B 2 118 ? 42.635 119.459 24.097 1.00 31.14 118 PHE B N 1
ATOM 2545 C CA . PHE B 2 118 ? 43.873 119.115 23.415 1.00 32.86 118 PHE B CA 1
ATOM 2546 C C . PHE B 2 118 ? 45.071 119.821 23.997 1.00 33.38 118 PHE B C 1
ATOM 2547 O O . PHE B 2 118 ? 45.130 121.039 24.074 1.00 32.56 118 PHE B O 1
ATOM 2555 N N . PRO B 2 119 ? 46.099 119.052 24.377 1.00 35.21 119 PRO B N 1
ATOM 2556 C CA . PRO B 2 119 ? 47.297 119.679 24.942 1.00 35.63 119 PRO B CA 1
ATOM 2557 C C . PRO B 2 119 ? 48.030 120.343 23.798 1.00 37.12 119 PRO B C 1
ATOM 2558 O O . PRO B 2 119 ? 47.796 120.001 22.616 1.00 38.68 119 PRO B O 1
ATOM 2562 N N . PRO B 2 120 ? 48.950 121.264 24.107 1.00 37.47 120 PRO B N 1
ATOM 2563 C CA . PRO B 2 120 ? 49.696 121.914 23.036 1.00 39.53 120 PRO B CA 1
ATOM 2564 C C . PRO B 2 120 ? 50.595 120.919 22.325 1.00 41.11 120 PRO B C 1
ATOM 2565 O O . PRO B 2 120 ? 51.019 119.899 22.908 1.00 40.68 120 PRO B O 1
ATOM 2569 N N . SER B 2 121 ? 50.860 121.194 21.055 1.00 42.29 121 SER B N 1
ATOM 2570 C CA . SER B 2 121 ? 51.707 120.307 20.249 1.00 44.73 121 SER B CA 1
ATOM 2571 C C . SER B 2 121 ? 53.189 120.566 20.560 1.00 45.98 121 SER B C 1
ATOM 2572 O O . SER B 2 121 ? 53.567 121.604 21.106 1.00 45.07 121 SER B O 1
ATOM 2575 N N . SER B 2 122 ? 54.019 119.604 20.197 1.00 48.32 122 SER B N 1
ATOM 2576 C CA . SER B 2 122 ? 55.438 119.723 20.401 1.00 50.29 122 SER B CA 1
ATOM 2577 C C . SER B 2 122 ? 55.957 120.776 19.448 1.00 50.88 122 SER B C 1
ATOM 2578 O O . SER B 2 122 ? 56.845 121.559 19.818 1.00 50.92 122 SER B O 1
ATOM 2581 N N . GLU B 2 123 ? 55.393 120.832 18.238 1.00 50.84 123 GLU B N 1
ATOM 2582 C CA . GLU B 2 123 ? 55.841 121.850 17.299 1.00 51.53 123 GLU B CA 1
ATOM 2583 C C . GLU B 2 123 ? 55.627 123.247 17.881 1.00 50.94 123 GLU B C 1
ATOM 2584 O O . GLU B 2 123 ? 56.482 124.138 17.730 1.00 51.99 123 GLU B O 1
ATOM 2590 N N . GLN B 2 124 ? 54.503 123.457 18.558 1.00 49.91 124 GLN B N 1
ATOM 2591 C CA . GLN B 2 124 ? 54.266 124.782 19.108 1.00 49.51 124 GLN B CA 1
ATOM 2592 C C . GLN B 2 124 ? 55.212 125.078 20.293 1.00 50.26 124 GLN B C 1
ATOM 2593 O O . GLN B 2 124 ? 55.809 126.171 20.386 1.00 49.86 124 GLN B O 1
ATOM 2599 N N . LEU B 2 125 ? 55.327 124.119 21.204 1.00 50.74 125 LEU B N 1
ATOM 2600 C CA . LEU B 2 125 ? 56.193 124.311 22.377 1.00 52.95 125 LEU B CA 1
ATOM 2601 C C . LEU B 2 125 ? 57.594 124.724 21.917 1.00 54.33 125 LEU B C 1
ATOM 2602 O O . LEU B 2 125 ? 58.210 125.645 22.479 1.00 54.54 125 LEU B O 1
ATOM 2607 N N . THR B 2 126 ? 58.059 124.061 20.860 1.00 55.94 126 THR B N 1
ATOM 2608 C CA . THR B 2 126 ? 59.364 124.335 20.269 1.00 57.40 126 THR B CA 1
ATOM 2609 C C . THR B 2 126 ? 59.555 125.822 19.962 1.00 58.06 126 THR B C 1
ATOM 2610 O O . THR B 2 126 ? 60.677 126.291 19.880 1.00 58.83 126 THR B O 1
ATOM 2614 N N . SER B 2 127 ? 58.462 126.554 19.772 1.00 58.41 127 SER B N 1
ATOM 2615 C CA . SER B 2 127 ? 58.551 127.971 19.457 1.00 58.36 127 SER B CA 1
ATOM 2616 C C . SER B 2 127 ? 58.303 128.841 20.684 1.00 57.92 127 SER B C 1
ATOM 2617 O O . SER B 2 127 ? 58.130 130.069 20.570 1.00 58.83 127 SER B O 1
ATOM 2620 N N . GLY B 2 128 ? 58.270 128.215 21.861 1.00 56.59 128 GLY B N 1
ATOM 2621 C CA . GLY B 2 128 ? 58.093 128.984 23.083 1.00 55.19 128 GLY B CA 1
ATOM 2622 C C . GLY B 2 128 ? 56.679 129.377 23.441 1.00 53.68 128 GLY B C 1
ATOM 2623 O O . GLY B 2 128 ? 56.463 130.199 24.348 1.00 53.78 128 GLY B O 1
ATOM 2624 N N . GLY B 2 129 ? 55.721 128.781 22.738 1.00 52.02 129 GLY B N 1
ATOM 2625 C CA . GLY B 2 129 ? 54.326 129.073 22.983 1.00 50.13 129 GLY B CA 1
ATOM 2626 C C . GLY B 2 129 ? 53.549 127.829 23.330 1.00 48.41 129 GLY B C 1
ATOM 2627 O O . GLY B 2 129 ? 53.940 126.720 22.971 1.00 49.30 129 GLY B O 1
ATOM 2628 N N . ALA B 2 130 ? 52.443 128.011 24.036 1.00 46.28 130 ALA B N 1
ATOM 2629 C CA . ALA B 2 130 ? 51.621 126.883 24.435 1.00 44.77 130 ALA B CA 1
ATOM 2630 C C . ALA B 2 130 ? 50.123 127.178 24.411 1.00 43.89 130 ALA B C 1
ATOM 2631 O O . ALA B 2 130 ? 49.619 127.945 25.232 1.00 44.71 130 ALA B O 1
ATOM 2633 N N . SER B 2 131 ? 49.401 126.578 23.476 1.00 41.91 131 SER B N 1
ATOM 2634 C CA . SER B 2 131 ? 47.947 126.779 23.425 1.00 39.35 131 SER B CA 1
ATOM 2635 C C . SER B 2 131 ? 47.190 125.490 23.774 1.00 36.87 131 SER B C 1
ATOM 2636 O O . SER B 2 131 ? 47.445 124.412 23.202 1.00 37.32 131 SER B O 1
ATOM 2639 N N . VAL B 2 132 ? 46.268 125.582 24.714 1.00 34.93 132 VAL B N 1
ATOM 2640 C CA . VAL B 2 132 ? 45.464 124.431 25.073 1.00 33.83 132 VAL B CA 1
ATOM 2641 C C . VAL B 2 132 ? 44.102 124.708 24.445 1.00 33.82 132 VAL B C 1
ATOM 2642 O O . VAL B 2 132 ? 43.485 125.740 24.729 1.00 32.92 132 VAL B O 1
ATOM 2646 N N . VAL B 2 133 ? 43.634 123.769 23.633 1.00 34.32 133 VAL B N 1
ATOM 2647 C CA . VAL B 2 133 ? 42.404 123.957 22.880 1.00 32.22 133 VAL B CA 1
ATOM 2648 C C . VAL B 2 133 ? 41.289 123.027 23.302 1.00 32.73 133 VAL B C 1
ATOM 2649 O O . VAL B 2 133 ? 41.478 121.814 23.481 1.00 33.58 133 VAL B O 1
ATOM 2653 N N . CYS B 2 134 ? 40.103 123.602 23.477 1.00 29.36 134 CYS B N 1
ATOM 2654 C CA . CYS B 2 134 ? 38.954 122.845 23.865 1.00 29.60 134 CYS B CA 1
ATOM 2655 C C . CYS B 2 134 ? 37.823 123.108 22.844 1.00 29.62 134 CYS B C 1
ATOM 2656 O O . CYS B 2 134 ? 37.501 124.266 22.578 1.00 26.72 134 CYS B O 1
ATOM 2659 N N . PHE B 2 135 ? 37.226 122.045 22.329 1.00 29.03 135 PHE B N 1
ATOM 2660 C CA . PHE B 2 135 ? 36.113 122.124 21.398 1.00 29.62 135 PHE B CA 1
ATOM 2661 C C . PHE B 2 135 ? 34.863 121.682 22.161 1.00 30.01 135 PHE B C 1
ATOM 2662 O O . PHE B 2 135 ? 34.893 120.671 22.866 1.00 31.58 135 PHE B O 1
ATOM 2670 N N . LEU B 2 136 ? 33.785 122.475 22.064 1.00 28.03 136 LEU B N 1
ATOM 2671 C CA . LEU B 2 136 ? 32.487 122.139 22.622 1.00 28.83 136 LEU B CA 1
ATOM 2672 C C . LEU B 2 136 ? 31.674 121.995 21.309 1.00 30.20 136 LEU B C 1
ATOM 2673 O O . LEU B 2 136 ? 31.221 122.995 20.730 1.00 29.22 136 LEU B O 1
ATOM 2678 N N . ASN B 2 137 ? 31.477 120.777 20.839 1.00 29.07 137 ASN B N 1
ATOM 2679 C CA . ASN B 2 137 ? 30.838 120.595 19.550 1.00 29.74 137 ASN B CA 1
ATOM 2680 C C . ASN B 2 137 ? 29.445 120.025 19.453 1.00 29.15 137 ASN B C 1
ATOM 2681 O O . ASN B 2 137 ? 29.015 119.173 20.224 1.00 29.71 137 ASN B O 1
ATOM 2686 N N . ASN B 2 138 ? 28.752 120.507 18.410 1.00 29.30 138 ASN B N 1
ATOM 2687 C CA . ASN B 2 138 ? 27.438 120.074 18.043 1.00 28.79 138 ASN B CA 1
ATOM 2688 C C . ASN B 2 138 ? 26.387 120.033 19.143 1.00 27.64 138 ASN B C 1
ATOM 2689 O O . ASN B 2 138 ? 25.789 118.992 19.379 1.00 27.54 138 ASN B O 1
ATOM 2694 N N . PHE B 2 139 ? 26.144 121.180 19.773 1.00 28.15 139 PHE B N 1
ATOM 2695 C CA . PHE B 2 139 ? 25.173 121.305 20.825 1.00 27.66 139 PHE B CA 1
ATOM 2696 C C . PHE B 2 139 ? 24.021 122.245 20.409 1.00 29.48 139 PHE B C 1
ATOM 2697 O O . PHE B 2 139 ? 24.111 122.941 19.384 1.00 27.21 139 PHE B O 1
ATOM 2705 N N . TYR B 2 140 ? 22.936 122.176 21.183 1.00 31.14 140 TYR B N 1
ATOM 2706 C CA . TYR B 2 140 ? 21.747 123.027 20.912 1.00 33.56 140 TYR B CA 1
ATOM 2707 C C . TYR B 2 140 ? 20.910 123.033 22.195 1.00 34.89 140 TYR B C 1
ATOM 2708 O O . TYR B 2 140 ? 20.689 121.986 22.787 1.00 34.88 140 TYR B O 1
ATOM 2717 N N . PRO B 2 141 ? 20.422 124.213 22.619 1.00 36.17 141 PRO B N 1
ATOM 2718 C CA . PRO B 2 141 ? 20.559 125.558 22.037 1.00 35.69 141 PRO B CA 1
ATOM 2719 C C . PRO B 2 141 ? 21.954 126.142 22.053 1.00 36.19 141 PRO B C 1
ATOM 2720 O O . PRO B 2 141 ? 22.878 125.567 22.644 1.00 34.79 141 PRO B O 1
ATOM 2724 N N . LYS B 2 142 ? 22.126 127.296 21.419 1.00 34.51 142 LYS B N 1
ATOM 2725 C CA . LYS B 2 142 ? 23.453 127.857 21.331 1.00 36.27 142 LYS B CA 1
ATOM 2726 C C . LYS B 2 142 ? 24.018 128.490 22.577 1.00 35.55 142 LYS B C 1
ATOM 2727 O O . LYS B 2 142 ? 25.202 128.828 22.598 1.00 34.64 142 LYS B O 1
ATOM 2733 N N . ASP B 2 143 ? 23.188 128.671 23.605 1.00 35.67 143 ASP B N 1
ATOM 2734 C CA . ASP B 2 143 ? 23.663 129.269 24.840 1.00 35.94 143 ASP B CA 1
ATOM 2735 C C . ASP B 2 143 ? 24.573 128.232 25.524 1.00 34.55 143 ASP B C 1
ATOM 2736 O O . ASP B 2 143 ? 24.175 127.106 25.691 1.00 34.14 143 ASP B O 1
ATOM 2741 N N . ILE B 2 144 ? 25.761 128.658 25.919 1.00 33.89 144 ILE B N 1
ATOM 2742 C CA . ILE B 2 144 ? 26.693 127.747 26.579 1.00 34.93 144 ILE B CA 1
ATOM 2743 C C . ILE B 2 144 ? 27.795 128.553 27.266 1.00 34.95 144 ILE B C 1
ATOM 2744 O O . ILE B 2 144 ? 28.065 129.683 26.912 1.00 35.05 144 ILE B O 1
ATOM 2749 N N . ASN B 2 145 ? 28.428 127.971 28.280 1.00 35.13 145 ASN B N 1
ATOM 2750 C CA . ASN B 2 145 ? 29.495 128.639 29.022 1.00 36.20 145 ASN B CA 1
ATOM 2751 C C . ASN B 2 145 ? 30.636 127.647 29.200 1.00 35.02 145 ASN B C 1
ATOM 2752 O O . ASN B 2 145 ? 30.391 126.460 29.315 1.00 33.15 145 ASN B O 1
ATOM 2757 N N . VAL B 2 146 ? 31.855 128.145 29.131 1.00 34.44 146 VAL B N 1
ATOM 2758 C CA . VAL B 2 146 ? 33.036 127.303 29.290 1.00 36.20 146 VAL B CA 1
ATOM 2759 C C . VAL B 2 146 ? 33.841 127.923 30.420 1.00 37.38 146 VAL B C 1
ATOM 2760 O O . VAL B 2 146 ? 33.882 129.145 30.570 1.00 37.05 146 VAL B O 1
ATOM 2764 N N . LYS B 2 147 ? 34.499 127.083 31.215 1.00 36.97 147 LYS B N 1
ATOM 2765 C CA . LYS B 2 147 ? 35.290 127.571 32.336 1.00 37.68 147 LYS B CA 1
ATOM 2766 C C . LYS B 2 147 ? 36.581 126.786 32.320 1.00 36.68 147 LYS B C 1
ATOM 2767 O O . LYS B 2 147 ? 36.549 125.569 32.129 1.00 36.56 147 LYS B O 1
ATOM 2773 N N . TRP B 2 148 ? 37.691 127.469 32.504 1.00 35.66 148 TRP B N 1
ATOM 2774 C CA . TRP B 2 148 ? 38.987 126.785 32.551 1.00 35.11 148 TRP B CA 1
ATOM 2775 C C . TRP B 2 148 ? 39.456 126.736 34.003 1.00 36.13 148 TRP B C 1
ATOM 2776 O O . TRP B 2 148 ? 39.153 127.660 34.776 1.00 35.04 148 TRP B O 1
ATOM 2787 N N . LYS B 2 149 ? 40.180 125.663 34.356 1.00 35.82 149 LYS B N 1
ATOM 2788 C CA . LYS B 2 149 ? 40.783 125.529 35.701 1.00 36.50 149 LYS B CA 1
ATOM 2789 C C . LYS B 2 149 ? 42.188 124.999 35.462 1.00 36.87 149 LYS B C 1
ATOM 2790 O O . LYS B 2 149 ? 42.378 124.131 34.594 1.00 37.43 149 LYS B O 1
ATOM 2796 N N . ILE B 2 150 ? 43.177 125.556 36.159 1.00 37.74 150 ILE B N 1
ATOM 2797 C CA . ILE B 2 150 ? 44.555 125.085 36.070 1.00 38.85 150 ILE B CA 1
ATOM 2798 C C . ILE B 2 150 ? 44.848 124.669 37.536 1.00 40.52 150 ILE B C 1
ATOM 2799 O O . ILE B 2 150 ? 44.597 125.442 38.484 1.00 40.45 150 ILE B O 1
ATOM 2804 N N . ASP B 2 151 ? 45.323 123.443 37.710 1.00 41.83 151 ASP B N 1
ATOM 2805 C CA . ASP B 2 151 ? 45.598 122.878 39.039 1.00 44.22 151 ASP B CA 1
ATOM 2806 C C . ASP B 2 151 ? 44.417 123.071 39.986 1.00 45.43 151 ASP B C 1
ATOM 2807 O O . ASP B 2 151 ? 44.584 123.408 41.162 1.00 46.32 151 ASP B O 1
ATOM 2812 N N . GLY B 2 152 ? 43.211 122.859 39.454 1.00 45.49 152 GLY B N 1
ATOM 2813 C CA . GLY B 2 152 ? 42.005 122.967 40.256 1.00 45.46 152 GLY B CA 1
ATOM 2814 C C . GLY B 2 152 ? 41.454 124.368 40.480 1.00 45.21 152 GLY B C 1
ATOM 2815 O O . GLY B 2 152 ? 40.345 124.515 40.996 1.00 45.27 152 GLY B O 1
ATOM 2816 N N . SER B 2 153 ? 42.193 125.390 40.070 1.00 45.33 153 SER B N 1
ATOM 2817 C CA . SER B 2 153 ? 41.729 126.765 40.259 1.00 46.09 153 SER B CA 1
ATOM 2818 C C . SER B 2 153 ? 41.258 127.464 38.968 1.00 45.85 153 SER B C 1
ATOM 2819 O O . SER B 2 153 ? 41.942 127.449 37.951 1.00 43.65 153 SER B O 1
ATOM 2822 N N . GLU B 2 154 ? 40.092 128.092 39.021 1.00 46.81 154 GLU B N 1
ATOM 2823 C CA . GLU B 2 154 ? 39.584 128.766 37.821 1.00 47.86 154 GLU B CA 1
ATOM 2824 C C . GLU B 2 154 ? 40.631 129.700 37.188 1.00 47.58 154 GLU B C 1
ATOM 2825 O O . GLU B 2 154 ? 41.357 130.394 37.899 1.00 46.27 154 GLU B O 1
ATOM 2831 N N . ARG B 2 155 ? 40.723 129.691 35.857 1.00 47.63 155 ARG B N 1
ATOM 2832 C CA . ARG B 2 155 ? 41.666 130.544 35.134 1.00 48.64 155 ARG B CA 1
ATOM 2833 C C . ARG B 2 155 ? 40.877 131.368 34.104 1.00 49.50 155 ARG B C 1
ATOM 2834 O O . ARG B 2 155 ? 40.006 130.828 33.429 1.00 48.69 155 ARG B O 1
ATOM 2842 N N . GLN B 2 156 ? 41.199 132.652 33.969 1.00 50.56 156 GLN B N 1
ATOM 2843 C CA . GLN B 2 156 ? 40.492 133.529 33.025 1.00 52.36 156 GLN B CA 1
ATOM 2844 C C . GLN B 2 156 ? 41.407 134.249 32.059 1.00 51.99 156 GLN B C 1
ATOM 2845 O O . GLN B 2 156 ? 41.026 134.540 30.922 1.00 52.64 156 GLN B O 1
ATOM 2851 N N . ASN B 2 157 ? 42.615 134.545 32.499 1.00 51.86 157 ASN B N 1
ATOM 2852 C CA . ASN B 2 157 ? 43.551 135.230 31.629 1.00 51.82 157 ASN B CA 1
ATOM 2853 C C . ASN B 2 157 ? 44.074 134.340 30.514 1.00 50.35 157 ASN B C 1
ATOM 2854 O O . ASN B 2 157 ? 44.382 133.169 30.737 1.00 48.80 157 ASN B O 1
ATOM 2859 N N . GLY B 2 158 ? 44.152 134.916 29.310 1.00 48.41 158 GLY B N 1
ATOM 2860 C CA . GLY B 2 158 ? 44.662 134.181 28.164 1.00 46.59 158 GLY B CA 1
ATOM 2861 C C . GLY B 2 158 ? 43.657 133.284 27.456 1.00 44.94 158 GLY B C 1
ATOM 2862 O O . GLY B 2 158 ? 44.054 132.494 26.606 1.00 45.14 158 GLY B O 1
ATOM 2863 N N . VAL B 2 159 ? 42.378 133.403 27.797 1.00 43.06 159 VAL B N 1
ATOM 2864 C CA . VAL B 2 159 ? 41.323 132.578 27.182 1.00 42.22 159 VAL B CA 1
ATOM 2865 C C . VAL B 2 159 ? 40.555 133.351 26.087 1.00 41.83 159 VAL B C 1
ATOM 2866 O O . VAL B 2 159 ? 39.998 134.406 26.359 1.00 41.98 159 VAL B O 1
ATOM 2870 N N . LEU B 2 160 ? 40.540 132.819 24.867 1.00 40.36 160 LEU B N 1
ATOM 2871 C CA . LEU B 2 160 ? 39.801 133.426 23.727 1.00 38.44 160 LEU B CA 1
ATOM 2872 C C . LEU B 2 160 ? 38.816 132.395 23.214 1.00 36.83 160 LEU B C 1
ATOM 2873 O O . LEU B 2 160 ? 39.163 131.214 23.000 1.00 35.66 160 LEU B O 1
ATOM 2878 N N . ASN B 2 161 ? 37.569 132.840 23.030 1.00 34.51 161 ASN B N 1
ATOM 2879 C CA . ASN B 2 161 ? 36.497 131.978 22.572 1.00 31.64 161 ASN B CA 1
ATOM 2880 C C . ASN B 2 161 ? 36.021 132.363 21.173 1.00 31.03 161 ASN B C 1
ATOM 2881 O O . ASN B 2 161 ? 36.225 133.503 20.746 1.00 29.21 161 ASN B O 1
ATOM 2886 N N . SER B 2 162 ? 35.448 131.388 20.484 1.00 29.81 162 SER B N 1
ATOM 2887 C CA . SER B 2 162 ? 34.911 131.589 19.133 1.00 29.59 162 SER B CA 1
ATOM 2888 C C . SER B 2 162 ? 33.719 130.657 18.949 1.00 30.41 162 SER B C 1
ATOM 2889 O O . SER B 2 162 ? 33.728 129.467 19.345 1.00 29.06 162 SER B O 1
ATOM 2892 N N . TRP B 2 163 ? 32.655 131.185 18.350 1.00 29.58 163 TRP B N 1
ATOM 2893 C CA . TRP B 2 163 ? 31.469 130.371 18.181 1.00 30.72 163 TRP B CA 1
ATOM 2894 C C . TRP B 2 163 ? 31.130 130.335 16.698 1.00 32.08 163 TRP B C 1
ATOM 2895 O O . TRP B 2 163 ? 31.241 131.359 16.044 1.00 31.26 163 TRP B O 1
ATOM 2906 N N . THR B 2 164 ? 30.646 129.201 16.212 1.00 31.78 164 THR B N 1
ATOM 2907 C CA . THR B 2 164 ? 30.244 129.097 14.822 1.00 33.83 164 THR B CA 1
ATOM 2908 C C . THR B 2 164 ? 28.769 129.548 14.712 1.00 35.66 164 THR B C 1
ATOM 2909 O O . THR B 2 164 ? 28.062 129.646 15.731 1.00 34.52 164 THR B O 1
ATOM 2913 N N . ASP B 2 165 ? 28.333 129.861 13.486 1.00 36.33 165 ASP B N 1
ATOM 2914 C CA . ASP B 2 165 ? 26.924 130.162 13.239 1.00 38.86 165 ASP B CA 1
ATOM 2915 C C . ASP B 2 165 ? 26.217 128.804 13.234 1.00 37.30 165 ASP B C 1
ATOM 2916 O O . ASP B 2 165 ? 26.887 127.737 13.267 1.00 37.28 165 ASP B O 1
ATOM 2921 N N . GLN B 2 166 ? 24.884 128.808 13.169 1.00 34.18 166 GLN B N 1
ATOM 2922 C CA . GLN B 2 166 ? 24.193 127.548 13.160 1.00 33.63 166 GLN B CA 1
ATOM 2923 C C . GLN B 2 166 ? 24.703 126.688 11.992 1.00 35.29 166 GLN B C 1
ATOM 2924 O O . GLN B 2 166 ? 24.883 127.176 10.857 1.00 33.60 166 GLN B O 1
ATOM 2930 N N . ASP B 2 167 ? 24.897 125.402 12.270 1.00 34.71 167 ASP B N 1
ATOM 2931 C CA . ASP B 2 167 ? 25.452 124.489 11.280 1.00 37.40 167 ASP B CA 1
ATOM 2932 C C . ASP B 2 167 ? 24.459 124.002 10.216 1.00 36.64 167 ASP B C 1
ATOM 2933 O O . ASP B 2 167 ? 23.404 123.448 10.530 1.00 34.57 167 ASP B O 1
ATOM 2938 N N . SER B 2 168 ? 24.826 124.173 8.946 1.00 36.96 168 SER B N 1
ATOM 2939 C CA . SER B 2 168 ? 23.921 123.754 7.884 1.00 38.18 168 SER B CA 1
ATOM 2940 C C . SER B 2 168 ? 23.918 122.252 7.685 1.00 38.58 168 SER B C 1
ATOM 2941 O O . SER B 2 168 ? 23.255 121.732 6.791 1.00 39.70 168 SER B O 1
ATOM 2944 N N . LYS B 2 169 ? 24.648 121.533 8.529 1.00 39.01 169 LYS B N 1
ATOM 2945 C CA . LYS B 2 169 ? 24.664 120.082 8.440 1.00 39.84 169 LYS B CA 1
ATOM 2946 C C . LYS B 2 169 ? 23.655 119.418 9.408 1.00 38.79 169 LYS B C 1
ATOM 2947 O O . LYS B 2 169 ? 22.974 118.438 9.065 1.00 38.85 169 LYS B O 1
ATOM 2953 N N . ASP B 2 170 ? 23.536 119.946 10.626 1.00 37.06 170 ASP B N 1
ATOM 2954 C CA . ASP B 2 170 ? 22.640 119.331 11.593 1.00 35.53 170 ASP B CA 1
ATOM 2955 C C . ASP B 2 170 ? 21.911 120.302 12.517 1.00 34.80 170 ASP B C 1
ATOM 2956 O O . ASP B 2 170 ? 21.332 119.866 13.530 1.00 35.62 170 ASP B O 1
ATOM 2961 N N . SER B 2 171 ? 21.941 121.594 12.174 1.00 32.87 171 SER B N 1
ATOM 2962 C CA . SER B 2 171 ? 21.270 122.647 12.930 1.00 31.63 171 SER B CA 1
ATOM 2963 C C . SER B 2 171 ? 21.815 122.878 14.350 1.00 31.17 171 SER B C 1
ATOM 2964 O O . SER B 2 171 ? 21.171 123.516 15.178 1.00 30.24 171 SER B O 1
ATOM 2967 N N . THR B 2 172 ? 23.029 122.399 14.621 1.00 30.41 172 THR B N 1
ATOM 2968 C CA . THR B 2 172 ? 23.600 122.598 15.959 1.00 28.23 172 THR B CA 1
ATOM 2969 C C . THR B 2 172 ? 24.560 123.761 15.920 1.00 26.37 172 THR B C 1
ATOM 2970 O O . THR B 2 172 ? 24.730 124.397 14.902 1.00 27.43 172 THR B O 1
ATOM 2974 N N . TYR B 2 173 ? 25.189 124.041 17.050 1.00 25.21 173 TYR B N 1
ATOM 2975 C CA . TYR B 2 173 ? 26.203 125.075 17.169 1.00 24.65 173 TYR B CA 1
ATOM 2976 C C . TYR B 2 173 ? 27.481 124.441 17.743 1.00 24.61 173 TYR B C 1
ATOM 2977 O O . TYR B 2 173 ? 27.421 123.390 18.327 1.00 26.19 173 TYR B O 1
ATOM 2986 N N . SER B 2 174 ? 28.606 125.124 17.608 1.00 25.83 174 SER B N 1
ATOM 2987 C CA . SER B 2 174 ? 29.876 124.610 18.177 1.00 25.95 174 SER B CA 1
ATOM 2988 C C . SER B 2 174 ? 30.629 125.822 18.671 1.00 27.30 174 SER B C 1
ATOM 2989 O O . SER B 2 174 ? 30.383 126.973 18.263 1.00 27.12 174 SER B O 1
ATOM 2992 N N . MET B 2 175 ? 31.562 125.596 19.583 1.00 26.31 175 MET B N 1
ATOM 2993 C CA . MET B 2 175 ? 32.354 126.675 20.127 1.00 28.09 175 MET B CA 1
ATOM 2994 C C . MET B 2 175 ? 33.761 126.162 20.416 1.00 29.07 175 MET B C 1
ATOM 2995 O O . MET B 2 175 ? 33.902 124.994 20.769 1.00 28.96 175 MET B O 1
ATOM 3000 N N . SER B 2 176 ? 34.760 127.021 20.256 1.00 28.76 176 SER B N 1
ATOM 3001 C CA . SER B 2 176 ? 36.151 126.622 20.585 1.00 30.09 176 SER B CA 1
ATOM 3002 C C . SER B 2 176 ? 36.578 127.586 21.737 1.00 30.64 176 SER B C 1
ATOM 3003 O O . SER B 2 176 ? 36.112 128.738 21.852 1.00 30.21 176 SER B O 1
ATOM 3006 N N . SER B 2 177 ? 37.425 127.121 22.641 1.00 30.17 177 SER B N 1
ATOM 3007 C CA . SER B 2 177 ? 37.880 127.981 23.745 1.00 30.07 177 SER B CA 1
ATOM 3008 C C . SER B 2 177 ? 39.348 127.623 23.792 1.00 30.96 177 SER B C 1
ATOM 3009 O O . SER B 2 177 ? 39.702 126.436 23.908 1.00 30.79 177 SER B O 1
ATOM 3012 N N . THR B 2 178 ? 40.181 128.633 23.619 1.00 31.93 178 THR B N 1
ATOM 3013 C CA . THR B 2 178 ? 41.615 128.470 23.543 1.00 33.61 178 THR B CA 1
ATOM 3014 C C . THR B 2 178 ? 42.352 129.246 24.648 1.00 35.05 178 THR B C 1
ATOM 3015 O O . THR B 2 178 ? 42.306 130.490 24.717 1.00 35.14 178 THR B O 1
ATOM 3019 N N . LEU B 2 179 ? 43.062 128.495 25.487 1.00 36.04 179 LEU B N 1
ATOM 3020 C CA . LEU B 2 179 ? 43.855 129.075 26.586 1.00 38.00 179 LEU B CA 1
ATOM 3021 C C . LEU B 2 179 ? 45.301 129.128 26.120 1.00 39.13 179 LEU B C 1
ATOM 3022 O O . LEU B 2 179 ? 45.921 128.075 25.883 1.00 38.81 179 LEU B O 1
ATOM 3027 N N . THR B 2 180 ? 45.848 130.330 25.960 1.00 41.04 180 THR B N 1
ATOM 3028 C CA . THR B 2 180 ? 47.226 130.456 25.478 1.00 43.65 180 THR B CA 1
ATOM 3029 C C . THR B 2 180 ? 48.148 130.977 26.588 1.00 45.39 180 THR B C 1
ATOM 3030 O O . THR B 2 180 ? 47.838 131.962 27.245 1.00 45.00 180 THR B O 1
ATOM 3034 N N . LEU B 2 181 ? 49.281 130.308 26.762 1.00 47.32 181 LEU B N 1
ATOM 3035 C CA . LEU B 2 181 ? 50.265 130.657 27.785 1.00 49.60 181 LEU B CA 1
ATOM 3036 C C . LEU B 2 181 ? 51.653 130.529 27.173 1.00 51.01 181 LEU B C 1
ATOM 3037 O O . LEU B 2 181 ? 51.819 129.924 26.110 1.00 51.27 181 LEU B O 1
ATOM 3042 N N . THR B 2 182 ? 52.663 131.093 27.836 1.00 53.10 182 THR B N 1
ATOM 3043 C CA . THR B 2 182 ? 54.040 130.964 27.333 1.00 54.57 182 THR B CA 1
ATOM 3044 C C . THR B 2 182 ? 54.474 129.545 27.685 1.00 54.97 182 THR B C 1
ATOM 3045 O O . THR B 2 182 ? 53.838 128.926 28.532 1.00 54.53 182 THR B O 1
ATOM 3049 N N . LYS B 2 183 ? 55.518 129.025 27.037 1.00 56.16 183 LYS B N 1
ATOM 3050 C CA . LYS B 2 183 ? 55.992 127.672 27.354 1.00 58.22 183 LYS B CA 1
ATOM 3051 C C . LYS B 2 183 ? 56.287 127.587 28.858 1.00 58.76 183 LYS B C 1
ATOM 3052 O O . LYS B 2 183 ? 55.840 126.659 29.532 1.00 58.96 183 LYS B O 1
ATOM 3058 N N . ASP B 2 184 ? 57.006 128.583 29.375 1.00 59.46 184 ASP B N 1
ATOM 3059 C CA . ASP B 2 184 ? 57.359 128.655 30.798 1.00 60.47 184 ASP B CA 1
ATOM 3060 C C . ASP B 2 184 ? 56.143 128.584 31.717 1.00 59.99 184 ASP B C 1
ATOM 3061 O O . ASP B 2 184 ? 56.118 127.819 32.693 1.00 59.53 184 ASP B O 1
ATOM 3066 N N . GLU B 2 185 ? 55.143 129.404 31.416 1.00 58.78 185 GLU B N 1
ATOM 3067 C CA . GLU B 2 185 ? 53.939 129.437 32.225 1.00 57.97 185 GLU B CA 1
ATOM 3068 C C . GLU B 2 185 ? 53.267 128.063 32.185 1.00 56.29 185 GLU B C 1
ATOM 3069 O O . GLU B 2 185 ? 52.778 127.547 33.203 1.00 56.09 185 GLU B O 1
ATOM 3075 N N . TYR B 2 186 ? 53.257 127.467 31.000 1.00 54.59 186 TYR B N 1
ATOM 3076 C CA . TYR B 2 186 ? 52.638 126.162 30.808 1.00 53.12 186 TYR B CA 1
ATOM 3077 C C . TYR B 2 186 ? 53.401 125.063 31.576 1.00 54.06 186 TYR B C 1
ATOM 3078 O O . TYR B 2 186 ? 52.789 124.142 32.143 1.00 53.02 186 TYR B O 1
ATOM 3087 N N . GLU B 2 187 ? 54.729 125.180 31.579 1.00 54.89 187 GLU B N 1
ATOM 3088 C CA . GLU B 2 187 ? 55.623 124.211 32.231 1.00 56.44 187 GLU B CA 1
ATOM 3089 C C . GLU B 2 187 ? 55.520 124.191 33.753 1.00 56.68 187 GLU B C 1
ATOM 3090 O O . GLU B 2 187 ? 55.897 123.204 34.386 1.00 56.46 187 GLU B O 1
ATOM 3096 N N . ARG B 2 188 ? 55.020 125.260 34.357 1.00 56.64 188 ARG B N 1
ATOM 3097 C CA . ARG B 2 188 ? 54.936 125.240 35.809 1.00 57.48 188 ARG B CA 1
ATOM 3098 C C . ARG B 2 188 ? 53.568 124.902 36.366 1.00 56.97 188 ARG B C 1
ATOM 3099 O O . ARG B 2 188 ? 53.249 125.267 37.503 1.00 57.21 188 ARG B O 1
ATOM 3107 N N . HIS B 2 189 ? 52.765 124.189 35.565 1.00 55.74 189 HIS B N 1
ATOM 3108 C CA . HIS B 2 189 ? 51.436 123.753 35.978 1.00 54.32 189 HIS B CA 1
ATOM 3109 C C . HIS B 2 189 ? 51.195 122.309 35.580 1.00 53.12 189 HIS B C 1
ATOM 3110 O O . HIS B 2 189 ? 51.754 121.818 34.607 1.00 51.89 189 HIS B O 1
ATOM 3117 N N . ASN B 2 190 ? 50.345 121.629 36.335 1.00 52.84 190 ASN B N 1
ATOM 3118 C CA . ASN B 2 190 ? 50.082 120.224 36.072 1.00 52.80 190 ASN B CA 1
ATOM 3119 C C . ASN B 2 190 ? 48.838 119.930 35.241 1.00 51.16 190 ASN B C 1
ATOM 3120 O O . ASN B 2 190 ? 48.947 119.611 34.063 1.00 50.73 190 ASN B O 1
ATOM 3125 N N . SER B 2 191 ? 47.663 120.016 35.855 1.00 49.15 191 SER B N 1
ATOM 3126 C CA . SER B 2 191 ? 46.447 119.707 35.137 1.00 46.88 191 SER B CA 1
ATOM 3127 C C . SER B 2 191 ? 45.677 120.911 34.579 1.00 44.73 191 SER B C 1
ATOM 3128 O O . SER B 2 191 ? 45.555 121.957 35.207 1.00 42.57 191 SER B O 1
ATOM 3131 N N . TYR B 2 192 ? 45.193 120.740 33.352 1.00 42.07 192 TYR B N 1
ATOM 3132 C CA . TYR B 2 192 ? 44.437 121.775 32.666 1.00 39.78 192 TYR B CA 1
ATOM 3133 C C . TYR B 2 192 ? 43.059 121.186 32.408 1.00 38.57 192 TYR B C 1
ATOM 3134 O O . TYR B 2 192 ? 42.947 120.025 31.963 1.00 36.85 192 TYR B O 1
ATOM 3143 N N . THR B 2 193 ? 42.008 121.945 32.736 1.00 36.27 193 THR B N 1
ATOM 3144 C CA . THR B 2 193 ? 40.675 121.415 32.563 1.00 35.93 193 THR B CA 1
ATOM 3145 C C . THR B 2 193 ? 39.697 122.434 31.916 1.00 35.59 193 THR B C 1
ATOM 3146 O O . THR B 2 193 ? 39.750 123.629 32.208 1.00 34.82 193 THR B O 1
ATOM 3150 N N . CYS B 2 194 ? 38.853 121.921 31.022 1.00 34.53 194 CYS B N 1
ATOM 3151 C CA . CYS B 2 194 ? 37.856 122.681 30.286 1.00 34.40 194 CYS B CA 1
ATOM 3152 C C . CYS B 2 194 ? 36.505 122.145 30.807 1.00 33.36 194 CYS B C 1
ATOM 3153 O O . CYS B 2 194 ? 36.255 120.934 30.810 1.00 31.82 194 CYS B O 1
ATOM 3156 N N . GLU B 2 195 ? 35.636 123.030 31.294 1.00 32.77 195 GLU B N 1
ATOM 3157 C CA . GLU B 2 195 ? 34.325 122.603 31.794 1.00 33.90 195 GLU B CA 1
ATOM 3158 C C . GLU B 2 195 ? 33.231 123.301 31.008 1.00 34.55 195 GLU B C 1
ATOM 3159 O O . GLU B 2 195 ? 33.276 124.502 30.872 1.00 34.18 195 GLU B O 1
ATOM 3165 N N . ALA B 2 196 ? 32.261 122.544 30.513 1.00 34.11 196 ALA B N 1
ATOM 3166 C CA . ALA B 2 196 ? 31.178 123.137 29.736 1.00 35.97 196 ALA B CA 1
ATOM 3167 C C . ALA B 2 196 ? 29.847 123.010 30.483 1.00 35.27 196 ALA B C 1
ATOM 3168 O O . ALA B 2 196 ? 29.440 121.928 30.929 1.00 35.77 196 ALA B O 1
ATOM 3170 N N . THR B 2 197 ? 29.148 124.128 30.608 1.00 35.47 197 THR B N 1
ATOM 3171 C CA . THR B 2 197 ? 27.838 124.118 31.270 1.00 36.73 197 THR B CA 1
ATOM 3172 C C . THR B 2 197 ? 26.803 124.408 30.192 1.00 36.19 197 THR B C 1
ATOM 3173 O O . THR B 2 197 ? 26.898 125.418 29.490 1.00 36.01 197 THR B O 1
ATOM 3177 N N . HIS B 2 198 ? 25.839 123.522 30.052 1.00 35.78 198 HIS B N 1
ATOM 3178 C CA . HIS B 2 198 ? 24.836 123.680 29.016 1.00 37.81 198 HIS B CA 1
ATOM 3179 C C . HIS B 2 198 ? 23.507 123.218 29.605 1.00 39.98 198 HIS B C 1
ATOM 3180 O O . HIS B 2 198 ? 23.475 122.401 30.545 1.00 39.88 198 HIS B O 1
ATOM 3187 N N . LYS B 2 199 ? 22.432 123.756 29.040 1.00 40.23 199 LYS B N 1
ATOM 3188 C CA . LYS B 2 199 ? 21.051 123.470 29.416 1.00 42.08 199 LYS B CA 1
ATOM 3189 C C . LYS B 2 199 ? 20.723 121.978 29.501 1.00 42.45 199 LYS B C 1
ATOM 3190 O O . LYS B 2 199 ? 19.823 121.596 30.249 1.00 41.62 199 LYS B O 1
ATOM 3196 N N . THR B 2 200 ? 21.417 121.147 28.715 1.00 42.33 200 THR B N 1
ATOM 3197 C CA . THR B 2 200 ? 21.156 119.710 28.664 1.00 42.03 200 THR B CA 1
ATOM 3198 C C . THR B 2 200 ? 21.596 118.920 29.908 1.00 44.72 200 THR B C 1
ATOM 3199 O O . THR B 2 200 ? 21.379 117.704 29.985 1.00 44.36 200 THR B O 1
ATOM 3203 N N . SER B 2 201 ? 22.213 119.600 30.866 1.00 46.18 201 SER B N 1
ATOM 3204 C CA . SER B 2 201 ? 22.651 118.909 32.070 1.00 48.60 201 SER B CA 1
ATOM 3205 C C . SER B 2 201 ? 22.916 119.850 33.214 1.00 48.95 201 SER B C 1
ATOM 3206 O O . SER B 2 201 ? 23.457 120.949 33.034 1.00 49.39 201 SER B O 1
ATOM 3209 N N . THR B 2 202 ? 22.545 119.409 34.411 1.00 50.27 202 THR B N 1
ATOM 3210 C CA . THR B 2 202 ? 22.742 120.232 35.602 1.00 50.97 202 THR B CA 1
ATOM 3211 C C . THR B 2 202 ? 24.229 120.255 35.973 1.00 50.61 202 THR B C 1
ATOM 3212 O O . THR B 2 202 ? 24.734 121.224 36.544 1.00 51.12 202 THR B O 1
ATOM 3216 N N . SER B 2 203 ? 24.940 119.189 35.627 1.00 50.01 203 SER B N 1
ATOM 3217 C CA . SER B 2 203 ? 26.359 119.105 35.938 1.00 49.36 203 SER B CA 1
ATOM 3218 C C . SER B 2 203 ? 27.189 119.432 34.699 1.00 47.80 203 SER B C 1
ATOM 3219 O O . SER B 2 203 ? 26.828 119.044 33.592 1.00 48.14 203 SER B O 1
ATOM 3222 N N . PRO B 2 204 ? 28.302 120.153 34.865 1.00 46.33 204 PRO B N 1
ATOM 3223 C CA . PRO B 2 204 ? 29.170 120.510 33.736 1.00 44.92 204 PRO B CA 1
ATOM 3224 C C . PRO B 2 204 ? 29.876 119.282 33.143 1.00 43.39 204 PRO B C 1
ATOM 3225 O O . PRO B 2 204 ? 30.116 118.299 33.857 1.00 41.73 204 PRO B O 1
ATOM 3229 N N . ILE B 2 205 ? 30.166 119.339 31.838 1.00 41.07 205 ILE B N 1
ATOM 3230 C CA . ILE B 2 205 ? 30.908 118.269 31.172 1.00 39.34 205 ILE B CA 1
ATOM 3231 C C . ILE B 2 205 ? 32.354 118.728 31.322 1.00 38.10 205 ILE B C 1
ATOM 3232 O O . ILE B 2 205 ? 32.686 119.834 30.931 1.00 35.66 205 ILE B O 1
ATOM 3237 N N . VAL B 2 206 ? 33.212 117.893 31.912 1.00 37.91 206 VAL B N 1
ATOM 3238 C CA . VAL B 2 206 ? 34.602 118.259 32.117 1.00 37.95 206 VAL B CA 1
ATOM 3239 C C . VAL B 2 206 ? 35.613 117.296 31.466 1.00 37.27 206 VAL B C 1
ATOM 3240 O O . VAL B 2 206 ? 35.436 116.072 31.528 1.00 37.83 206 VAL B O 1
ATOM 3244 N N . LYS B 2 207 ? 36.637 117.873 30.846 1.00 35.69 207 LYS B N 1
ATOM 3245 C CA . LYS B 2 207 ? 37.700 117.138 30.200 1.00 36.05 207 LYS B CA 1
ATOM 3246 C C . LYS B 2 207 ? 38.964 117.800 30.686 1.00 36.19 207 LYS B C 1
ATOM 3247 O O . LYS B 2 207 ? 39.067 119.016 30.758 1.00 33.28 207 LYS B O 1
ATOM 3253 N N . SER B 2 208 ? 39.949 116.969 31.020 1.00 36.66 208 SER B N 1
ATOM 3254 C CA . SER B 2 208 ? 41.226 117.480 31.509 1.00 39.58 208 SER B CA 1
ATOM 3255 C C . SER B 2 208 ? 42.353 116.589 31.000 1.00 39.68 208 SER B C 1
ATOM 3256 O O . SER B 2 208 ? 42.086 115.515 30.451 1.00 38.35 208 SER B O 1
ATOM 3259 N N . PHE B 2 209 ? 43.581 117.075 31.174 1.00 41.10 209 PHE B N 1
ATOM 3260 C CA . PHE B 2 209 ? 44.790 116.285 30.911 1.00 44.47 209 PHE B CA 1
ATOM 3261 C C . PHE B 2 209 ? 45.912 116.860 31.827 1.00 46.19 209 PHE B C 1
ATOM 3262 O O . PHE B 2 209 ? 45.786 118.014 32.313 1.00 45.01 209 PHE B O 1
ATOM 3270 N N . ASN B 2 210 ? 46.951 116.050 32.092 1.00 48.53 210 ASN B N 1
ATOM 3271 C CA . ASN B 2 210 ? 48.102 116.463 32.920 1.00 51.40 210 ASN B CA 1
ATOM 3272 C C . ASN B 2 210 ? 49.291 116.647 32.010 1.00 52.73 210 ASN B C 1
ATOM 3273 O O . ASN B 2 210 ? 49.483 115.853 31.101 1.00 53.09 210 ASN B O 1
ATOM 3278 N N . ARG B 2 211 ? 50.079 117.694 32.233 1.00 55.35 211 ARG B N 1
ATOM 3279 C CA . ARG B 2 211 ? 51.227 117.962 31.372 1.00 58.04 211 ARG B CA 1
ATOM 3280 C C . ARG B 2 211 ? 52.225 116.797 31.301 1.00 60.24 211 ARG B C 1
ATOM 3281 O O . ARG B 2 211 ? 52.915 116.622 30.296 1.00 60.43 211 ARG B O 1
ATOM 3289 N N . ASN B 2 212 ? 52.284 115.988 32.354 1.00 62.74 212 ASN B N 1
ATOM 3290 C CA . ASN B 2 212 ? 53.222 114.857 32.375 1.00 65.04 212 ASN B CA 1
ATOM 3291 C C . ASN B 2 212 ? 52.632 113.605 31.702 1.00 65.86 212 ASN B C 1
ATOM 3292 O O . ASN B 2 212 ? 51.468 113.674 31.240 1.00 65.99 212 ASN B O 1
ATOM 3298 N N . LEU C 3 24 ? 11.928 147.877 -58.706 1.00 54.56 24 LEU C N 1
ATOM 3299 C CA . LEU C 3 24 ? 12.472 148.881 -57.763 1.00 54.71 24 LEU C CA 1
ATOM 3300 C C . LEU C 3 24 ? 11.751 148.863 -56.411 1.00 54.97 24 LEU C C 1
ATOM 3301 O O . LEU C 3 24 ? 12.344 148.571 -55.359 1.00 53.54 24 LEU C O 1
ATOM 3306 N N . HIS C 3 25 ? 10.461 149.172 -56.439 1.00 54.83 25 HIS C N 1
ATOM 3307 C CA . HIS C 3 25 ? 9.678 149.251 -55.209 1.00 55.38 25 HIS C CA 1
ATOM 3308 C C . HIS C 3 25 ? 9.774 148.075 -54.223 1.00 55.83 25 HIS C C 1
ATOM 3309 O O . HIS C 3 25 ? 9.948 148.294 -53.022 1.00 54.88 25 HIS C O 1
ATOM 3316 N N . TRP C 3 26 ? 9.674 146.842 -54.711 1.00 55.91 26 TRP C N 1
ATOM 3317 C CA . TRP C 3 26 ? 9.727 145.687 -53.824 1.00 56.99 26 TRP C CA 1
ATOM 3318 C C . TRP C 3 26 ? 11.074 145.534 -53.130 1.00 56.25 26 TRP C C 1
ATOM 3319 O O . TRP C 3 26 ? 11.163 145.122 -51.978 1.00 55.97 26 TRP C O 1
ATOM 3330 N N . ARG C 3 27 ? 12.128 145.856 -53.856 1.00 54.89 27 ARG C N 1
ATOM 3331 C CA . ARG C 3 27 ? 13.460 145.768 -53.305 1.00 53.36 27 ARG C CA 1
ATOM 3332 C C . ARG C 3 27 ? 13.697 146.853 -52.271 1.00 50.93 27 ARG C C 1
ATOM 3333 O O . ARG C 3 27 ? 14.463 146.672 -51.329 1.00 48.38 27 ARG C O 1
ATOM 3341 N N . ALA C 3 28 ? 13.060 147.999 -52.467 1.00 48.34 28 ALA C N 1
ATOM 3342 C CA . ALA C 3 28 ? 13.229 149.083 -51.526 1.00 46.71 28 ALA C CA 1
ATOM 3343 C C . ALA C 3 28 ? 12.482 148.661 -50.269 1.00 46.19 28 ALA C C 1
ATOM 3344 O O . ALA C 3 28 ? 12.952 148.888 -49.149 1.00 45.90 28 ALA C O 1
ATOM 3346 N N . ALA C 3 29 ? 11.337 148.009 -50.471 1.00 44.63 29 ALA C N 1
ATOM 3347 C CA . ALA C 3 29 ? 10.504 147.569 -49.373 1.00 44.08 29 ALA C CA 1
ATOM 3348 C C . ALA C 3 29 ? 11.158 146.422 -48.631 1.00 43.29 29 ALA C C 1
ATOM 3349 O O . ALA C 3 29 ? 11.220 146.417 -47.395 1.00 43.24 29 ALA C O 1
ATOM 3351 N N . GLY C 3 30 ? 11.649 145.443 -49.379 1.00 41.43 30 GLY C N 1
ATOM 3352 C CA . GLY C 3 30 ? 12.298 144.305 -48.740 1.00 40.19 30 GLY C CA 1
ATOM 3353 C C . GLY C 3 30 ? 13.494 144.760 -47.931 1.00 38.94 30 GLY C C 1
ATOM 3354 O O . GLY C 3 30 ? 13.647 144.372 -46.756 1.00 39.83 30 GLY C O 1
ATOM 3355 N N . ALA C 3 31 ? 14.311 145.617 -48.532 1.00 36.56 31 ALA C N 1
ATOM 3356 C CA . ALA C 3 31 ? 15.464 146.159 -47.850 1.00 35.81 31 ALA C CA 1
ATOM 3357 C C . ALA C 3 31 ? 15.037 146.907 -46.557 1.00 35.95 31 ALA C C 1
ATOM 3358 O O . ALA C 3 31 ? 15.714 146.803 -45.520 1.00 33.36 31 ALA C O 1
ATOM 3360 N N . ALA C 3 32 ? 13.973 147.705 -46.658 1.00 34.82 32 ALA C N 1
ATOM 3361 C CA . ALA C 3 32 ? 13.517 148.461 -45.497 1.00 34.84 32 ALA C CA 1
ATOM 3362 C C . ALA C 3 32 ? 13.135 147.495 -44.364 1.00 35.90 32 ALA C C 1
ATOM 3363 O O . ALA C 3 32 ? 13.418 147.776 -43.181 1.00 35.69 32 ALA C O 1
ATOM 3365 N N . THR C 3 33 ? 12.469 146.392 -44.706 1.00 34.52 33 THR C N 1
ATOM 3366 C CA . THR C 3 33 ? 12.095 145.405 -43.730 1.00 36.63 33 THR C CA 1
ATOM 3367 C C . THR C 3 33 ? 13.344 144.811 -43.044 1.00 36.80 33 THR C C 1
ATOM 3368 O O . THR C 3 33 ? 13.389 144.631 -41.796 1.00 34.68 33 THR C O 1
ATOM 3372 N N . VAL C 3 34 ? 14.359 144.488 -43.848 1.00 35.48 34 VAL C N 1
ATOM 3373 C CA . VAL C 3 34 ? 15.581 143.950 -43.283 1.00 34.59 34 VAL C CA 1
ATOM 3374 C C . VAL C 3 34 ? 16.264 145.007 -42.407 1.00 33.94 34 VAL C C 1
ATOM 3375 O O . VAL C 3 34 ? 16.773 144.737 -41.305 1.00 34.09 34 VAL C O 1
ATOM 3379 N N . LEU C 3 35 ? 16.227 146.231 -42.877 1.00 31.94 35 LEU C N 1
ATOM 3380 C CA . LEU C 3 35 ? 16.863 147.281 -42.167 1.00 31.68 35 LEU C CA 1
ATOM 3381 C C . LEU C 3 35 ? 16.086 147.545 -40.842 1.00 29.49 35 LEU C C 1
ATOM 3382 O O . LEU C 3 35 ? 16.677 147.833 -39.810 1.00 28.45 35 LEU C O 1
ATOM 3387 N N . LEU C 3 36 ? 14.780 147.409 -40.898 1.00 28.38 36 LEU C N 1
ATOM 3388 C CA . LEU C 3 36 ? 13.954 147.622 -39.689 1.00 27.38 36 LEU C CA 1
ATOM 3389 C C . LEU C 3 36 ? 14.302 146.574 -38.595 1.00 27.69 36 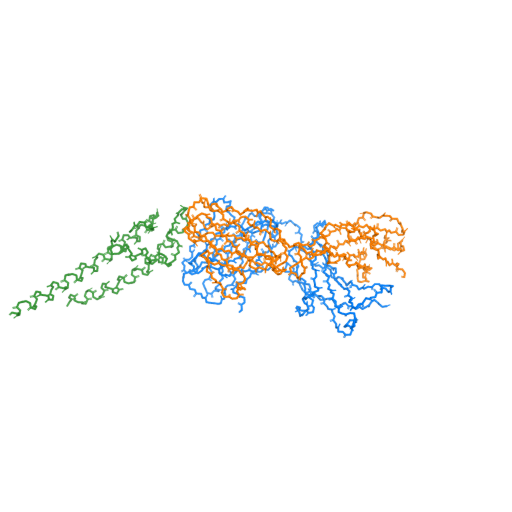LEU C C 1
ATOM 3390 O O . LEU C 3 36 ? 14.439 146.877 -37.368 1.00 23.40 36 LEU C O 1
ATOM 3395 N N . VAL C 3 37 ? 14.446 145.319 -39.025 1.00 27.09 37 VAL C N 1
ATOM 3396 C CA . VAL C 3 37 ? 14.808 144.273 -38.073 1.00 28.19 37 VAL C CA 1
ATOM 3397 C C . VAL C 3 37 ? 16.150 144.601 -37.421 1.00 27.14 37 VAL C C 1
ATOM 3398 O O . VAL C 3 37 ? 16.335 144.437 -36.200 1.00 25.88 37 VAL C O 1
ATOM 3402 N N . ILE C 3 38 ? 17.082 145.118 -38.205 1.00 26.21 38 ILE C N 1
ATOM 3403 C CA . ILE C 3 38 ? 18.382 145.450 -37.664 1.00 26.56 38 ILE C CA 1
ATOM 3404 C C . ILE C 3 38 ? 18.259 146.608 -36.672 1.00 24.30 38 ILE C C 1
ATOM 3405 O O . ILE C 3 38 ? 18.878 146.610 -35.598 1.00 23.06 38 ILE C O 1
ATOM 3410 N N . VAL C 3 39 ? 17.455 147.598 -37.038 1.00 21.44 39 VAL C N 1
ATOM 3411 C CA . VAL C 3 39 ? 17.246 148.751 -36.144 1.00 20.39 39 VAL C CA 1
ATOM 3412 C C . VAL C 3 39 ? 16.554 148.302 -34.839 1.00 19.02 39 VAL C C 1
ATOM 3413 O O . VAL C 3 39 ? 16.874 148.846 -33.775 1.00 19.16 39 VAL C O 1
ATOM 3417 N N . LEU C 3 40 ? 15.564 147.409 -34.888 1.00 17.99 40 LEU C N 1
ATOM 3418 C CA . LEU C 3 40 ? 14.938 146.958 -33.617 1.00 18.06 40 LEU C CA 1
ATOM 3419 C C . LEU C 3 40 ? 15.976 146.265 -32.703 1.00 19.30 40 LEU C C 1
ATOM 3420 O O . LEU C 3 40 ? 16.036 146.472 -31.496 1.00 19.30 40 LEU C O 1
ATOM 3425 N N . LEU C 3 41 ? 16.779 145.386 -33.296 1.00 19.43 41 LEU C N 1
ATOM 3426 C CA . LEU C 3 41 ? 17.795 144.748 -32.429 1.00 20.41 41 LEU C CA 1
ATOM 3427 C C . LEU C 3 41 ? 18.868 145.755 -31.935 1.00 19.51 41 LEU C C 1
ATOM 3428 O O . LEU C 3 41 ? 19.181 145.795 -30.742 1.00 20.91 41 LEU C O 1
ATOM 3433 N N . ALA C 3 42 ? 19.430 146.577 -32.816 1.00 21.30 42 ALA C N 1
ATOM 3434 C CA . ALA C 3 42 ? 20.443 147.521 -32.383 1.00 22.37 42 ALA C CA 1
ATOM 3435 C C . ALA C 3 42 ? 19.829 148.562 -31.453 1.00 24.10 42 ALA C C 1
ATOM 3436 O O . ALA C 3 42 ? 20.503 149.018 -30.516 1.00 23.78 42 ALA C O 1
ATOM 3438 N N . GLY C 3 43 ? 18.601 148.990 -31.800 1.00 22.30 43 GLY C N 1
ATOM 3439 C CA . GLY C 3 43 ? 17.906 149.962 -30.956 1.00 22.65 43 GLY C CA 1
ATOM 3440 C C . GLY C 3 43 ? 17.707 149.371 -29.544 1.00 22.68 43 GLY C C 1
ATOM 3441 O O . GLY C 3 43 ? 17.861 150.086 -28.517 1.00 22.40 43 GLY C O 1
ATOM 3442 N N . SER C 3 44 ? 17.306 148.109 -29.457 1.00 21.44 44 SER C N 1
ATOM 3443 C CA . SER C 3 44 ? 17.147 147.465 -28.140 1.00 23.35 44 SER C CA 1
ATOM 3444 C C . SER C 3 44 ? 18.434 147.512 -27.309 1.00 23.05 44 SER C C 1
ATOM 3445 O O . SER C 3 44 ? 18.416 147.831 -26.119 1.00 20.29 44 SER C O 1
ATOM 3448 N N . TYR C 3 45 ? 19.566 147.180 -27.960 1.00 21.31 45 TYR C N 1
ATOM 3449 C CA . TYR C 3 45 ? 20.871 147.178 -27.304 1.00 21.57 45 TYR C CA 1
ATOM 3450 C C . TYR C 3 45 ? 21.299 148.572 -26.877 1.00 18.62 45 TYR C C 1
ATOM 3451 O O . TYR C 3 45 ? 21.727 148.775 -25.717 1.00 18.90 45 TYR C O 1
ATOM 3460 N N . LEU C 3 46 ? 21.104 149.534 -27.767 1.00 18.99 46 LEU C N 1
ATOM 3461 C CA . LEU C 3 46 ? 21.554 150.905 -27.524 1.00 20.21 46 LEU C CA 1
ATOM 3462 C C . LEU C 3 46 ? 20.668 151.612 -26.506 1.00 20.19 46 LEU C C 1
ATOM 3463 O O . LEU C 3 46 ? 21.142 152.464 -25.751 1.00 18.05 46 LEU C O 1
ATOM 3468 N N . ALA C 3 47 ? 19.383 151.250 -26.472 1.00 19.27 47 ALA C N 1
ATOM 3469 C CA . ALA C 3 47 ? 18.487 151.876 -25.496 1.00 20.01 47 ALA C CA 1
ATOM 3470 C C . ALA C 3 47 ? 18.916 151.470 -24.071 1.00 18.87 47 ALA C C 1
ATOM 3471 O O . ALA C 3 47 ? 18.942 152.292 -23.140 1.00 17.82 47 ALA C O 1
ATOM 3473 N N . VAL C 3 48 ? 19.259 150.190 -23.879 1.00 17.44 48 VAL C N 1
ATOM 3474 C CA . VAL C 3 48 ? 19.671 149.721 -22.533 1.00 16.76 48 VAL C CA 1
ATOM 3475 C C . VAL C 3 48 ? 20.969 150.429 -22.141 1.00 18.31 48 VAL C C 1
ATOM 3476 O O . VAL C 3 48 ? 21.134 150.834 -20.991 1.00 17.65 48 VAL C O 1
ATOM 3480 N N . LEU C 3 49 ? 21.876 150.519 -23.097 1.00 19.41 49 LEU C N 1
ATOM 3481 C CA . LEU C 3 49 ? 23.199 151.209 -22.909 1.00 21.03 49 LEU C CA 1
ATOM 3482 C C . LEU C 3 49 ? 23.014 152.658 -22.518 1.00 21.67 49 LEU C C 1
ATOM 3483 O O . LEU C 3 49 ? 23.670 153.201 -21.579 1.00 20.70 49 LEU C O 1
ATOM 3488 N N . ALA C 3 50 ? 22.067 153.292 -23.189 1.00 20.19 50 ALA C N 1
ATOM 3489 C CA . ALA C 3 50 ? 21.777 154.699 -22.862 1.00 20.31 50 ALA C CA 1
ATOM 3490 C C . ALA C 3 50 ? 21.055 154.939 -21.529 1.00 20.24 50 ALA C C 1
ATOM 3491 O O . ALA C 3 50 ? 21.307 155.904 -20.812 1.00 22.41 50 ALA C O 1
ATOM 3493 N N . GLU C 3 51 ? 20.153 154.041 -21.178 1.00 17.07 51 GLU C N 1
ATOM 3494 C CA . GLU C 3 51 ? 19.316 154.259 -20.036 1.00 15.53 51 GLU C CA 1
ATOM 3495 C C . GLU C 3 51 ? 19.893 153.774 -18.707 1.00 15.82 51 GLU C C 1
ATOM 3496 O O . GLU C 3 51 ? 19.588 154.317 -17.688 1.00 16.46 51 GLU C O 1
ATOM 3502 N N . ARG C 3 52 ? 20.713 152.702 -18.704 1.00 16.46 52 ARG C N 1
ATOM 3503 C CA . ARG C 3 52 ? 21.292 152.331 -17.414 1.00 15.80 52 ARG C CA 1
ATOM 3504 C C . ARG C 3 52 ? 22.185 153.483 -16.931 1.00 18.09 52 ARG C C 1
ATOM 3505 O O . ARG C 3 52 ? 22.849 154.091 -17.771 1.00 19.91 52 ARG C O 1
ATOM 3513 N N . GLY C 3 53 ? 22.156 153.766 -15.641 1.00 18.23 53 GLY C N 1
ATOM 3514 C CA . GLY C 3 53 ? 22.908 154.890 -15.099 1.00 18.69 53 GLY C CA 1
ATOM 3515 C C . GLY C 3 53 ? 21.959 156.076 -14.886 1.00 19.85 53 GLY C C 1
ATOM 3516 O O . GLY C 3 53 ? 22.334 157.052 -14.236 1.00 20.37 53 GLY C O 1
ATOM 3517 N N . ALA C 3 54 ? 20.726 156.010 -15.391 1.00 18.69 54 ALA C N 1
ATOM 3518 C CA . ALA C 3 54 ? 19.774 157.125 -15.129 1.00 18.92 54 ALA C CA 1
ATOM 3519 C C . ALA C 3 54 ? 18.776 156.633 -14.090 1.00 17.28 54 ALA C C 1
ATOM 3520 O O . ALA C 3 54 ? 17.958 155.735 -14.341 1.00 18.51 54 ALA C O 1
ATOM 3522 N N . PRO C 3 55 ? 18.856 157.144 -12.840 1.00 19.35 55 PRO C N 1
ATOM 3523 C CA . PRO C 3 55 ? 17.950 156.743 -11.765 1.00 20.03 55 PRO C CA 1
ATOM 3524 C C . PRO C 3 55 ? 16.492 156.772 -12.136 1.00 20.96 55 PRO C C 1
ATOM 3525 O O . PRO C 3 55 ? 15.989 157.814 -12.643 1.00 22.35 55 PRO C O 1
ATOM 3529 N N . GLY C 3 56 ? 15.807 155.665 -11.884 1.00 18.17 56 GLY C N 1
ATOM 3530 C CA . GLY C 3 56 ? 14.418 155.566 -12.214 1.00 18.46 56 GLY C CA 1
ATOM 3531 C C . GLY C 3 56 ? 14.153 155.022 -13.632 1.00 18.06 56 GLY C C 1
ATOM 3532 O O . GLY C 3 56 ? 13.012 154.669 -13.912 1.00 19.74 56 GLY C O 1
ATOM 3533 N N . ALA C 3 57 ? 15.165 154.924 -14.488 1.00 19.27 57 ALA C N 1
ATOM 3534 C CA . ALA C 3 57 ? 14.936 154.382 -15.851 1.00 18.15 57 ALA C CA 1
ATOM 3535 C C . ALA C 3 57 ? 14.463 152.924 -15.795 1.00 18.82 57 ALA C C 1
ATOM 3536 O O . ALA C 3 57 ? 14.957 152.102 -14.955 1.00 17.72 57 ALA C O 1
ATOM 3538 N N . GLN C 3 58 ? 13.523 152.601 -16.675 1.00 16.44 58 GLN C N 1
ATOM 3539 C CA . GLN C 3 58 ? 12.963 151.220 -16.738 1.00 17.69 58 GLN C CA 1
ATOM 3540 C C . GLN C 3 58 ? 13.344 150.450 -18.027 1.00 18.17 58 GLN C C 1
ATOM 3541 O O . GLN C 3 58 ? 13.179 149.237 -18.074 1.00 16.55 58 GLN C O 1
ATOM 3547 N N . LEU C 3 59 ? 13.875 151.126 -19.040 1.00 17.75 59 LEU C N 1
ATOM 3548 C CA . LEU C 3 59 ? 14.212 150.495 -20.331 1.00 19.00 59 LEU C CA 1
ATOM 3549 C C . LEU C 3 59 ? 15.661 150.058 -20.178 1.00 17.63 59 LEU C C 1
ATOM 3550 O O . LEU C 3 59 ? 16.583 150.570 -20.816 1.00 18.03 59 LEU C O 1
ATOM 3555 N N . ILE C 3 60 ? 15.821 149.056 -19.311 1.00 15.49 60 ILE C N 1
ATOM 3556 C CA . ILE C 3 60 ? 17.147 148.646 -18.881 1.00 16.23 60 ILE C CA 1
ATOM 3557 C C . ILE C 3 60 ? 17.514 147.203 -18.980 1.00 16.34 60 ILE C C 1
ATOM 3558 O O . ILE C 3 60 ? 18.572 146.828 -18.480 1.00 17.08 60 ILE C O 1
ATOM 3563 N N . THR C 3 61 ? 16.603 146.359 -19.475 1.00 17.21 61 THR C N 1
ATOM 3564 C CA . THR C 3 61 ? 16.976 144.918 -19.702 1.00 16.03 61 THR C CA 1
ATOM 3565 C C . THR C 3 61 ? 16.604 144.632 -21.169 1.00 17.31 61 THR C C 1
ATOM 3566 O O . THR C 3 61 ? 15.620 145.214 -21.715 1.00 16.26 61 THR C O 1
ATOM 3570 N N . TYR C 3 62 ? 17.345 143.729 -21.828 1.00 17.11 62 TYR C N 1
ATOM 3571 C CA . TYR C 3 62 ? 17.154 143.544 -23.293 1.00 16.50 62 TYR C CA 1
ATOM 3572 C C . TYR C 3 62 ? 15.854 142.943 -23.798 1.00 16.35 62 TYR C C 1
ATOM 3573 O O . TYR C 3 62 ? 15.324 143.452 -24.802 1.00 18.63 62 TYR C O 1
ATOM 3582 N N . PRO C 3 63 ? 15.285 141.978 -23.077 1.00 15.63 63 PRO C N 1
ATOM 3583 C CA . PRO C 3 63 ? 14.060 141.404 -23.625 1.00 15.97 63 PRO C CA 1
ATOM 3584 C C . PRO C 3 63 ? 12.935 142.447 -23.701 1.00 16.22 63 PRO C C 1
ATOM 3585 O O . PRO C 3 63 ? 12.289 142.587 -24.754 1.00 18.34 63 PRO C O 1
ATOM 3589 N N . ARG C 3 64 ? 12.762 143.151 -22.584 1.00 15.98 64 ARG C N 1
ATOM 3590 C CA . ARG C 3 64 ? 11.678 144.176 -22.656 1.00 15.57 64 ARG C CA 1
ATOM 3591 C C . ARG C 3 64 ? 12.071 145.365 -23.545 1.00 15.77 64 ARG C C 1
ATOM 3592 O O . ARG C 3 64 ? 11.179 146.076 -24.080 1.00 15.04 64 ARG C O 1
ATOM 3600 N N . ALA C 3 65 ? 13.369 145.669 -23.694 1.00 15.07 65 ALA C N 1
ATOM 3601 C CA . ALA C 3 65 ? 13.747 146.700 -24.607 1.00 16.34 65 ALA C CA 1
ATOM 3602 C C . ALA C 3 65 ? 13.401 146.310 -26.049 1.00 16.84 65 ALA C C 1
ATOM 3603 O O . ALA C 3 65 ? 13.080 147.185 -26.864 1.00 14.96 65 ALA C O 1
ATOM 3605 N N . LEU C 3 66 ? 13.531 145.014 -26.397 1.00 15.56 66 LEU C N 1
ATOM 3606 C CA . LEU C 3 66 ? 13.150 144.625 -27.784 1.00 17.59 66 LEU C CA 1
ATOM 3607 C C . LEU C 3 66 ? 11.622 144.827 -27.959 1.00 17.85 66 LEU C C 1
ATOM 3608 O O . LEU C 3 66 ? 11.158 145.279 -29.030 1.00 17.10 66 LEU C O 1
ATOM 3613 N N . TRP C 3 67 ? 10.855 144.459 -26.931 1.00 17.03 67 TRP C N 1
ATOM 3614 C CA . TRP C 3 67 ? 9.429 144.664 -26.950 1.00 17.25 67 TRP C CA 1
ATOM 3615 C C . TRP C 3 67 ? 9.112 146.176 -27.109 1.00 15.26 67 TRP C C 1
ATOM 3616 O O . TRP C 3 67 ? 8.364 146.600 -27.976 1.00 13.98 67 TRP C O 1
ATOM 3627 N N . TRP C 3 68 ? 9.787 147.016 -26.327 1.00 14.87 68 TRP C N 1
ATOM 3628 C CA . TRP C 3 68 ? 9.590 148.486 -26.420 1.00 13.05 68 TRP C CA 1
ATOM 3629 C C . TRP C 3 68 ? 9.938 148.948 -27.857 1.00 15.47 68 TRP C C 1
ATOM 3630 O O . TRP C 3 68 ? 9.256 149.759 -28.452 1.00 12.75 68 TRP C O 1
ATOM 3641 N N . ALA C 3 69 ? 11.011 148.421 -28.458 1.00 13.47 69 ALA C N 1
ATOM 3642 C CA . ALA C 3 69 ? 11.355 148.879 -29.807 1.00 14.51 69 ALA C CA 1
ATOM 3643 C C . ALA C 3 69 ? 10.255 148.493 -30.789 1.00 15.92 69 ALA C C 1
ATOM 3644 O O . ALA C 3 69 ? 9.950 149.262 -31.679 1.00 16.20 69 ALA C O 1
ATOM 3646 N N . CYS C 3 70 ? 9.680 147.310 -30.637 1.00 14.56 70 CYS C N 1
ATOM 3647 C CA . CYS C 3 70 ? 8.595 146.911 -31.546 1.00 15.91 70 CYS C CA 1
ATOM 3648 C C . CYS C 3 70 ? 7.372 147.832 -31.375 1.00 15.91 70 CYS C C 1
ATOM 3649 O O . CYS C 3 70 ? 6.798 148.280 -32.394 1.00 15.90 70 CYS C O 1
ATOM 3652 N N . GLU C 3 71 ? 6.886 148.031 -30.116 1.00 15.27 71 GLU C N 1
ATOM 3653 C CA . GLU C 3 71 ? 5.702 148.935 -29.971 1.00 15.29 71 GLU C CA 1
ATOM 3654 C C . GLU C 3 71 ? 5.988 150.384 -30.291 1.00 15.57 71 GLU C C 1
ATOM 3655 O O . GLU C 3 71 ? 5.038 151.186 -30.556 1.00 15.03 71 GLU C O 1
ATOM 3661 N N . THR C 3 72 ? 7.249 150.780 -30.410 1.00 14.83 72 THR C N 1
ATOM 3662 C CA . THR C 3 72 ? 7.630 152.134 -30.787 1.00 14.69 72 THR C CA 1
ATOM 3663 C C . THR C 3 72 ? 7.641 152.222 -32.339 1.00 14.99 72 THR C C 1
ATOM 3664 O O . THR C 3 72 ? 7.085 153.119 -32.954 1.00 13.97 72 THR C O 1
ATOM 3668 N N . ALA C 3 73 ? 8.262 151.223 -32.967 1.00 14.20 73 ALA C N 1
ATOM 3669 C CA . ALA C 3 73 ? 8.348 151.257 -34.440 1.00 14.76 73 ALA C CA 1
ATOM 3670 C C . ALA C 3 73 ? 6.992 151.190 -35.130 1.00 15.87 73 ALA C C 1
ATOM 3671 O O . ALA C 3 73 ? 6.837 151.739 -36.230 1.00 16.21 73 ALA C O 1
ATOM 3673 N N . THR C 3 74 ? 6.010 150.545 -34.490 1.00 15.54 74 THR C N 1
ATOM 3674 C CA . THR C 3 74 ? 4.691 150.404 -35.082 1.00 15.46 74 THR C CA 1
ATOM 3675 C C . THR C 3 74 ? 3.859 151.663 -34.719 1.00 13.77 74 THR C C 1
ATOM 3676 O O . THR C 3 74 ? 2.716 151.804 -35.210 1.00 16.08 74 THR C O 1
ATOM 3680 N N . THR C 3 75 ? 4.456 152.533 -33.882 1.00 13.44 75 THR C N 1
ATOM 3681 C CA . THR C 3 75 ? 3.793 153.774 -33.391 1.00 12.72 75 THR C CA 1
ATOM 3682 C C . THR C 3 75 ? 2.640 153.491 -32.452 1.00 11.40 75 THR C C 1
ATOM 3683 O O . THR C 3 75 ? 1.733 154.429 -32.223 1.00 11.98 75 THR C O 1
ATOM 3687 N N . VAL C 3 76 ? 2.545 152.315 -31.910 1.00 13.71 76 VAL C N 1
ATOM 3688 C CA . VAL C 3 76 ? 1.427 151.926 -30.999 1.00 13.92 76 VAL C CA 1
ATOM 3689 C C . VAL C 3 76 ? 1.621 152.745 -29.677 1.00 13.41 76 VAL C C 1
ATOM 3690 O O . VAL C 3 76 ? 0.742 153.537 -29.201 1.00 13.50 76 VAL C O 1
ATOM 3699 N N . TYR C 3 78 ? 2.271 152.127 -26.121 1.00 13.06 78 TYR C N 1
ATOM 3700 C CA . TYR C 3 78 ? 1.471 151.877 -24.900 1.00 13.19 78 TYR C CA 1
ATOM 3701 C C . TYR C 3 78 ? 1.845 152.769 -23.736 1.00 14.55 78 TYR C C 1
ATOM 3702 O O . TYR C 3 78 ? 0.933 153.367 -23.149 1.00 15.42 78 TYR C O 1
ATOM 3711 N N . GLY C 3 79 ? 3.155 153.023 -23.544 1.00 14.47 79 GLY C N 1
ATOM 3712 C CA . GLY C 3 79 ? 3.527 153.829 -22.383 1.00 15.05 79 GLY C CA 1
ATOM 3713 C C . GLY C 3 79 ? 4.002 152.965 -21.242 1.00 17.33 79 GLY C C 1
ATOM 3714 O O . GLY C 3 79 ? 4.294 153.515 -20.153 1.00 16.03 79 GLY C O 1
ATOM 3715 N N . ASP C 3 80 ? 4.021 151.635 -21.429 1.00 15.21 80 ASP C N 1
ATOM 3716 C CA . ASP C 3 80 ? 4.565 150.752 -20.329 1.00 16.42 80 ASP C CA 1
ATOM 3717 C C . ASP C 3 80 ? 6.064 150.984 -20.102 1.00 17.46 80 ASP C C 1
ATOM 3718 O O . ASP C 3 80 ? 6.572 150.845 -18.962 1.00 17.34 80 ASP C O 1
ATOM 3723 N N . LEU C 3 81 ? 6.773 151.366 -21.152 1.00 15.27 81 LEU C N 1
ATOM 3724 C CA . LEU C 3 81 ? 8.216 151.603 -21.129 1.00 16.09 81 LEU C CA 1
ATOM 3725 C C . LEU C 3 81 ? 8.616 152.750 -22.022 1.00 15.02 81 LEU C C 1
ATOM 3726 O O . LEU C 3 81 ? 8.084 152.873 -23.111 1.00 16.50 81 LEU C O 1
ATOM 3731 N N . TYR C 3 82 ? 9.590 153.606 -21.616 1.00 14.45 82 TYR C N 1
ATOM 3732 C CA . TYR C 3 82 ? 10.018 154.618 -22.546 1.00 12.91 82 TYR C CA 1
ATOM 3733 C C . TYR C 3 82 ? 11.341 155.152 -22.026 1.00 13.63 82 TYR C C 1
ATOM 3734 O O . TYR C 3 82 ? 11.643 154.983 -20.816 1.00 15.28 82 TYR C O 1
ATOM 3743 N N . PRO C 3 83 ? 12.109 155.804 -22.882 1.00 14.14 83 PRO C N 1
ATOM 3744 C CA . PRO C 3 83 ? 13.413 156.371 -22.449 1.00 14.75 83 PRO C CA 1
ATOM 3745 C C . PRO C 3 83 ? 13.299 157.669 -21.717 1.00 15.54 83 PRO C C 1
ATOM 3746 O O . PRO C 3 83 ? 12.412 158.475 -22.052 1.00 16.03 83 PRO C O 1
ATOM 3750 N N . VAL C 3 84 ? 14.201 157.903 -20.737 1.00 16.88 84 VAL C N 1
ATOM 3751 C CA . VAL C 3 84 ? 14.171 159.157 -20.012 1.00 17.94 84 VAL C CA 1
ATOM 3752 C C . VAL C 3 84 ? 15.460 159.903 -20.308 1.00 18.25 84 VAL C C 1
ATOM 3753 O O . VAL C 3 84 ? 15.553 161.044 -19.933 1.00 20.47 84 VAL C O 1
ATOM 3757 N N . THR C 3 85 ? 16.442 159.286 -20.939 1.00 16.28 85 THR C N 1
ATOM 3758 C CA . THR C 3 85 ? 17.678 160.042 -21.227 1.00 17.04 85 THR C CA 1
ATOM 3759 C C . THR C 3 85 ? 17.719 160.620 -22.642 1.00 17.48 85 THR C C 1
ATOM 3760 O O . THR C 3 85 ? 17.021 160.163 -23.506 1.00 17.29 85 THR C O 1
ATOM 3764 N N . LEU C 3 86 ? 18.614 161.588 -22.867 1.00 16.75 86 LEU C N 1
ATOM 3765 C CA . LEU C 3 86 ? 18.808 162.200 -24.183 1.00 17.91 86 LEU C CA 1
ATOM 3766 C C . LEU C 3 86 ? 19.171 161.131 -25.226 1.00 15.81 86 LEU C C 1
ATOM 3767 O O . LEU C 3 86 ? 18.542 161.063 -26.273 1.00 18.41 86 LEU C O 1
ATOM 3772 N N . TRP C 3 87 ? 20.166 160.273 -24.948 1.00 17.60 87 TRP C N 1
ATOM 3773 C CA . TRP C 3 87 ? 20.558 159.285 -25.963 1.00 17.32 87 TRP C CA 1
ATOM 3774 C C . TRP C 3 87 ? 19.481 158.194 -26.151 1.00 16.89 87 TRP C C 1
ATOM 3775 O O . TRP C 3 87 ? 19.307 157.703 -27.254 1.00 17.83 87 TRP C O 1
ATOM 3786 N N . GLY C 3 88 ? 18.812 157.854 -25.075 1.00 15.37 88 GLY C N 1
ATOM 3787 C CA . GLY C 3 88 ? 17.725 156.880 -25.208 1.00 14.29 88 GLY C CA 1
ATOM 3788 C C . GLY C 3 88 ? 16.636 157.424 -26.127 1.00 16.06 88 GLY C C 1
ATOM 3789 O O . GLY C 3 88 ? 15.978 156.622 -26.876 1.00 17.33 88 GLY C O 1
ATOM 3790 N N . ARG C 3 89 ? 16.297 158.704 -25.930 1.00 14.69 89 ARG C N 1
ATOM 3791 C CA . ARG C 3 89 ? 15.295 159.360 -26.757 1.00 13.59 89 ARG C CA 1
ATOM 3792 C C . ARG C 3 89 ? 15.747 159.487 -28.214 1.00 15.33 89 ARG C C 1
ATOM 3793 O O . ARG C 3 89 ? 14.962 159.342 -29.098 1.00 15.65 89 ARG C O 1
ATOM 3801 N N . LEU C 3 90 ? 17.032 159.789 -28.459 1.00 16.62 90 LEU C N 1
ATOM 3802 C CA . LEU C 3 90 ? 17.520 159.835 -29.862 1.00 17.85 90 LEU C CA 1
ATOM 3803 C C . LEU C 3 90 ? 17.382 158.448 -30.468 1.00 18.76 90 LEU C C 1
ATOM 3804 O O . LEU C 3 90 ? 16.960 158.316 -31.625 1.00 18.52 90 LEU C O 1
ATOM 3809 N N . VAL C 3 91 ? 17.760 157.392 -29.709 1.00 18.40 91 VAL C N 1
ATOM 3810 C CA . VAL C 3 91 ? 17.584 156.040 -30.235 1.00 17.33 91 VAL C CA 1
ATOM 3811 C C . VAL C 3 91 ? 16.130 155.806 -30.560 1.00 18.60 91 VAL C C 1
ATOM 3812 O O . VAL C 3 91 ? 15.833 155.241 -31.594 1.00 16.41 91 VAL C O 1
ATOM 3816 N N . ALA C 3 92 ? 15.211 156.213 -29.654 1.00 15.43 92 ALA C N 1
ATOM 3817 C CA . ALA C 3 92 ? 13.785 156.017 -29.868 1.00 14.75 92 ALA C CA 1
ATOM 3818 C C . ALA C 3 92 ? 13.330 156.689 -31.201 1.00 15.38 92 ALA C C 1
ATOM 3819 O O . ALA C 3 92 ? 12.603 156.104 -31.953 1.00 15.45 92 ALA C O 1
ATOM 3821 N N . VAL C 3 93 ? 13.786 157.922 -31.476 1.00 16.47 93 VAL C N 1
ATOM 3822 C CA . VAL C 3 93 ? 13.361 158.628 -32.693 1.00 17.54 93 VAL C CA 1
ATOM 3823 C C . VAL C 3 93 ? 13.886 157.847 -33.930 1.00 18.05 93 VAL C C 1
ATOM 3824 O O . VAL C 3 93 ? 13.167 157.687 -34.911 1.00 19.51 93 VAL C O 1
ATOM 3828 N N . VAL C 3 94 ? 15.097 157.295 -33.869 1.00 17.08 94 VAL C N 1
ATOM 3829 C CA . VAL C 3 94 ? 15.569 156.525 -35.028 1.00 17.59 94 VAL C CA 1
ATOM 3830 C C . VAL C 3 94 ? 14.653 155.309 -35.229 1.00 18.41 94 VAL C C 1
ATOM 3831 O O . VAL C 3 94 ? 14.330 154.942 -36.374 1.00 17.84 94 VAL C O 1
ATOM 3835 N N . VAL C 3 95 ? 14.294 154.621 -34.121 1.00 16.26 95 VAL C N 1
ATOM 3836 C CA . VAL C 3 95 ? 13.398 153.445 -34.237 1.00 15.76 95 VAL C CA 1
ATOM 3837 C C . VAL C 3 95 ? 12.085 153.891 -34.865 1.00 17.36 95 VAL C C 1
ATOM 3838 O O . VAL C 3 95 ? 11.524 153.194 -35.724 1.00 17.27 95 VAL C O 1
ATOM 3842 N N . MET C 3 96 ? 11.513 154.954 -34.320 1.00 16.98 96 MET C N 1
ATOM 3843 C CA . MET C 3 96 ? 10.280 155.458 -34.895 1.00 17.42 96 MET C CA 1
ATOM 3844 C C . MET C 3 96 ? 10.349 155.710 -36.411 1.00 17.69 96 MET C C 1
ATOM 3845 O O . MET C 3 96 ? 9.475 155.272 -37.197 1.00 18.85 96 MET C O 1
ATOM 3850 N N . VAL C 3 97 ? 11.323 156.540 -36.802 1.00 18.37 97 VAL C N 1
ATOM 3851 C CA . VAL C 3 97 ? 11.435 156.891 -38.216 1.00 20.08 97 VAL C CA 1
ATOM 3852 C C . VAL C 3 97 ? 11.702 155.617 -39.067 1.00 20.29 97 VAL C C 1
ATOM 3853 O O . VAL C 3 97 ? 11.194 155.494 -40.213 1.00 22.27 97 VAL C O 1
ATOM 3857 N N . ALA C 3 98 ? 12.455 154.661 -38.554 1.00 17.88 98 ALA C N 1
ATOM 3858 C CA . ALA C 3 98 ? 12.741 153.416 -39.305 1.00 19.71 98 ALA C CA 1
ATOM 3859 C C . ALA C 3 98 ? 11.441 152.647 -39.489 1.00 19.23 98 ALA C C 1
ATOM 3860 O O . ALA C 3 98 ? 11.120 152.134 -40.594 1.00 20.33 98 ALA C O 1
ATOM 3862 N N . GLY C 3 99 ? 10.659 152.558 -38.431 1.00 16.99 99 GLY C N 1
ATOM 3863 C CA . GLY C 3 99 ? 9.368 151.873 -38.574 1.00 16.66 99 GLY C CA 1
ATOM 3864 C C . GLY C 3 99 ? 8.438 152.588 -39.559 1.00 19.34 99 GLY C C 1
ATOM 3865 O O . GLY C 3 99 ? 7.832 151.967 -40.475 1.00 18.56 99 GLY C O 1
ATOM 3866 N N . ILE C 3 100 ? 8.249 153.873 -39.354 1.00 19.06 100 ILE C N 1
ATOM 3867 C CA . ILE C 3 100 ? 7.366 154.618 -40.197 1.00 20.44 100 ILE C CA 1
ATOM 3868 C C . ILE C 3 100 ? 7.794 154.564 -41.667 1.00 22.31 100 ILE C C 1
ATOM 3869 O O . ILE C 3 100 ? 6.934 154.380 -42.569 1.00 21.41 100 ILE C O 1
ATOM 3874 N N . THR C 3 101 ? 9.078 154.801 -41.893 1.00 20.91 101 THR C N 1
ATOM 3875 C CA . THR C 3 101 ? 9.606 154.734 -43.274 1.00 25.47 101 THR C CA 1
ATOM 3876 C C . THR C 3 101 ? 9.335 153.372 -43.934 1.00 25.70 101 THR C C 1
ATOM 3877 O O . THR C 3 101 ? 8.916 153.332 -45.090 1.00 26.40 101 THR C O 1
ATOM 3881 N N . SER C 3 102 ? 9.550 152.262 -43.219 1.00 24.31 102 SER C N 1
ATOM 3882 C CA . SER C 3 102 ? 9.316 150.935 -43.769 1.00 26.03 102 SER C CA 1
ATOM 3883 C C . SER C 3 102 ? 7.907 150.776 -44.174 1.00 27.12 102 SER C C 1
ATOM 3884 O O . SER C 3 102 ? 7.563 150.216 -45.233 1.00 26.06 102 SER C O 1
ATOM 3887 N N . PHE C 3 103 ? 7.023 151.320 -43.364 1.00 28.28 103 PHE C N 1
ATOM 3888 C CA . PHE C 3 103 ? 5.631 151.192 -43.751 1.00 29.82 103 PHE C CA 1
ATOM 3889 C C . PHE C 3 103 ? 5.226 152.094 -44.918 1.00 30.57 103 PHE C C 1
ATOM 3890 O O . PHE C 3 103 ? 4.413 151.673 -45.775 1.00 32.77 103 PHE C O 1
ATOM 3898 N N . GLY C 3 104 ? 5.813 153.284 -45.008 1.00 29.88 104 GLY C N 1
ATOM 3899 C CA . GLY C 3 104 ? 5.495 154.149 -46.144 1.00 30.86 104 GLY C CA 1
ATOM 3900 C C . GLY C 3 104 ? 6.002 153.419 -47.405 1.00 32.16 104 GLY C C 1
ATOM 3901 O O . GLY C 3 104 ? 5.355 153.418 -48.491 1.00 31.49 104 GLY C O 1
ATOM 3902 N N . LEU C 3 105 ? 7.155 152.755 -47.265 1.00 30.18 105 LEU C N 1
ATOM 3903 C CA . LEU C 3 105 ? 7.693 152.039 -48.434 1.00 31.39 105 LEU C CA 1
ATOM 3904 C C . LEU C 3 105 ? 6.846 150.841 -48.833 1.00 31.21 105 LEU C C 1
ATOM 3905 O O . LEU C 3 105 ? 6.671 150.601 -50.058 1.00 30.87 105 LEU C O 1
ATOM 3910 N N . VAL C 3 106 ? 6.345 150.071 -47.868 1.00 29.35 106 VAL C N 1
ATOM 3911 C CA . VAL C 3 106 ? 5.513 148.946 -48.218 1.00 30.24 106 VAL C CA 1
ATOM 3912 C C . VAL C 3 106 ? 4.236 149.466 -48.856 1.00 31.12 106 VAL C C 1
ATOM 3913 O O . VAL C 3 106 ? 3.756 148.926 -49.885 1.00 31.98 106 VAL C O 1
ATOM 3917 N N . THR C 3 107 ? 3.671 150.516 -48.263 1.00 28.81 107 THR C N 1
ATOM 3918 C CA . THR C 3 107 ? 2.454 151.081 -48.834 1.00 28.22 107 THR C CA 1
ATOM 3919 C C . THR C 3 107 ? 2.647 151.593 -50.258 1.00 28.37 107 THR C C 1
ATOM 3920 O O . THR C 3 107 ? 1.760 151.381 -51.135 1.00 29.67 107 THR C O 1
ATOM 3924 N N . ALA C 3 108 ? 3.750 152.299 -50.489 1.00 26.74 108 ALA C N 1
ATOM 3925 C CA . ALA C 3 108 ? 4.028 152.841 -51.793 1.00 28.34 108 ALA C CA 1
ATOM 3926 C C . ALA C 3 108 ? 4.250 151.678 -52.772 1.00 30.29 108 ALA C C 1
ATOM 3927 O O . ALA C 3 108 ? 3.887 151.792 -53.962 1.00 30.78 108 ALA C O 1
ATOM 3929 N N . ALA C 3 109 ? 4.805 150.568 -52.269 1.00 30.10 109 ALA C N 1
ATOM 3930 C CA . ALA C 3 109 ? 5.084 149.377 -53.094 1.00 30.94 109 ALA C CA 1
ATOM 3931 C C . ALA C 3 109 ? 3.765 148.706 -53.479 1.00 32.48 109 ALA C C 1
ATOM 3932 O O . ALA C 3 109 ? 3.616 148.272 -54.658 1.00 34.25 109 ALA C O 1
ATOM 3934 N N . LEU C 3 110 ? 2.813 148.637 -52.536 1.00 31.02 110 LEU C N 1
ATOM 3935 C CA . LEU C 3 110 ? 1.525 148.024 -52.830 1.00 33.10 110 LEU C CA 1
ATOM 3936 C C . LEU C 3 110 ? 0.813 148.914 -53.854 1.00 33.49 110 LEU C C 1
ATOM 3937 O O . LEU C 3 110 ? 0.155 148.423 -54.784 1.00 34.07 110 LEU C O 1
ATOM 3942 N N . ALA C 3 111 ? 0.937 150.220 -53.698 1.00 32.81 111 ALA C N 1
ATOM 3943 C CA . ALA C 3 111 ? 0.227 151.104 -54.631 1.00 33.98 111 ALA C CA 1
ATOM 3944 C C . ALA C 3 111 ? 0.787 150.891 -56.060 1.00 34.72 111 ALA C C 1
ATOM 3945 O O . ALA C 3 111 ? 0.036 150.815 -57.037 1.00 34.37 111 ALA C O 1
ATOM 3947 N N . THR C 3 112 ? 2.101 150.754 -56.152 1.00 35.13 112 THR C N 1
ATOM 3948 C CA . THR C 3 112 ? 2.746 150.580 -57.430 1.00 36.41 112 THR C CA 1
ATOM 3949 C C . THR C 3 112 ? 2.293 149.282 -58.086 1.00 39.20 112 THR C C 1
ATOM 3950 O O . THR C 3 112 ? 1.958 149.268 -59.289 1.00 38.78 112 THR C O 1
ATOM 3954 N N . TRP C 3 113 ? 2.232 148.222 -57.286 1.00 40.54 113 TRP C N 1
ATOM 3955 C CA . TRP C 3 113 ? 1.797 146.921 -57.749 1.00 42.40 113 TRP C CA 1
ATOM 3956 C C . TRP C 3 113 ? 0.365 147.030 -58.294 1.00 42.29 113 TRP C C 1
ATOM 3957 O O . TRP C 3 113 ? 0.091 146.685 -59.476 1.00 42.05 113 TRP C O 1
ATOM 3968 N N . PHE C 3 114 ? -0.544 147.517 -57.451 1.00 40.56 114 PHE C N 1
ATOM 3969 C CA . PHE C 3 114 ? -1.935 147.679 -57.836 1.00 39.61 114 PHE C CA 1
ATOM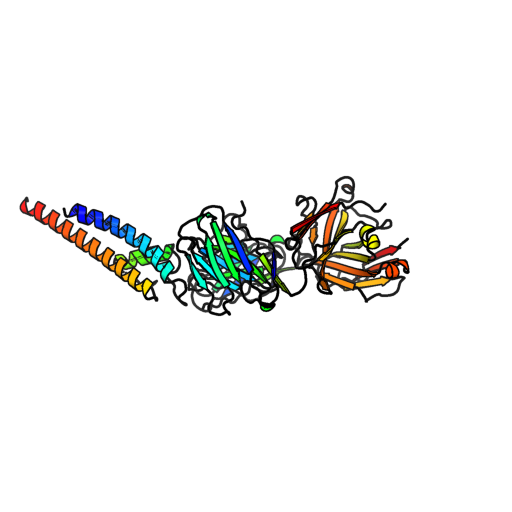 3970 C C . PHE C 3 114 ? -2.158 148.544 -59.059 1.00 39.51 114 PHE C C 1
ATOM 3971 O O . PHE C 3 114 ? -2.989 148.204 -59.925 1.00 38.35 114 PHE C O 1
ATOM 3979 N N . VAL C 3 115 ? -1.458 149.669 -59.111 1.00 38.10 115 VAL C N 1
ATOM 3980 C CA . VAL C 3 115 ? -1.577 150.580 -60.234 1.00 40.41 115 VAL C CA 1
ATOM 3981 C C . VAL C 3 115 ? -1.264 149.834 -61.547 1.00 41.77 115 VAL C C 1
ATOM 3982 O O . VAL C 3 115 ? -1.963 150.003 -62.534 1.00 41.61 115 VAL C O 1
ATOM 3986 N N . GLY C 3 116 ? -0.235 148.998 -61.548 1.00 43.47 116 GLY C N 1
ATOM 3987 C CA . GLY C 3 116 ? 0.108 148.237 -62.744 1.00 45.73 116 GLY C CA 1
ATOM 3988 C C . GLY C 3 116 ? -0.902 147.159 -63.102 1.00 47.18 116 GLY C C 1
ATOM 3989 O O . GLY C 3 116 ? -1.324 146.990 -64.267 1.00 46.89 116 GLY C O 1
ATOM 3990 N N . ARG C 3 117 ? -1.319 146.402 -62.112 1.00 47.88 117 ARG C N 1
ATOM 3991 C CA . ARG C 3 117 ? -2.264 145.347 -62.406 1.00 50.19 117 ARG C CA 1
ATOM 3992 C C . ARG C 3 117 ? -3.610 145.919 -62.852 1.00 50.32 117 ARG C C 1
ATOM 3993 O O . ARG C 3 117 ? -4.337 145.316 -63.652 1.00 49.53 117 ARG C O 1
ATOM 4001 N N . GLU C 3 118 ? -3.913 147.130 -62.392 1.00 50.57 118 GLU C N 1
ATOM 4002 C CA . GLU C 3 118 ? -5.130 147.781 -62.811 1.00 51.50 118 GLU C CA 1
ATOM 4003 C C . GLU C 3 118 ? -4.950 148.357 -64.251 1.00 52.68 118 GLU C C 1
ATOM 4004 O O . GLU C 3 118 ? -5.858 148.187 -65.041 1.00 51.51 118 GLU C O 1
ATOM 4010 N N . GLN C 3 119 ? -3.819 148.990 -64.612 1.00 54.51 119 GLN C N 1
ATOM 4011 C CA . GLN C 3 119 ? -3.633 149.475 -66.015 1.00 57.34 119 GLN C CA 1
ATOM 4012 C C . GLN C 3 119 ? -4.099 148.304 -66.883 1.00 58.14 119 GLN C C 1
ATOM 4013 O O . GLN C 3 119 ? -4.884 148.437 -67.839 1.00 57.83 119 GLN C O 1
ATOM 4019 N N . GLU C 3 120 ? -3.503 147.162 -66.547 1.00 58.59 120 GLU C N 1
ATOM 4020 C CA . GLU C 3 120 ? -3.687 145.892 -67.222 1.00 59.57 120 GLU C CA 1
ATOM 4021 C C . GLU C 3 120 ? -5.113 145.338 -67.290 1.00 60.40 120 GLU C C 1
ATOM 4022 O O . GLU C 3 120 ? -5.579 144.950 -68.372 1.00 60.21 120 GLU C O 1
ATOM 4024 N N . ARG C 3 121 ? -5.799 145.300 -66.151 1.00 60.40 121 ARG C N 1
ATOM 4025 C CA . ARG C 3 121 ? -7.155 144.750 -66.061 1.00 61.21 121 ARG C CA 1
ATOM 4026 C C . ARG C 3 121 ? -8.197 145.405 -66.969 1.00 60.99 121 ARG C C 1
ATOM 4027 O O . ARG C 3 121 ? -9.090 144.684 -67.475 1.00 60.74 121 ARG C O 1
#

InterPro domains:
  IPR013099 Potassium channel domain [PF07885] (36-114)
  IPR028325 Voltage-gated potassium channel [PTHR11537] (27-116)

CATH classification: 2.60.40.10 (+1 more: 2.60.40.10)

Organism: Streptomyces lividans (NCBI:txid1916)

Solvent-accessible surface area: 24589 Å² total

Foldseek 3Di:
DAAWEWFAEDEAEQFAKDKTKIFGDDDDDQQKKKWKWWDAPPGDIHTAWIARQNVFDIDGDPVDDNQWDWGADDVRNMIMIMGGNDDQVRFTWMKMFMDSNPPDGPGIYPTYGYGHHPDDFDFWDKAWAADDPVDDDDQKGKIKIKTWFGDDDDKDKDKPVNPADPQKAKDDWDDDDRMTITMMMHMDGPVCPPVPWIKMWIGGSHVRDIDIGTHHHDD/DKAKAKPPQEAEEAAQAKDKTKIFIPWFQFQQKWKWWAAVVGDTDTAAGSFFHGDPPHDPQWGKDDGTGMIMIMGGGDALLSFTWMKMWGDRDPPIDIYPTHGYAYAYDFDFWDKDKAWADPVQVVVFKTKIKMKRDFGPDPDKDKWKAFQRHTDDPQKDKDKDDQGSPHRGIMMMIMRMDTSVVVVVTFKMKMWMDDPVDPGTDMDMGTPD/DLVVVLVVLVVVLVVLLQVLLVQLLVQAPVPPPADSHDRVVSSVVLVCLLCVHPPPHAGDDPSNVVSSVVSNVSSVVSVVSVVVSVVVVVVVVVVVD

Nearest PDB structures (foldseek):
  6w0a-assembly1_A  TM=9.985E-01  e=1.622E-38  Rattus norvegicus
  6pxh-assembly2_H  TM=9.617E-01  e=1.131E-33  Mus musculus
  3tt3-assembly1_H  TM=9.541E-01  e=3.766E-34  Mus musculus
  2z4q-assembly1_B  TM=9.423E-01  e=5.440E-33  Mus musculus
  3gnm-assembly1_H  TM=9.711E-01  e=1.259E-31  Mus musculus

Sequence (528 aa):
QVQLQQPGAELVKPGASVKLSCKASGYTFTSDWIHWVKQRPGHGLEWIGEIIPSYGRANYNEKIQKKATLTADKSSSTAFMQLSSLTSEDSAVYYCARERGDGYFAVWGAGTTVTVSSAKTTPPSVYPLAPGSAAQTNSMVTLGCLVKGYFPEPVTVTWNSGSLSSGVHTFPAVLQSDLYTLSSSVTVPSSSWPSETVTCNVAHPASSTKVDKKIVPRDDILLTQSPAILSVSPGERVSFSCRASQSIGTDIHWYQQRTNGSPRLLIKYASESISGIPSRFSGSGSGTDFTLSINSVESEDIANYYCQQSNRWPFTFGSGTKLEIKRADAAPTVSIFPPSSEQLTSGGASVVCFLNNFYPKDINVKWKIDGSERQNGVLNSWTDQDSKDSTYSMSSTLTLTKDEYERHNSYTCEATHKTSTSPIVKSFNRNLHWRAAGAATVLLVIVLLAGSYLAVLAERGAPGAQLITYPRALWWACETATTVYGDLYPVTLWGRLVAVVVMVAGITSFGLVTAALATWFVGREQER